Protein AF-0000000082465504 (afdb_homodimer)

Organism: NCBI:txid158383

pLDDT: mean 91.67, std 16.21, range [22.05, 98.94]

Foldseek 3Di:
DDPDPPDDAFDPDDDDQKGKWKDAPPDKDKDWDPFWFFFFKWKKWKAWFAAQFAQKKKWKKWWDDDQQMWIWIFIWFGHHHPDFIKTWTWIGGGNDILFIWIWGDPDHSNPDIWMWMWGDAQFWIWIDINRATADIGGDPVVVPADDPQQDIIMIMIIMTGRCCQRYPGNPDGGDNVPDTTMMMIGDIDTGAQTDDDRVSSVVRRDDDVSNVCNDPPNNDPDPVSVVRNVVRCVVIIDDGSLVCCVVVVNDGDPSSVPDRD/DDPDPPDDAFDPDDDDFKGKWKDAPPDKDKDWDPFWFFFFKWKKWKAWFAAQAAQKKKWKKWWDDDQQMWIWIWIWFGHHHPDFIKTWTWIGGGNDTLFIWIWGDPDHSNPDIWMWMWGDAQFWIWIDINRATADIGGDPVVVVADDPQQDIIMIMIIMTGRCCQRYPGNPDGGDNVPDTTMMMIGDIDTGAQTDDDRVSSVVRRDDDPSNVCNDPPNNDPDPVSVVRNVVRCVVIIDDGSLPCCVVVVNDGDPSSVPDRD

Secondary structure (DSSP, 8-state):
---EE-S------SSSSEEEEEE-SSEEEEEEESS-EEEEEEEEEEEPPPS--TTEEEEEEEE--STT--EEEEEEE--STTSPPEEEEEEEBTTB----EEEE-SS-TTTS-EEEEEEE-SSEEEEEETTEEEEEEE--GGGT-----SS-BEEEEEEEE-TTTTTGGGTS---GGGPPEEEEEEEEEEEEEE--STHHHHHHHS--TT-GGGSHHHHS--HHHHHHHHHHHHHHEEEEGGG-TTTTTT---GGGGS---/---EE-S------SSSSEEEEEE-SSEEEEEEESS-EEEEEEEEEEEPPPS--TTEEEEEEEE--STT--EEEEEEE--STTSPPEEEEEEEBTTB----EEE--SS-TTTS-EEEEEEE-SSEEEEEETTEEEEEEE--GGGT-----SS-BEEEEEEEE-TTTTTGGGTS---GGGPPEEEEEEEEEEEEEE--STHHHHHHHS--TT-GGGSHHHHS--HHHHHHHHHHHHHHEEEEGGG-TTTTTT---GGGGS---

Radius of gyration: 24.09 Å; Cα contacts (8 Å, |Δi|>4): 1363; chains: 2; bounding box: 51×71×58 Å

Structure (mmCIF, N/CA/C/O backbone):
data_AF-0000000082465504-model_v1
#
loop_
_entity.id
_entity.type
_entity.pdbx_description
1 polymer 'Xyloglucan endotransglucosylase/hydrolase'
#
loop_
_atom_site.group_PDB
_atom_site.id
_atom_site.type_symbol
_atom_site.label_atom_id
_atom_site.label_alt_id
_atom_site.label_comp_id
_atom_site.label_asym_id
_atom_site.label_entity_id
_atom_site.label_seq_id
_atom_site.pdbx_PDB_ins_code
_atom_site.Cartn_x
_atom_site.Cartn_y
_atom_site.Cartn_z
_atom_site.occupancy
_atom_site.B_iso_or_equiv
_atom_site.auth_seq_id
_atom_site.auth_comp_id
_atom_site.auth_asym_id
_atom_site.auth_atom_id
_atom_site.pdbx_PDB_model_num
ATOM 1 N N . MET A 1 1 ? -22.375 -11.328 -8.727 1 22.05 1 MET A N 1
ATOM 2 C CA . MET A 1 1 ? -22.078 -9.953 -9.125 1 22.05 1 MET A CA 1
ATOM 3 C C . MET A 1 1 ? -20.625 -9.797 -9.523 1 22.05 1 MET A C 1
ATOM 5 O O . MET A 1 1 ? -19.719 -10.234 -8.797 1 22.05 1 MET A O 1
ATOM 9 N N . TYR A 1 2 ? -20.281 -9.82 -10.797 1 24.67 2 TYR A N 1
ATOM 10 C CA . TYR A 1 2 ? -18.969 -9.688 -11.43 1 24.67 2 TYR A CA 1
ATOM 11 C C . TYR A 1 2 ? -18.391 -8.289 -11.211 1 24.67 2 TYR A C 1
ATOM 13 O O . TYR A 1 2 ? -19.125 -7.293 -11.32 1 24.67 2 TYR A O 1
ATOM 21 N N . ILE A 1 3 ? -17.516 -8.109 -10.305 1 29.33 3 ILE A N 1
ATOM 22 C CA . ILE A 1 3 ? -16.891 -6.789 -10.227 1 29.33 3 ILE A CA 1
ATOM 23 C C . ILE A 1 3 ? -15.906 -6.613 -11.375 1 29.33 3 ILE A C 1
ATOM 25 O O . ILE A 1 3 ? -14.953 -7.391 -11.516 1 29.33 3 ILE A O 1
ATOM 29 N N . ASN A 1 4 ? -16.375 -6.129 -12.531 1 25.56 4 ASN A N 1
ATOM 30 C CA . ASN A 1 4 ? -15.445 -5.785 -13.602 1 25.56 4 ASN A CA 1
ATOM 31 C C . ASN A 1 4 ? -14.719 -4.477 -13.32 1 25.56 4 ASN A C 1
ATOM 33 O O . ASN A 1 4 ? -15.336 -3.494 -12.906 1 25.56 4 ASN A O 1
ATOM 37 N N . TRP A 1 5 ? -13.648 -4.535 -12.922 1 29.16 5 TRP A N 1
ATOM 38 C CA . TRP A 1 5 ? -12.836 -3.33 -12.766 1 29.16 5 TRP A CA 1
ATOM 39 C C . TRP A 1 5 ? -12.859 -2.492 -14.039 1 29.16 5 TRP A C 1
ATOM 41 O O . TRP A 1 5 ? -12.156 -2.799 -15.008 1 29.16 5 TRP A O 1
ATOM 51 N N . GLY A 1 6 ? -13.984 -2.359 -14.727 1 27.2 6 GLY A N 1
ATOM 52 C CA . GLY A 1 6 ? -13.984 -1.65 -16 1 27.2 6 GLY A CA 1
ATOM 53 C C . GLY A 1 6 ? -13.469 -0.228 -15.891 1 27.2 6 GLY A C 1
ATOM 54 O O . GLY A 1 6 ? -13.266 0.444 -16.906 1 27.2 6 GLY A O 1
ATOM 55 N N . THR A 1 7 ? -13.914 0.481 -14.891 1 27.59 7 THR A N 1
ATOM 56 C CA . THR A 1 7 ? -13.711 1.894 -15.195 1 27.59 7 THR A CA 1
ATOM 57 C C . THR A 1 7 ? -12.234 2.252 -15.164 1 27.59 7 THR A C 1
ATOM 59 O O . THR A 1 7 ? -11.43 1.548 -14.547 1 27.59 7 THR A O 1
ATOM 62 N N . ARG A 1 8 ? -11.891 3.518 -15.719 1 29.58 8 ARG A N 1
ATOM 63 C CA . ARG A 1 8 ? -10.672 4.227 -16.094 1 29.58 8 ARG A CA 1
ATOM 64 C C . ARG A 1 8 ? -9.828 4.559 -14.875 1 29.58 8 ARG A C 1
ATOM 66 O O . ARG A 1 8 ? -10.18 5.445 -14.094 1 29.58 8 ARG A O 1
ATOM 73 N N . HIS A 1 9 ? -9.289 3.566 -14.188 1 28.28 9 HIS A N 1
ATOM 74 C CA . HIS A 1 9 ? -8.523 3.961 -13.016 1 28.28 9 HIS A CA 1
ATOM 75 C C . HIS A 1 9 ? -7.418 4.949 -13.383 1 28.28 9 HIS A C 1
ATOM 77 O O . HIS A 1 9 ? -7.301 6.012 -12.766 1 28.28 9 HIS A O 1
ATOM 83 N N . SER A 1 10 ? -6.148 4.438 -13.516 1 31.92 10 SER A N 1
ATOM 84 C CA . SER A 1 10 ? -4.977 5.277 -13.297 1 31.92 10 SER A CA 1
ATOM 85 C C . SER A 1 10 ? -4.629 6.074 -14.555 1 31.92 10 SER A C 1
ATOM 87 O O . SER A 1 10 ? -4.555 5.512 -15.648 1 31.92 10 SER A O 1
ATOM 89 N N . ALA A 1 11 ? -5.148 7.336 -14.742 1 33.44 11 ALA A N 1
ATOM 90 C CA . ALA A 1 11 ? -4.828 8.18 -15.891 1 33.44 11 ALA A CA 1
ATOM 91 C C . ALA A 1 11 ? -3.439 8.797 -15.75 1 33.44 11 ALA A C 1
ATOM 93 O O . ALA A 1 11 ? -3.098 9.336 -14.695 1 33.44 11 ALA A O 1
ATOM 94 N N . PHE A 1 12 ? -2.42 8.164 -16.219 1 36.78 12 PHE A N 1
ATOM 95 C CA . PHE A 1 12 ? -1.181 8.93 -16.328 1 36.78 12 PHE A CA 1
ATOM 96 C C . PHE A 1 12 ? -1.307 10.008 -17.391 1 36.78 12 PHE A C 1
ATOM 98 O O . PHE A 1 12 ? -1.749 9.734 -18.516 1 36.78 12 PHE A O 1
ATOM 105 N N . LEU A 1 13 ? -1.492 11.156 -17.078 1 34.97 13 LEU A N 1
ATOM 106 C CA . LEU A 1 13 ? -1.566 12.25 -18.047 1 34.97 13 LEU A CA 1
ATOM 107 C C . LEU A 1 13 ? -0.257 12.391 -18.812 1 34.97 13 LEU A C 1
ATOM 109 O O . LEU A 1 13 ? 0.786 11.906 -18.359 1 34.97 13 LEU A O 1
ATOM 113 N N . GLY A 1 14 ? -0.16 13.383 -19.812 1 30.55 14 GLY A N 1
ATOM 114 C CA . GLY A 1 14 ? 0.708 13.875 -20.875 1 30.55 14 GLY A CA 1
ATOM 115 C C . GLY A 1 14 ? 2.137 14.102 -20.406 1 30.55 14 GLY A C 1
ATOM 116 O O . GLY A 1 14 ? 2.49 13.766 -19.281 1 30.55 14 GLY A O 1
ATOM 117 N N . ASN A 1 15 ? 2.955 15.039 -20.953 1 38.09 15 ASN A N 1
ATOM 118 C CA . ASN A 1 15 ? 4.332 15.453 -21.203 1 38.09 15 ASN A CA 1
ATOM 119 C C . ASN A 1 15 ? 5.125 15.57 -19.906 1 38.09 15 ASN A C 1
ATOM 121 O O . ASN A 1 15 ? 6.32 15.867 -19.938 1 38.09 15 ASN A O 1
ATOM 125 N N . GLY A 1 16 ? 4.621 16.141 -18.406 1 41.56 16 GLY A N 1
ATOM 126 C CA . GLY A 1 16 ? 5.281 16.703 -17.25 1 41.56 16 GLY A CA 1
ATOM 127 C C . GLY A 1 16 ? 5.168 15.836 -16.016 1 41.56 16 GLY A C 1
ATOM 128 O O . GLY A 1 16 ? 4.633 14.727 -16.078 1 41.56 16 GLY A O 1
ATOM 129 N N . ASP A 1 17 ? 5.809 16.312 -14.555 1 55.34 17 ASP A N 1
ATOM 130 C CA . ASP A 1 17 ? 5.961 16.109 -13.117 1 55.34 17 ASP A CA 1
ATOM 131 C C . ASP A 1 17 ? 4.609 15.852 -12.453 1 55.34 17 ASP A C 1
ATOM 133 O O . ASP A 1 17 ? 4.473 16 -11.234 1 55.34 17 ASP A O 1
ATOM 137 N N . ASP A 1 18 ? 3.732 15.273 -13.172 1 76.62 18 ASP A N 1
ATOM 138 C CA . ASP A 1 18 ? 2.395 15.219 -12.594 1 76.62 18 ASP A CA 1
ATOM 139 C C . ASP A 1 18 ? 1.915 13.773 -12.453 1 76.62 18 ASP A C 1
ATOM 141 O O . ASP A 1 18 ? 2.16 12.945 -13.328 1 76.62 18 ASP A O 1
ATOM 145 N N . ALA A 1 19 ? 1.443 13.375 -11.305 1 85.94 19 ALA A N 1
ATOM 146 C CA . ALA A 1 19 ? 0.803 12.086 -11.055 1 85.94 19 ALA A CA 1
ATOM 147 C C . ALA A 1 19 ? -0.687 12.258 -10.773 1 85.94 19 ALA A C 1
ATOM 149 O O . ALA A 1 19 ? -1.096 13.234 -10.133 1 85.94 19 ALA A O 1
ATOM 150 N N . VAL A 1 20 ? -1.444 11.32 -11.344 1 90.38 20 VAL A N 1
ATOM 151 C CA . VAL A 1 20 ? -2.871 11.297 -11.047 1 90.38 20 VAL A CA 1
ATOM 152 C C . VAL A 1 20 ? -3.234 9.961 -10.391 1 90.38 20 VAL A C 1
ATOM 154 O O . VAL A 1 20 ? -2.924 8.898 -10.922 1 90.38 20 VAL A O 1
ATOM 157 N N . LEU A 1 21 ? -3.799 9.992 -9.281 1 93.5 21 LEU A N 1
ATOM 158 C CA . LEU A 1 21 ? -4.344 8.82 -8.609 1 93.5 21 LEU A CA 1
ATOM 159 C C . LEU A 1 21 ? -5.859 8.766 -8.766 1 93.5 21 LEU A C 1
ATOM 161 O O . LEU A 1 21 ? -6.527 9.805 -8.797 1 93.5 21 LEU A O 1
ATOM 165 N N . VAL A 1 22 ? -6.371 7.539 -8.844 1 92.56 22 VAL A N 1
ATOM 166 C CA . VAL A 1 22 ? -7.781 7.363 -9.172 1 92.56 22 VAL A CA 1
ATOM 167 C C . VAL A 1 22 ? -8.438 6.426 -8.156 1 92.56 22 VAL A C 1
ATOM 169 O O . VAL A 1 22 ? -7.828 5.441 -7.734 1 92.56 22 VAL A O 1
ATOM 172 N N . LEU A 1 23 ? -9.633 6.809 -7.781 1 95.44 23 LEU A N 1
ATOM 173 C CA . LEU A 1 23 ? -10.531 5.957 -7.012 1 95.44 23 LEU A CA 1
ATOM 174 C C . LEU A 1 23 ? -11.836 5.719 -7.766 1 95.44 23 LEU A C 1
ATOM 176 O O . LEU A 1 23 ? -12.492 6.672 -8.188 1 95.44 23 LEU A O 1
ATOM 180 N N . ASP A 1 24 ? -12.164 4.477 -7.934 1 92.75 24 ASP A N 1
ATOM 181 C CA . ASP A 1 24 ? -13.469 4.137 -8.492 1 92.75 24 ASP A CA 1
ATOM 182 C C . ASP A 1 24 ? -14.172 3.076 -7.648 1 92.75 24 ASP A C 1
ATOM 184 O O . ASP A 1 24 ? -13.781 2.826 -6.508 1 92.75 24 ASP A O 1
ATOM 188 N N . ARG A 1 25 ? -15.211 2.559 -8.148 1 90.69 25 ARG A N 1
ATOM 189 C CA . ARG A 1 25 ? -16.062 1.678 -7.355 1 90.69 25 ARG A CA 1
ATOM 190 C C . ARG A 1 25 ? -15.328 0.394 -6.984 1 90.69 25 ARG A C 1
ATOM 192 O O . ARG A 1 25 ? -15.734 -0.318 -6.066 1 90.69 25 ARG A O 1
ATOM 199 N N . TYR A 1 26 ? -14.203 0.112 -7.637 1 88.81 26 TYR A N 1
ATOM 200 C CA . TYR A 1 26 ? -13.562 -1.185 -7.445 1 88.81 26 TYR A CA 1
ATOM 201 C C . TYR A 1 26 ? -12.258 -1.037 -6.68 1 88.81 26 TYR A C 1
ATOM 203 O O . TYR A 1 26 ? -11.867 -1.93 -5.922 1 88.81 26 TYR A O 1
ATOM 211 N N . SER A 1 27 ? -11.609 0.042 -6.914 1 92.44 27 SER A N 1
ATOM 212 C CA . SER A 1 27 ? -10.273 0.131 -6.344 1 92.44 27 SER A CA 1
ATOM 213 C C . SER A 1 27 ? -9.859 1.583 -6.125 1 92.44 27 SER A C 1
ATOM 215 O O . SER A 1 27 ? -10.406 2.49 -6.754 1 92.44 27 SER A O 1
ATOM 217 N N . GLY A 1 28 ? -8.938 1.743 -5.191 1 94.69 28 GLY A N 1
ATOM 218 C CA . GLY A 1 28 ? -8.133 2.951 -5.059 1 94.69 28 GLY A CA 1
ATOM 219 C C . GLY A 1 28 ? -6.727 2.797 -5.598 1 94.69 28 GLY A C 1
ATOM 220 O O . GLY A 1 28 ? -6.355 1.727 -6.086 1 94.69 28 GLY A O 1
ATOM 221 N N . SER A 1 29 ? -5.965 3.836 -5.535 1 93.81 29 SER A N 1
ATOM 222 C CA . SER A 1 29 ? -4.609 3.762 -6.07 1 93.81 29 SER A CA 1
ATOM 223 C C . SER A 1 29 ? -3.623 4.523 -5.191 1 93.81 29 SER A C 1
ATOM 225 O O . SER A 1 29 ? -4.023 5.34 -4.363 1 93.81 29 SER A O 1
ATOM 227 N N . CYS A 1 30 ? -2.34 4.211 -5.312 1 95.25 30 CYS A N 1
ATOM 228 C CA . CYS A 1 30 ? -1.317 4.777 -4.441 1 95.25 30 CYS A CA 1
ATOM 229 C C . CYS A 1 30 ? 0.022 4.875 -5.16 1 95.25 30 CYS A C 1
ATOM 231 O O . CYS A 1 30 ? 0.23 4.223 -6.188 1 95.25 30 CYS A O 1
ATOM 233 N N . MET A 1 31 ? 0.818 5.727 -4.637 1 93.88 31 MET A N 1
ATOM 234 C CA . MET A 1 31 ? 2.242 5.812 -4.941 1 93.88 31 MET A CA 1
ATOM 235 C C . MET A 1 31 ? 3.08 5.684 -3.674 1 93.88 31 MET A C 1
ATOM 237 O O . MET A 1 31 ? 2.676 6.145 -2.605 1 93.88 31 MET A O 1
ATOM 241 N N . VAL A 1 32 ? 4.184 5.055 -3.834 1 95.56 32 VAL A N 1
ATOM 242 C CA . VAL A 1 32 ? 5.074 4.836 -2.701 1 95.56 32 VAL A CA 1
ATOM 243 C C . VAL A 1 32 ? 6.512 5.164 -3.102 1 95.56 32 VAL A C 1
ATOM 245 O O . VAL A 1 32 ? 6.984 4.734 -4.156 1 95.56 32 VAL A O 1
ATOM 248 N N . SER A 1 33 ? 7.207 5.93 -2.291 1 95 33 SER A N 1
ATOM 249 C CA . SER A 1 33 ? 8.594 6.25 -2.6 1 95 33 SER A CA 1
ATOM 250 C C . SER A 1 33 ? 9.461 4.992 -2.627 1 95 33 SER A C 1
ATOM 252 O O . SER A 1 33 ? 9.234 4.059 -1.853 1 95 33 SER A O 1
ATOM 254 N N . ASN A 1 34 ? 10.484 5.02 -3.455 1 94.12 34 ASN A N 1
ATOM 255 C CA . ASN A 1 34 ? 11.398 3.885 -3.514 1 94.12 34 ASN A CA 1
ATOM 256 C C . ASN A 1 34 ? 12.25 3.783 -2.248 1 94.12 34 ASN A C 1
ATOM 258 O O . ASN A 1 34 ? 12.492 2.686 -1.747 1 94.12 34 ASN A O 1
ATOM 262 N N . LYS A 1 35 ? 12.609 4.934 -1.735 1 94.69 35 LYS A N 1
ATOM 263 C CA . LYS A 1 35 ? 13.477 4.992 -0.564 1 94.69 35 LYS A CA 1
ATOM 264 C C . LYS A 1 35 ? 12.68 5.32 0.695 1 94.69 35 LYS A C 1
ATOM 266 O O . LYS A 1 35 ? 11.594 5.887 0.617 1 94.69 35 LYS A O 1
ATOM 271 N N . SER A 1 36 ? 13.242 4.941 1.782 1 97.12 36 SER A N 1
ATOM 272 C CA . SER A 1 36 ? 12.734 5.371 3.08 1 97.12 36 SER A CA 1
ATOM 273 C C . SER A 1 36 ? 13.625 6.445 3.695 1 97.12 36 SER A C 1
ATOM 275 O O . SER A 1 36 ? 14.797 6.559 3.348 1 97.12 36 SER A O 1
ATOM 277 N N . PHE A 1 37 ? 13.055 7.195 4.617 1 97.12 37 PHE A N 1
ATOM 278 C CA . PHE A 1 37 ? 13.75 8.352 5.172 1 97.12 37 PHE A CA 1
ATOM 279 C C . PHE A 1 37 ? 13.641 8.367 6.691 1 97.12 37 PHE A C 1
ATOM 281 O O . PHE A 1 37 ? 12.688 7.832 7.258 1 97.12 37 PHE A O 1
ATOM 288 N N . LEU A 1 38 ? 14.695 8.867 7.281 1 97.31 38 LEU A N 1
ATOM 289 C CA . LEU A 1 38 ? 14.648 9.359 8.656 1 97.31 38 LEU A CA 1
ATOM 290 C C . LEU A 1 38 ? 14.852 10.875 8.695 1 97.31 38 LEU A C 1
ATOM 292 O O . LEU A 1 38 ? 15.961 11.359 8.469 1 97.31 38 LEU A O 1
ATOM 296 N N . PHE A 1 39 ? 13.695 11.562 8.992 1 96.94 39 PHE A N 1
ATOM 297 C CA . PHE A 1 39 ? 13.695 13.016 9.133 1 96.94 39 PHE A CA 1
ATOM 298 C C . PHE A 1 39 ? 13.828 13.688 7.773 1 96.94 39 PHE A C 1
ATOM 300 O O . PHE A 1 39 ? 14.039 13.023 6.762 1 96.94 39 PHE A O 1
ATOM 307 N N . GLY A 1 40 ? 13.633 14.969 7.801 1 96.25 40 GLY A N 1
ATOM 308 C CA . GLY A 1 40 ? 13.711 15.797 6.605 1 96.25 40 GLY A CA 1
ATOM 309 C C . GLY A 1 40 ? 12.469 16.625 6.375 1 96.25 40 GLY A C 1
ATOM 310 O O . GLY A 1 40 ? 11.695 16.875 7.301 1 96.25 40 GLY A O 1
ATOM 311 N N . SER A 1 41 ? 12.406 17.203 5.266 1 95.88 41 SER A N 1
ATOM 312 C CA . SER A 1 41 ? 11.25 17.953 4.797 1 95.88 41 SER A CA 1
ATOM 313 C C . SER A 1 41 ? 10.688 17.359 3.506 1 95.88 41 SER A C 1
ATOM 315 O O . SER A 1 41 ? 11.375 17.328 2.484 1 95.88 41 SER A O 1
ATOM 317 N N . ILE A 1 42 ? 9.492 16.891 3.613 1 96.19 42 ILE A N 1
ATOM 318 C CA . ILE A 1 42 ? 8.82 16.234 2.49 1 96.19 42 ILE A CA 1
ATOM 319 C C . ILE A 1 42 ? 7.656 17.094 2.012 1 96.19 42 ILE A C 1
ATOM 321 O O . ILE A 1 42 ? 6.809 17.5 2.811 1 96.19 42 ILE A O 1
ATOM 325 N N . GLU A 1 43 ? 7.609 17.375 0.72 1 95.44 43 GLU A N 1
ATOM 326 C CA . GLU A 1 43 ? 6.547 18.25 0.24 1 95.44 43 GLU A CA 1
ATOM 327 C C . GLU A 1 43 ? 5.969 17.75 -1.082 1 95.44 43 GLU A C 1
ATOM 329 O O . GLU A 1 43 ? 6.641 17.016 -1.823 1 95.44 43 GLU A O 1
ATOM 334 N N . MET A 1 44 ? 4.77 18.109 -1.272 1 94.62 44 MET A N 1
ATOM 335 C CA . MET A 1 44 ? 4.016 17.75 -2.473 1 94.62 44 MET A CA 1
ATOM 336 C C . MET A 1 44 ? 2.922 18.781 -2.75 1 94.62 44 MET A C 1
ATOM 338 O O . MET A 1 44 ? 2.316 19.312 -1.819 1 94.62 44 MET A O 1
ATOM 342 N N . GLN A 1 45 ? 2.768 19.109 -4.074 1 96.25 45 GLN A N 1
ATOM 343 C CA . GLN A 1 45 ? 1.582 19.859 -4.453 1 96.25 45 GLN A CA 1
ATOM 344 C C . GLN A 1 45 ? 0.423 18.938 -4.812 1 96.25 45 GLN A C 1
ATOM 346 O O . GLN A 1 45 ? 0.599 17.984 -5.566 1 96.25 45 GLN A O 1
ATOM 351 N N . ILE A 1 46 ? -0.725 19.266 -4.27 1 97.75 46 ILE A N 1
ATOM 352 C CA . ILE A 1 46 ? -1.873 18.375 -4.434 1 97.75 46 ILE A CA 1
ATOM 353 C C . ILE A 1 46 ? -3.092 19.188 -4.867 1 97.75 46 ILE A C 1
ATOM 355 O O . ILE A 1 46 ? -3.34 20.281 -4.344 1 97.75 46 ILE A O 1
ATOM 359 N N . LYS A 1 47 ? -3.77 18.75 -5.852 1 97.75 47 LYS A N 1
ATOM 360 C CA . LYS A 1 47 ? -5.094 19.203 -6.25 1 97.75 47 LYS A CA 1
ATOM 361 C C . LYS A 1 47 ? -6.141 18.109 -6.051 1 97.75 47 LYS A C 1
ATOM 363 O O . LYS A 1 47 ? -6.051 17.047 -6.652 1 97.75 47 LYS A O 1
ATOM 368 N N . LEU A 1 48 ? -7.16 18.406 -5.215 1 98.5 48 LEU A N 1
ATOM 369 C CA . LEU A 1 48 ? -8.094 17.375 -4.77 1 98.5 48 LEU A CA 1
ATOM 370 C C . LEU A 1 48 ? -9.258 17.25 -5.75 1 98.5 48 LEU A C 1
ATOM 372 O O . LEU A 1 48 ? -9.406 18.062 -6.66 1 98.5 48 LEU A O 1
ATOM 376 N N . ALA A 1 49 ? -10.016 16.219 -5.621 1 97.31 49 ALA A N 1
ATOM 377 C CA . ALA A 1 49 ? -11.148 15.93 -6.496 1 97.31 49 ALA A CA 1
ATOM 378 C C . ALA A 1 49 ? -12.273 16.938 -6.297 1 97.31 49 ALA A C 1
ATOM 380 O O . ALA A 1 49 ? -12.695 17.188 -5.164 1 97.31 49 ALA A O 1
ATOM 381 N N . PRO A 1 50 ? -12.789 17.484 -7.32 1 97.38 50 PRO A N 1
ATOM 382 C CA . PRO A 1 50 ? -13.898 18.438 -7.191 1 97.38 50 PRO A CA 1
ATOM 383 C C . PRO A 1 50 ? -15.25 17.734 -7.031 1 97.38 50 PRO A C 1
ATOM 385 O O . PRO A 1 50 ? -15.336 16.516 -7.125 1 97.38 50 PRO A O 1
ATOM 388 N N . GLY A 1 51 ? -16.266 18.547 -6.781 1 97.44 51 GLY A N 1
ATOM 389 C CA . GLY A 1 51 ? -17.625 18.031 -6.688 1 97.44 51 GLY A CA 1
ATOM 390 C C . GLY A 1 51 ? -17.891 17.266 -5.406 1 97.44 51 GLY A C 1
ATOM 391 O O . GLY A 1 51 ? -17.297 17.562 -4.367 1 97.44 51 GLY A O 1
ATOM 392 N N . ASN A 1 52 ? -18.922 16.422 -5.473 1 98.5 52 ASN A N 1
ATOM 393 C CA . ASN A 1 52 ? -19.234 15.57 -4.328 1 98.5 52 ASN A CA 1
ATOM 394 C C . ASN A 1 52 ? -18.188 14.469 -4.148 1 98.5 52 ASN A C 1
ATOM 396 O O . ASN A 1 52 ? -18.172 13.492 -4.898 1 98.5 52 ASN A O 1
ATOM 400 N N . SER A 1 53 ? -17.359 14.617 -3.158 1 98.5 53 SER A N 1
ATOM 401 C CA . SER A 1 53 ? -16.281 13.672 -2.865 1 98.5 53 SER A CA 1
ATOM 402 C C . SER A 1 53 ? -16.469 13.039 -1.49 1 98.5 53 SER A C 1
ATOM 404 O O . SER A 1 53 ? -15.5 12.562 -0.89 1 98.5 53 SER A O 1
ATOM 406 N N . ALA A 1 54 ? -17.672 13.086 -0.998 1 98.81 54 ALA A N 1
ATOM 407 C CA . ALA A 1 54 ? -17.938 12.484 0.308 1 98.81 54 ALA A CA 1
ATOM 408 C C . ALA A 1 54 ? -17.469 11.031 0.345 1 98.81 54 ALA A C 1
ATOM 410 O O . ALA A 1 54 ? -17.641 10.289 -0.623 1 98.81 54 ALA A O 1
ATOM 411 N N . GLY A 1 55 ? -16.859 10.688 1.477 1 98.75 55 GLY A N 1
ATOM 412 C CA . GLY A 1 55 ? -16.469 9.305 1.69 1 98.75 55 GLY A CA 1
ATOM 413 C C . GLY A 1 55 ? -15.102 8.984 1.111 1 98.75 55 GLY A C 1
ATOM 414 O O . GLY A 1 55 ? -14.586 7.879 1.307 1 98.75 55 GLY A O 1
ATOM 415 N N . THR A 1 56 ? -14.477 9.883 0.364 1 98.75 56 THR A N 1
ATOM 416 C CA . THR A 1 56 ? -13.133 9.656 -0.17 1 98.75 56 THR A CA 1
ATOM 417 C C . THR A 1 56 ? -12.078 10.219 0.771 1 98.75 56 THR A C 1
ATOM 419 O O . THR A 1 56 ? -12.336 11.18 1.497 1 98.75 56 THR A O 1
ATOM 422 N N . VAL A 1 57 ? -10.977 9.641 0.747 1 98.88 57 VAL A N 1
ATOM 423 C CA . VAL A 1 57 ? -9.797 10.219 1.394 1 98.88 57 VAL A CA 1
ATOM 424 C C . VAL A 1 57 ? -8.633 10.266 0.404 1 98.88 57 VAL A C 1
ATOM 426 O O . VAL A 1 57 ? -8.297 9.25 -0.216 1 98.88 57 VAL A O 1
ATOM 429 N N . THR A 1 58 ? -8.117 11.406 0.188 1 98.69 58 THR A N 1
ATOM 430 C CA . THR A 1 58 ? -6.793 11.578 -0.403 1 98.69 58 THR A CA 1
ATOM 431 C C . THR A 1 58 ? -5.738 11.766 0.682 1 98.69 58 THR A C 1
ATOM 433 O O . THR A 1 58 ? -5.93 12.547 1.613 1 98.69 58 THR A O 1
ATOM 436 N N . ALA A 1 59 ? -4.656 11.039 0.561 1 98.75 59 ALA A N 1
ATOM 437 C CA . ALA A 1 59 ? -3.68 11.094 1.646 1 98.75 59 ALA A CA 1
ATOM 438 C C . ALA A 1 59 ? -2.271 11.32 1.108 1 98.75 59 ALA A C 1
ATOM 440 O O . ALA A 1 59 ? -1.95 10.898 -0.007 1 98.75 59 ALA A O 1
ATOM 441 N N . PHE A 1 60 ? -1.51 12.031 1.837 1 98.25 60 PHE A N 1
ATOM 442 C CA . PHE A 1 60 ? -0.07 12.242 1.756 1 98.25 60 PHE A CA 1
ATOM 443 C C . PHE A 1 60 ? 0.588 12.016 3.111 1 98.25 60 PHE A C 1
ATOM 445 O O . PHE A 1 60 ? 0.348 12.773 4.059 1 98.25 60 PHE A O 1
ATOM 452 N N . TYR A 1 61 ? 1.428 10.938 3.219 1 98.62 61 TYR A N 1
ATOM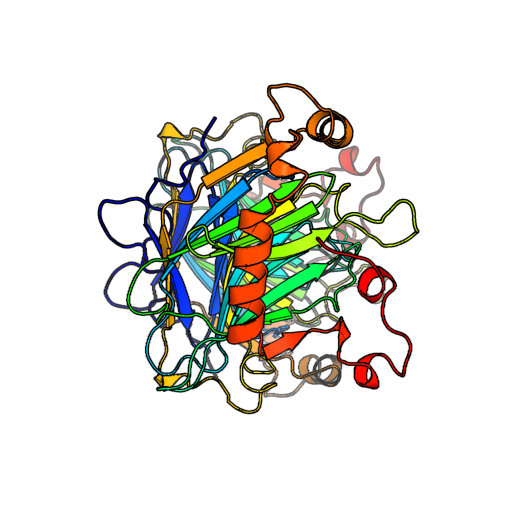 453 C CA . TYR A 1 61 ? 1.853 10.57 4.566 1 98.62 61 TYR A CA 1
ATOM 454 C C . TYR A 1 61 ? 3.172 9.805 4.531 1 98.62 61 TYR A C 1
ATOM 456 O O . TYR A 1 61 ? 3.621 9.375 3.465 1 98.62 61 TYR A O 1
ATOM 464 N N . LEU A 1 62 ? 3.809 9.727 5.68 1 98.62 62 LEU A N 1
ATOM 465 C CA . LEU A 1 62 ? 4.969 8.875 5.922 1 98.62 62 LEU A CA 1
ATOM 466 C C . LEU A 1 62 ? 4.594 7.688 6.809 1 98.62 62 LEU A C 1
ATOM 468 O O . LEU A 1 62 ? 3.83 7.84 7.766 1 98.62 62 LEU A O 1
ATOM 472 N N . SER A 1 63 ? 5.176 6.523 6.496 1 98.81 63 SER A N 1
ATOM 473 C CA . SER A 1 63 ? 4.836 5.367 7.32 1 98.81 63 SER A CA 1
ATOM 474 C C . SER A 1 63 ? 5.926 4.301 7.25 1 98.81 63 SER A C 1
ATOM 476 O O . SER A 1 63 ? 6.492 4.055 6.184 1 98.81 63 SER A O 1
ATOM 478 N N . SER A 1 64 ? 6.188 3.73 8.391 1 98.19 64 SER A N 1
ATOM 479 C CA . SER A 1 64 ? 6.863 2.438 8.406 1 98.19 64 SER A CA 1
ATOM 480 C C . SER A 1 64 ? 5.867 1.29 8.312 1 98.19 64 SER A C 1
ATOM 482 O O . SER A 1 64 ? 4.711 1.496 7.93 1 98.19 64 SER A O 1
ATOM 484 N N . THR A 1 65 ? 6.309 0.075 8.469 1 95.62 65 THR A N 1
ATOM 485 C CA . THR A 1 65 ? 5.414 -1.054 8.242 1 95.62 65 THR A CA 1
ATOM 486 C C . THR A 1 65 ? 5.254 -1.886 9.508 1 95.62 65 THR A C 1
ATOM 488 O O . THR A 1 65 ? 6.012 -1.72 10.469 1 95.62 65 THR A O 1
ATOM 491 N N . GLY A 1 66 ? 4.18 -2.773 9.477 1 94.5 66 GLY A N 1
ATOM 492 C CA . GLY A 1 66 ? 3.979 -3.719 10.562 1 94.5 66 GLY A CA 1
ATOM 493 C C . GLY A 1 66 ? 3.035 -3.203 11.633 1 94.5 66 GLY A C 1
ATOM 494 O O . GLY A 1 66 ? 2.559 -2.068 11.555 1 94.5 66 GLY A O 1
ATOM 495 N N . ASP A 1 67 ? 2.777 -4.02 12.656 1 96.44 67 ASP A N 1
ATOM 496 C CA . ASP A 1 67 ? 1.812 -3.705 13.711 1 96.44 67 ASP A CA 1
ATOM 497 C C . ASP A 1 67 ? 2.314 -2.568 14.594 1 96.44 67 ASP A C 1
ATOM 499 O O . ASP A 1 67 ? 1.52 -1.853 15.211 1 96.44 67 ASP A O 1
ATOM 503 N N . LYS A 1 68 ? 3.625 -2.377 14.688 1 97.31 68 LYS A N 1
ATOM 504 C CA . LYS A 1 68 ? 4.219 -1.326 15.508 1 97.31 68 LYS A CA 1
ATOM 505 C C . LYS A 1 68 ? 4.738 -0.181 14.641 1 97.31 68 LYS A C 1
ATOM 507 O O . LYS A 1 68 ? 5.762 0.431 14.961 1 97.31 68 LYS A O 1
ATOM 512 N N . HIS A 1 69 ? 4.121 0.132 13.57 1 98.31 69 HIS A N 1
ATOM 513 C CA . HIS A 1 69 ? 4.594 1.136 12.625 1 98.31 69 HIS A CA 1
ATOM 514 C C . HIS A 1 69 ? 4.461 2.541 13.195 1 98.31 69 HIS A C 1
ATOM 516 O O . HIS A 1 69 ? 3.67 2.77 14.117 1 98.31 69 HIS A O 1
ATOM 522 N N . ASP A 1 70 ? 5.234 3.492 12.742 1 98.75 70 ASP A N 1
ATOM 523 C CA . ASP A 1 70 ? 5.066 4.934 12.891 1 98.75 70 ASP A CA 1
ATOM 524 C C . ASP A 1 70 ? 4.438 5.547 11.641 1 98.75 70 ASP A C 1
ATOM 526 O O . ASP A 1 70 ? 4.57 5.004 10.547 1 98.75 70 ASP A O 1
ATOM 530 N N . GLU A 1 71 ? 3.756 6.68 11.875 1 98.88 71 GLU A N 1
ATOM 531 C CA . GLU A 1 71 ? 3.094 7.324 10.742 1 98.88 71 GLU A CA 1
ATOM 532 C C . GLU A 1 71 ? 2.84 8.805 11.023 1 98.88 71 GLU A C 1
ATOM 534 O O . GLU A 1 71 ? 2.549 9.188 12.156 1 98.88 71 GLU A O 1
ATOM 539 N N . ILE A 1 72 ? 3.027 9.664 10.047 1 98.88 72 ILE A N 1
ATOM 540 C CA . ILE A 1 72 ? 2.709 11.086 10.086 1 98.88 72 ILE A CA 1
ATOM 541 C C . ILE A 1 72 ? 1.779 11.438 8.922 1 98.88 72 ILE A C 1
ATOM 543 O O . ILE A 1 72 ? 2.17 11.344 7.758 1 98.88 72 ILE A O 1
ATOM 547 N N . ASP A 1 73 ? 0.582 11.93 9.234 1 98.75 73 ASP A N 1
ATOM 548 C CA . ASP A 1 73 ? -0.469 11.93 8.219 1 98.75 73 ASP A CA 1
ATOM 549 C C . ASP A 1 73 ? -0.838 13.359 7.812 1 98.75 73 ASP A C 1
ATOM 551 O O . ASP A 1 73 ? -1.04 14.219 8.664 1 98.75 73 ASP A O 1
ATOM 555 N N . PHE A 1 74 ? -0.947 13.594 6.547 1 98.75 74 PHE A N 1
ATOM 556 C CA . PHE A 1 74 ? -1.921 14.469 5.91 1 98.75 74 PHE A CA 1
ATOM 557 C C . PHE A 1 74 ? -3.023 13.664 5.238 1 98.75 74 PHE A C 1
ATOM 559 O O . PHE A 1 74 ? -2.758 12.867 4.336 1 98.75 74 PHE A O 1
ATOM 566 N N . GLU A 1 75 ? -4.23 13.812 5.676 1 98.81 75 GLU A N 1
ATOM 567 C CA . GLU A 1 75 ? -5.383 13.242 4.988 1 98.81 75 GLU A CA 1
ATOM 568 C C . GLU A 1 75 ? -6.422 14.312 4.66 1 98.81 75 GLU A C 1
ATOM 570 O O . GLU A 1 75 ? -6.672 15.211 5.469 1 98.81 75 GLU A O 1
ATOM 575 N N . PHE A 1 76 ? -6.938 14.258 3.492 1 98.94 76 PHE A N 1
ATOM 576 C CA . PHE A 1 76 ? -7.977 15.172 3.023 1 98.94 76 PHE A CA 1
ATOM 577 C C . PHE A 1 76 ? -9.305 14.438 2.867 1 98.94 76 PHE A C 1
ATOM 579 O O . PHE A 1 76 ? -9.469 13.625 1.959 1 98.94 76 PHE A O 1
ATOM 586 N N . LEU A 1 77 ? -10.156 14.758 3.771 1 98.88 77 LEU A N 1
ATOM 587 C CA . LEU A 1 77 ? -11.453 14.094 3.812 1 98.88 77 LEU A CA 1
ATOM 588 C C . LEU A 1 77 ? -12.453 14.789 2.898 1 98.88 77 LEU A C 1
ATOM 590 O O . LEU A 1 77 ? -12.773 15.969 3.104 1 98.88 77 LEU A O 1
ATOM 594 N N . GLY A 1 78 ? -12.898 14.055 1.896 1 98.75 78 GLY A N 1
ATOM 595 C CA . GLY A 1 78 ? -13.875 14.609 0.976 1 98.75 78 GLY A CA 1
ATOM 596 C C . GLY A 1 78 ? -15.188 14.977 1.646 1 98.75 78 GLY A C 1
ATOM 597 O O . GLY A 1 78 ? -15.422 14.609 2.797 1 98.75 78 GLY A O 1
ATOM 598 N N . ASN A 1 79 ? -15.961 15.719 0.896 1 98.25 79 ASN A N 1
ATOM 599 C CA . ASN A 1 79 ? -17.25 16.188 1.411 1 98.25 79 ASN A CA 1
ATOM 600 C C . ASN A 1 79 ? -18.297 16.297 0.303 1 98.25 79 ASN A C 1
ATOM 602 O O . ASN A 1 79 ? -17.969 16.125 -0.875 1 98.25 79 ASN A O 1
ATOM 606 N N . VAL A 1 80 ? -19.516 16.484 0.744 1 98.19 80 VAL A N 1
ATOM 607 C CA . VAL A 1 80 ? -20.578 16.688 -0.227 1 98.19 80 VAL A CA 1
ATOM 608 C C . VAL A 1 80 ? -20.375 18.016 -0.953 1 98.19 80 VAL A C 1
ATOM 610 O O . VAL A 1 80 ? -19.641 18.875 -0.475 1 98.19 80 VAL A O 1
ATOM 613 N N . SER A 1 81 ? -21.031 18.156 -2.115 1 96.75 81 SER A N 1
ATOM 614 C CA . SER A 1 81 ? -20.875 19.359 -2.918 1 96.75 81 SER A CA 1
ATOM 615 C C . SER A 1 81 ? -21.203 20.609 -2.102 1 96.75 81 SER A C 1
ATOM 617 O O . SER A 1 81 ? -22.219 20.641 -1.388 1 96.75 81 SER A O 1
ATOM 619 N N . GLY A 1 82 ? -20.344 21.609 -2.156 1 95.88 82 GLY A N 1
ATOM 620 C CA . GLY A 1 82 ? -20.578 22.891 -1.488 1 95.88 82 GLY A CA 1
ATOM 621 C C . GLY A 1 82 ? -20 22.938 -0.085 1 95.88 82 GLY A C 1
ATOM 622 O O . GLY A 1 82 ? -19.938 24 0.526 1 95.88 82 GLY A O 1
ATOM 623 N N . GLN A 1 83 ? -19.672 21.844 0.441 1 97.81 83 GLN A N 1
ATOM 624 C CA . GLN A 1 83 ? -19.047 21.797 1.757 1 97.81 83 GLN A CA 1
ATOM 625 C C . GLN A 1 83 ? -17.531 21.641 1.638 1 97.81 83 GLN A C 1
ATOM 627 O O . GLN A 1 83 ? -17.047 20.984 0.714 1 97.81 83 GLN A O 1
ATOM 632 N N . PRO A 1 84 ? -16.781 22.172 2.543 1 98.06 84 PRO A N 1
ATOM 633 C CA . PRO A 1 84 ? -15.32 22.172 2.422 1 98.06 84 PRO A CA 1
ATOM 634 C C . PRO A 1 84 ? -14.703 20.812 2.758 1 98.06 84 PRO A C 1
ATOM 636 O O . PRO A 1 84 ? -15.242 20.078 3.58 1 98.06 84 PRO A O 1
ATOM 639 N N . TYR A 1 85 ? -13.617 20.547 2.189 1 98.62 85 TYR A N 1
ATOM 640 C CA . TYR A 1 85 ? -12.758 19.453 2.627 1 98.62 85 TYR A CA 1
ATOM 641 C C . TYR A 1 85 ? -12.297 19.656 4.066 1 98.62 85 TYR A C 1
ATOM 643 O O . TYR A 1 85 ? -12.211 20.797 4.539 1 98.62 85 TYR A O 1
ATOM 651 N N . THR A 1 86 ? -12.031 18.547 4.73 1 98.62 86 THR A N 1
ATOM 652 C CA . THR A 1 86 ? -11.367 18.578 6.031 1 98.62 86 THR A CA 1
ATOM 653 C C . THR A 1 86 ? -9.938 18.062 5.922 1 98.62 86 THR A C 1
ATOM 655 O O . THR A 1 86 ? -9.703 16.984 5.355 1 98.62 86 THR A O 1
ATOM 658 N N . VAL A 1 87 ? -8.984 18.828 6.391 1 98.88 87 VAL A N 1
ATOM 659 C CA . VAL A 1 87 ? -7.617 18.344 6.551 1 98.88 87 VAL A CA 1
ATOM 660 C C . VAL A 1 87 ? -7.484 17.625 7.895 1 98.88 87 VAL A C 1
ATOM 662 O O . VAL A 1 87 ? -7.742 18.203 8.945 1 98.88 87 VAL A O 1
ATOM 665 N N . HIS A 1 88 ? -7.168 16.375 7.816 1 98.81 88 HIS A N 1
ATOM 666 C CA . HIS A 1 88 ? -6.977 15.508 8.969 1 98.81 88 HIS A CA 1
ATOM 667 C C . HIS A 1 88 ? -5.504 15.164 9.164 1 98.81 88 HIS A C 1
ATOM 669 O O . HIS A 1 88 ? -4.891 14.539 8.289 1 98.81 88 HIS A O 1
ATOM 675 N N . THR A 1 89 ? -4.863 15.609 10.273 1 98.88 89 THR A N 1
ATOM 676 C CA . THR A 1 89 ? -3.504 15.211 10.617 1 98.88 89 THR A CA 1
ATOM 677 C C . THR A 1 89 ? -3.506 14.211 11.766 1 98.88 89 THR A C 1
ATOM 679 O O . THR A 1 89 ? -4.426 14.203 12.586 1 98.88 89 THR A O 1
ATOM 682 N N . ASN A 1 90 ? -2.496 13.375 11.758 1 98.81 90 ASN A N 1
ATOM 683 C CA . ASN A 1 90 ? -2.359 12.375 12.82 1 98.81 90 ASN A CA 1
ATOM 684 C C . ASN A 1 90 ? -0.913 11.914 12.969 1 98.81 90 ASN A C 1
ATOM 686 O O . ASN A 1 90 ? -0.101 12.094 12.062 1 98.81 90 ASN A O 1
ATOM 690 N N . VAL A 1 91 ? -0.577 11.422 14.156 1 98.75 91 VAL A N 1
ATOM 691 C CA . VAL A 1 91 ? 0.722 10.82 14.438 1 98.75 91 VAL A CA 1
ATOM 692 C C . VAL A 1 91 ? 0.526 9.438 15.055 1 98.75 91 VAL A C 1
ATOM 694 O O . VAL A 1 91 ? -0.175 9.289 16.062 1 98.75 91 VAL A O 1
ATOM 697 N N . TYR A 1 92 ? 1.097 8.469 14.406 1 98.5 92 TYR A N 1
ATOM 698 C CA . TYR A 1 92 ? 1.212 7.129 14.961 1 98.5 92 TYR A CA 1
ATOM 699 C C . TYR A 1 92 ? 2.605 6.895 15.531 1 98.5 92 TYR A C 1
ATOM 701 O O . TYR A 1 92 ? 3.607 7.23 14.898 1 98.5 92 TYR A O 1
ATOM 709 N N . THR A 1 93 ? 2.654 6.293 16.703 1 98.31 93 THR A N 1
ATOM 710 C CA . THR A 1 93 ? 3.9 5.789 17.266 1 98.31 93 THR A CA 1
ATOM 711 C C . THR A 1 93 ? 3.736 4.344 17.734 1 98.31 93 THR A C 1
ATOM 713 O O . THR A 1 93 ? 2.854 4.043 18.531 1 98.31 93 THR A O 1
ATOM 716 N N . LEU A 1 94 ? 4.523 3.436 17.188 1 96.81 94 LEU A N 1
ATOM 717 C CA . LEU A 1 94 ? 4.52 2.025 17.562 1 96.81 94 LEU A CA 1
ATOM 718 C C . LEU A 1 94 ? 3.121 1.43 17.422 1 96.81 94 LEU A C 1
ATOM 720 O O . LEU A 1 94 ? 2.637 0.746 18.312 1 96.81 94 LEU A O 1
ATOM 724 N N . GLY A 1 95 ? 2.49 1.87 16.406 1 96.94 95 GLY A N 1
ATOM 725 C CA . GLY A 1 95 ? 1.209 1.283 16.047 1 96.94 95 GLY A CA 1
ATOM 726 C C . GLY A 1 95 ? 0.031 1.981 16.703 1 96.94 95 GLY A C 1
ATOM 727 O O . GLY A 1 95 ? -1.123 1.623 16.453 1 96.94 95 GLY A O 1
ATOM 728 N N . HIS A 1 96 ? 0.269 3.01 17.531 1 95.75 96 HIS A N 1
ATOM 729 C CA . HIS A 1 96 ? -0.807 3.688 18.234 1 95.75 96 HIS A CA 1
ATOM 730 C C . HIS A 1 96 ? -1.099 5.055 17.641 1 95.75 96 HIS A C 1
ATOM 732 O O . HIS A 1 96 ? -0.201 5.895 17.516 1 95.75 96 HIS A O 1
ATOM 738 N N . ALA A 1 97 ? -2.365 5.254 17.328 1 94.94 97 ALA A N 1
ATOM 739 C CA . ALA A 1 97 ? -2.857 6.516 16.781 1 94.94 97 ALA A CA 1
ATOM 740 C C . ALA A 1 97 ? -3.535 7.352 17.859 1 94.94 97 ALA A C 1
ATOM 742 O O . ALA A 1 97 ? -3.082 7.387 19 1 94.94 97 ALA A O 1
ATOM 743 N N . GLY A 1 98 ? -4.477 8.18 17.469 1 94.75 98 GLY A N 1
ATOM 744 C CA . GLY A 1 98 ? -5.309 8.906 18.422 1 94.75 98 GLY A CA 1
ATOM 745 C C . GLY A 1 98 ? -4.836 10.328 18.656 1 94.75 98 GLY A C 1
ATOM 746 O O . GLY A 1 98 ? -5.148 10.93 19.688 1 94.75 98 GLY A O 1
ATOM 747 N N . ARG A 1 99 ? -4.023 10.906 17.797 1 9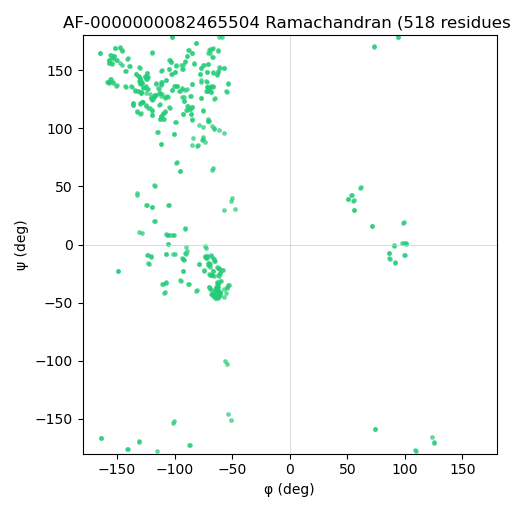8 99 ARG A N 1
ATOM 748 C CA . ARG A 1 99 ? -3.521 12.266 17.922 1 98 99 ARG A CA 1
ATOM 749 C C . ARG A 1 99 ? -3.992 13.141 16.766 1 98 99 ARG A C 1
ATOM 751 O O . ARG A 1 99 ? -3.193 13.852 16.156 1 98 99 ARG A O 1
ATOM 758 N N . GLU A 1 100 ? -5.258 13.094 16.547 1 98.31 100 GLU A N 1
ATOM 759 C CA . GLU A 1 100 ? -5.828 13.75 15.375 1 98.31 100 GLU A CA 1
ATOM 760 C C . GLU A 1 100 ? -6.098 15.227 15.641 1 98.31 100 GLU A C 1
ATOM 762 O O . GLU A 1 100 ? -6.539 15.594 16.734 1 98.31 100 GLU A O 1
ATOM 767 N N . GLN A 1 101 ? -5.789 16.031 14.688 1 98.75 101 GLN A N 1
ATOM 768 C CA . GLN A 1 101 ? -6.289 17.391 14.578 1 98.75 101 GLN A CA 1
ATOM 769 C C . GLN A 1 101 ? -6.848 17.656 13.18 1 98.75 101 GLN A C 1
ATOM 771 O O . GLN A 1 101 ? -6.289 17.188 12.18 1 98.75 101 GLN A O 1
ATOM 776 N N . GLN A 1 102 ? -7.996 18.406 13.141 1 98.81 102 GLN A N 1
ATOM 777 C CA . GLN A 1 102 ? -8.672 18.656 11.875 1 98.81 102 GLN A CA 1
ATOM 778 C C . GLN A 1 102 ? -8.836 20.156 11.625 1 98.81 102 GLN A C 1
ATOM 780 O O . GLN A 1 102 ? -9.031 20.922 12.562 1 98.81 102 GLN A O 1
ATOM 785 N N . PHE A 1 103 ? -8.789 20.5 10.344 1 98.88 103 PHE A N 1
ATOM 786 C CA . PHE A 1 103 ? -8.867 21.891 9.93 1 98.88 103 PHE A CA 1
ATOM 787 C C . PHE A 1 103 ? -9.672 22.047 8.648 1 98.88 103 PHE A C 1
ATOM 789 O O . PHE A 1 103 ? -9.641 21.156 7.789 1 98.88 103 PHE A O 1
ATOM 796 N N . TYR A 1 104 ? -10.328 23.172 8.516 1 98.5 104 TYR A N 1
ATOM 797 C CA . TYR A 1 104 ? -10.68 23.641 7.18 1 98.5 104 TYR A CA 1
ATOM 798 C C . TYR A 1 104 ? -9.516 24.375 6.531 1 98.5 104 TYR A C 1
ATOM 800 O O . TYR A 1 104 ? -8.602 24.828 7.223 1 98.5 104 TYR A O 1
ATOM 808 N N . LEU A 1 105 ? -9.57 24.359 5.246 1 98.12 105 LEU A N 1
ATOM 809 C CA . LEU A 1 105 ? -8.594 25.156 4.508 1 98.12 105 LEU A CA 1
ATOM 810 C C . LEU A 1 105 ? -9.141 26.531 4.195 1 98.12 105 LEU A C 1
ATOM 812 O O . LEU A 1 105 ? -10.359 26.734 4.145 1 98.12 105 LEU A O 1
ATOM 816 N N . TRP A 1 106 ? -8.258 27.516 4.016 1 98 106 TRP A N 1
ATOM 817 C CA . TRP A 1 106 ? -8.664 28.891 3.732 1 98 106 TRP A CA 1
ATOM 818 C C . TRP A 1 106 ? -8.766 29.125 2.23 1 98 106 TRP A C 1
ATOM 820 O O . TRP A 1 106 ? -8.859 30.266 1.782 1 98 106 TRP A O 1
ATOM 830 N N . PHE A 1 107 ? -8.766 28.062 1.447 1 98.06 107 PHE A N 1
ATOM 831 C CA . PHE A 1 107 ? -8.945 28.047 0 1 98.06 107 PHE A CA 1
ATOM 832 C C . PHE A 1 107 ? -9.688 26.797 -0.436 1 98.06 107 PHE A C 1
ATOM 834 O O . PHE A 1 107 ? -9.891 25.875 0.363 1 98.06 107 PHE A O 1
ATOM 841 N N . ASP A 1 108 ? -10.156 26.766 -1.686 1 98.19 108 ASP A N 1
ATOM 842 C CA . ASP A 1 108 ? -10.727 25.562 -2.279 1 98.19 108 ASP A CA 1
ATOM 843 C C . ASP A 1 108 ? -9.641 24.672 -2.875 1 98.19 108 ASP A C 1
ATOM 845 O O . ASP A 1 108 ? -9.062 25 -3.914 1 98.19 108 ASP A O 1
ATOM 849 N N . PRO A 1 109 ? -9.352 23.562 -2.242 1 98.62 109 PRO A N 1
ATOM 850 C CA . PRO A 1 109 ? -8.219 22.734 -2.674 1 98.62 109 PRO A CA 1
ATOM 851 C C . PRO A 1 109 ? -8.492 22 -3.979 1 98.62 109 PRO A C 1
ATOM 853 O O . PRO A 1 109 ? -7.605 21.312 -4.5 1 98.62 109 PRO A O 1
ATOM 856 N N . THR A 1 110 ? -9.688 22.109 -4.551 1 98.25 110 THR A N 1
ATOM 857 C CA . THR A 1 110 ? -10.023 21.438 -5.797 1 98.25 110 THR A CA 1
ATOM 858 C C . THR A 1 110 ? -9.75 22.344 -7 1 98.25 110 THR A C 1
ATOM 860 O O . THR A 1 110 ? -9.734 21.875 -8.141 1 98.25 110 THR A O 1
ATOM 863 N N . GLU A 1 111 ? -9.516 23.594 -6.812 1 97.94 111 GLU A N 1
ATOM 864 C CA . GLU A 1 111 ? -9.398 24.578 -7.895 1 97.94 111 GLU A CA 1
ATOM 865 C C . GLU A 1 111 ? -7.965 24.656 -8.406 1 97.94 111 GLU A C 1
ATOM 867 O O . GLU A 1 111 ? -7.73 24.953 -9.578 1 97.94 111 GLU A O 1
ATOM 872 N N . ASP A 1 112 ? -7.062 24.469 -7.52 1 97.25 112 ASP A N 1
ATOM 873 C CA . ASP A 1 112 ? -5.652 24.578 -7.891 1 97.25 112 ASP A CA 1
ATOM 874 C C . ASP A 1 112 ? -4.781 23.703 -6.988 1 97.25 112 ASP A C 1
ATOM 876 O O . ASP A 1 112 ? -5.258 23.172 -5.98 1 97.25 112 ASP A O 1
ATOM 880 N N . TYR A 1 113 ? -3.521 23.609 -7.461 1 97.06 113 TYR A N 1
ATOM 881 C CA . TYR A 1 113 ? -2.527 22.922 -6.645 1 97.06 113 TYR A CA 1
ATOM 882 C C . TYR A 1 113 ? -2.137 23.766 -5.438 1 97.06 113 TYR A C 1
ATOM 884 O O . TYR A 1 113 ? -1.987 24.984 -5.547 1 97.06 113 TYR A O 1
ATOM 892 N N . HIS A 1 114 ? -1.961 23.109 -4.301 1 98.5 114 HIS A N 1
ATOM 893 C CA . HIS A 1 114 ? -1.403 23.719 -3.098 1 98.5 114 HIS A CA 1
ATOM 894 C C . HIS A 1 114 ? -0.286 22.859 -2.518 1 98.5 114 HIS A C 1
ATOM 896 O O . HIS A 1 114 ? -0.278 21.641 -2.697 1 98.5 114 HIS A O 1
ATOM 902 N N . ASN A 1 115 ? 0.627 23.5 -1.835 1 97.94 115 ASN A N 1
ATOM 903 C CA . ASN A 1 115 ? 1.794 22.797 -1.308 1 97.94 115 ASN A CA 1
ATOM 904 C C . ASN A 1 115 ? 1.562 22.328 0.124 1 97.94 115 ASN A C 1
ATOM 906 O O . ASN A 1 115 ? 1.133 23.109 0.979 1 97.94 115 ASN A O 1
ATOM 910 N N . TYR A 1 116 ? 1.768 21.125 0.341 1 98.69 116 TYR A N 1
ATOM 911 C CA . TYR A 1 116 ? 1.688 20.531 1.665 1 98.69 116 TYR A CA 1
ATOM 912 C C . TYR A 1 116 ? 3.037 19.953 2.082 1 98.69 116 TYR A C 1
ATOM 914 O O . TYR A 1 116 ? 3.641 19.172 1.343 1 98.69 116 TYR A O 1
ATOM 922 N N . THR A 1 117 ? 3.502 20.359 3.275 1 97.69 117 THR A N 1
ATOM 923 C CA . THR A 1 117 ? 4.84 19.984 3.73 1 97.69 117 THR A CA 1
ATOM 924 C C . THR A 1 117 ? 4.785 19.359 5.125 1 97.69 117 THR A C 1
ATOM 926 O O . THR A 1 117 ? 4.059 19.844 5.996 1 97.69 117 THR A O 1
ATOM 929 N N . ILE A 1 118 ? 5.473 18.312 5.293 1 98.19 118 ILE A N 1
ATOM 930 C CA . ILE A 1 118 ? 5.762 17.75 6.605 1 98.19 118 ILE A CA 1
ATOM 931 C C . ILE A 1 118 ? 7.25 17.891 6.914 1 98.19 118 ILE A C 1
ATOM 933 O O . ILE A 1 118 ? 8.094 17.297 6.242 1 98.19 118 ILE A O 1
ATOM 937 N N . HIS A 1 119 ? 7.555 18.734 7.84 1 97.06 119 HIS A N 1
ATOM 938 C CA . HIS A 1 119 ? 8.898 18.781 8.406 1 97.06 119 HIS A CA 1
ATOM 939 C C . HIS A 1 119 ? 9.008 17.891 9.633 1 97.06 119 HIS A C 1
ATOM 941 O O . HIS A 1 119 ? 8.227 18.016 10.578 1 97.06 119 HIS A O 1
ATOM 947 N N . TRP A 1 120 ? 9.922 16.969 9.617 1 98 120 TRP A N 1
ATOM 948 C CA . TRP A 1 120 ? 10.102 15.945 10.633 1 98 120 TRP A CA 1
ATOM 949 C C . TRP A 1 120 ? 11.562 15.836 11.055 1 98 120 TRP A C 1
ATOM 951 O O . TRP A 1 120 ? 12.438 15.57 10.227 1 98 120 TRP A O 1
ATOM 961 N N . ASN A 1 121 ? 11.875 16.156 12.258 1 96.44 121 ASN A N 1
ATOM 962 C CA . ASN A 1 121 ? 13.227 16.016 12.797 1 96.44 121 ASN A CA 1
ATOM 963 C C . ASN A 1 121 ? 13.211 15.523 14.242 1 96.44 121 ASN A C 1
ATOM 965 O O . ASN A 1 121 ? 12.148 15.211 14.781 1 96.44 121 ASN A O 1
ATOM 969 N N . PRO A 1 122 ? 14.336 15.414 14.938 1 96.19 122 PRO A N 1
ATOM 970 C CA . PRO A 1 122 ? 14.367 14.812 16.266 1 96.19 122 PRO A CA 1
ATOM 971 C C . PRO A 1 122 ? 13.656 15.664 17.328 1 96.19 122 PRO A C 1
ATOM 973 O O . PRO A 1 122 ? 13.367 15.188 18.422 1 96.19 122 PRO A O 1
ATOM 976 N N . THR A 1 123 ? 13.289 16.859 17 1 95.75 123 THR A N 1
ATOM 977 C CA . THR A 1 123 ? 12.75 17.766 18.016 1 95.75 123 THR A CA 1
ATOM 978 C C . THR A 1 123 ? 11.25 17.953 17.828 1 95.75 123 THR A C 1
ATOM 980 O O . THR A 1 123 ? 10.516 18.188 18.781 1 95.75 123 THR A O 1
ATOM 983 N N . ALA A 1 124 ? 10.828 17.906 16.547 1 96.69 124 ALA A N 1
ATOM 984 C CA . ALA A 1 124 ? 9.406 18.172 16.312 1 96.69 124 ALA A CA 1
ATOM 985 C C . ALA A 1 124 ? 8.977 17.734 14.922 1 96.69 124 ALA A C 1
ATOM 987 O O . ALA A 1 124 ? 9.812 17.484 14.055 1 96.69 124 ALA A O 1
ATOM 988 N N . ILE A 1 125 ? 7.719 17.641 14.75 1 97.75 125 ILE A N 1
ATOM 989 C CA . ILE A 1 125 ? 7.031 17.531 13.469 1 97.75 125 ILE A CA 1
ATOM 990 C C . ILE A 1 125 ? 6.207 18.781 13.219 1 97.75 125 ILE A C 1
ATOM 992 O O . ILE A 1 125 ? 5.449 19.219 14.086 1 97.75 125 ILE A O 1
ATOM 996 N N . VAL A 1 126 ? 6.344 19.359 12.078 1 97.44 126 VAL A N 1
ATOM 997 C CA . VAL A 1 126 ? 5.555 20.547 11.742 1 97.44 126 VAL A CA 1
ATOM 998 C C . VAL A 1 126 ? 4.883 20.344 10.383 1 97.44 126 VAL A C 1
ATOM 1000 O O . VAL A 1 126 ? 5.531 19.953 9.414 1 97.44 126 VAL A O 1
ATOM 1003 N N . TRP A 1 127 ? 3.598 20.609 10.32 1 98.31 127 TRP A N 1
ATOM 1004 C CA . TRP A 1 127 ? 2.838 20.594 9.07 1 98.31 127 TRP A CA 1
ATOM 1005 C C . TRP A 1 127 ? 2.682 22.016 8.516 1 98.31 127 TRP A C 1
ATOM 1007 O O . TRP A 1 127 ? 2.391 22.953 9.266 1 98.31 127 TRP A O 1
ATOM 1017 N N . TYR A 1 128 ? 2.879 22.141 7.223 1 97.88 128 TYR A N 1
ATOM 1018 C CA . TYR A 1 128 ? 2.684 23.422 6.555 1 97.88 128 TYR A CA 1
ATOM 1019 C C . TYR A 1 128 ? 1.717 23.297 5.383 1 97.88 128 TYR A C 1
ATOM 1021 O O . TYR A 1 128 ? 1.712 22.266 4.691 1 97.88 128 TYR A O 1
ATOM 1029 N N . VAL A 1 129 ? 0.945 24.281 5.176 1 98.69 129 VAL A N 1
ATOM 1030 C CA . VAL A 1 129 ? 0.146 24.453 3.969 1 98.69 129 VAL A CA 1
ATOM 1031 C C . VAL A 1 129 ? 0.508 25.781 3.291 1 98.69 129 VAL A C 1
ATOM 1033 O O . VAL A 1 129 ? 0.323 26.844 3.869 1 98.69 129 VAL A O 1
ATOM 1036 N N . ASP A 1 130 ? 1.039 25.641 2.053 1 97.88 130 ASP A N 1
ATOM 1037 C CA . ASP A 1 130 ? 1.515 26.797 1.304 1 97.88 130 ASP A CA 1
ATOM 1038 C C . ASP A 1 130 ? 2.459 27.656 2.15 1 97.88 130 ASP A C 1
ATOM 1040 O O . ASP A 1 130 ? 2.324 28.875 2.197 1 97.88 130 ASP A O 1
ATOM 1044 N N . GLY A 1 131 ? 3.25 26.953 2.885 1 95.94 131 GLY A N 1
ATOM 1045 C CA . GLY A 1 131 ? 4.293 27.625 3.643 1 95.94 131 GLY A CA 1
ATOM 1046 C C . GLY A 1 131 ? 3.826 28.109 5 1 95.94 131 GLY A C 1
ATOM 1047 O O . GLY A 1 131 ? 4.641 28.516 5.836 1 95.94 131 GLY A O 1
ATOM 1048 N N . GLU A 1 132 ? 2.539 28.125 5.258 1 96.56 132 GLU A N 1
ATOM 1049 C CA . GLU A 1 132 ? 2.006 28.516 6.559 1 96.56 132 GLU A CA 1
ATOM 1050 C C . GLU A 1 132 ? 1.964 27.328 7.516 1 96.56 132 GLU A C 1
ATOM 1052 O O . GLU A 1 132 ? 1.405 26.266 7.188 1 96.56 132 GLU A O 1
ATOM 1057 N N . PRO A 1 133 ? 2.561 27.516 8.75 1 97 133 PRO A N 1
ATOM 1058 C CA . PRO A 1 133 ? 2.5 26.391 9.695 1 97 133 PRO A CA 1
ATOM 1059 C C . PRO A 1 133 ? 1.079 26.094 10.164 1 97 133 PRO A C 1
ATOM 1061 O O . PRO A 1 133 ? 0.32 27.016 10.469 1 97 133 PRO A O 1
ATOM 1064 N N . LEU A 1 134 ? 0.739 24.844 10.203 1 98.31 134 LEU A N 1
ATOM 1065 C CA . LEU A 1 134 ? -0.596 24.391 10.57 1 98.31 134 LEU A CA 1
ATOM 1066 C C . LEU A 1 134 ? -0.585 23.719 11.945 1 98.31 134 LEU A C 1
ATOM 1068 O O . LEU A 1 134 ? -1.488 23.953 12.75 1 98.31 134 LEU A O 1
ATOM 1072 N N . ARG A 1 135 ? 0.391 22.938 12.219 1 98.06 135 ARG A N 1
ATOM 1073 C CA . ARG A 1 135 ? 0.467 22.141 13.43 1 98.06 135 ARG A CA 1
ATOM 1074 C C . ARG A 1 135 ? 1.915 21.812 13.781 1 98.06 135 ARG A C 1
ATOM 1076 O O . ARG A 1 135 ? 2.744 21.609 12.891 1 98.06 135 ARG A O 1
ATOM 1083 N N . VAL A 1 136 ? 2.225 21.812 15.07 1 97.38 136 VAL A N 1
ATOM 1084 C CA . VAL A 1 136 ? 3.504 21.328 15.578 1 97.38 136 VAL A CA 1
ATOM 1085 C C . VAL A 1 136 ? 3.264 20.219 16.609 1 97.38 136 VAL A C 1
ATOM 1087 O O . VAL A 1 136 ? 2.354 20.328 17.438 1 97.38 136 VAL A O 1
ATOM 1090 N N . PHE A 1 137 ? 3.947 19.156 16.531 1 97.75 137 PHE A N 1
ATOM 1091 C CA . PHE A 1 137 ? 4.012 18.094 17.516 1 97.75 137 PHE A CA 1
ATOM 1092 C C . PHE A 1 137 ? 5.438 17.922 18.031 1 97.75 137 PHE A C 1
ATOM 1094 O O . PHE A 1 137 ? 6.305 17.422 17.312 1 97.75 137 PHE A O 1
ATOM 1101 N N . ARG A 1 138 ? 5.672 18.25 19.25 1 96.81 138 ARG A N 1
ATOM 1102 C CA . ARG A 1 138 ? 7.031 18.281 19.781 1 96.81 138 ARG A CA 1
ATOM 1103 C C . ARG A 1 138 ? 7.426 16.938 20.391 1 96.81 138 ARG A C 1
ATOM 1105 O O . ARG A 1 138 ? 6.562 16.172 20.812 1 96.81 138 ARG A O 1
ATOM 1112 N N . ASN A 1 139 ? 8.711 16.766 20.453 1 97.12 139 ASN A N 1
ATOM 1113 C CA . ASN A 1 139 ? 9.273 15.555 21.047 1 97.12 139 ASN A CA 1
ATOM 1114 C C . ASN A 1 139 ? 9.422 15.688 22.547 1 97.12 139 ASN A C 1
ATOM 1116 O O . ASN A 1 139 ? 10.242 16.469 23.031 1 97.12 139 ASN A O 1
ATOM 1120 N N . TYR A 1 140 ? 8.664 14.938 23.297 1 97.5 140 TYR A N 1
ATOM 1121 C CA . TYR A 1 140 ? 8.758 14.836 24.75 1 97.5 140 TYR A CA 1
ATOM 1122 C C . TYR A 1 140 ? 9.055 13.406 25.172 1 97.5 140 TYR A C 1
ATOM 1124 O O . TYR A 1 140 ? 8.555 12.945 26.203 1 97.5 140 TYR A O 1
ATOM 1132 N N . LEU A 1 141 ? 9.758 12.742 24.359 1 97.06 141 LEU A N 1
ATOM 1133 C CA . LEU A 1 141 ? 10.117 11.359 24.656 1 97.06 141 LEU A CA 1
ATOM 1134 C C . LEU A 1 141 ? 10.805 11.242 26.016 1 97.06 141 LEU A C 1
ATOM 1136 O O . LEU A 1 141 ? 10.57 10.281 26.75 1 97.06 141 LEU A O 1
ATOM 1140 N N . SER A 1 142 ? 11.617 12.188 26.406 1 96.69 142 SER A N 1
ATOM 1141 C CA . SER A 1 142 ? 12.336 12.195 27.672 1 96.69 142 SER A CA 1
ATOM 1142 C C . SER A 1 142 ? 11.359 12.211 28.859 1 96.69 142 SER A C 1
ATOM 1144 O O . SER A 1 142 ? 11.734 11.875 29.984 1 96.69 142 SER A O 1
ATOM 1146 N N . GLU A 1 143 ? 10.203 12.609 28.562 1 97.38 143 GLU A N 1
ATOM 1147 C CA . GLU A 1 143 ? 9.188 12.656 29.609 1 97.38 143 GLU A CA 1
ATOM 1148 C C . GLU A 1 143 ? 8.18 11.523 29.453 1 97.38 143 GLU A C 1
ATOM 1150 O O . GLU A 1 143 ? 7.082 11.578 30.016 1 97.38 143 GLU A O 1
ATOM 1155 N N . GLY A 1 144 ? 8.422 10.617 28.578 1 96.81 144 GLY A N 1
ATOM 1156 C CA . GLY A 1 144 ? 7.633 9.406 28.453 1 96.81 144 GLY A CA 1
ATOM 1157 C C . GLY A 1 144 ? 6.594 9.484 27.344 1 96.81 144 GLY A C 1
ATOM 1158 O O . GLY A 1 144 ? 5.781 8.578 27.172 1 96.81 144 GLY A O 1
ATOM 1159 N N . ILE A 1 145 ? 6.531 10.562 26.625 1 96.75 145 ILE A N 1
ATOM 1160 C CA . ILE A 1 145 ? 5.59 10.719 25.516 1 96.75 145 ILE A CA 1
ATOM 1161 C C . ILE A 1 145 ? 6.223 10.203 24.219 1 96.75 145 ILE A C 1
ATOM 1163 O O . ILE A 1 145 ? 7.223 10.75 23.75 1 96.75 145 ILE A O 1
ATOM 1167 N N . PRO A 1 146 ? 5.625 9.203 23.594 1 97.06 146 PRO A N 1
ATOM 1168 C CA . PRO A 1 146 ? 6.246 8.602 22.422 1 97.06 146 PRO A CA 1
ATOM 1169 C C . PRO A 1 146 ? 6.387 9.578 21.25 1 97.06 146 PRO A C 1
ATOM 1171 O O . PRO A 1 146 ? 5.539 10.453 21.078 1 97.06 146 PRO A O 1
ATOM 1174 N N . TYR A 1 147 ? 7.426 9.414 20.516 1 98.19 147 TYR A N 1
ATOM 1175 C CA . TYR A 1 147 ? 7.766 10.203 19.328 1 98.19 147 TYR A CA 1
ATOM 1176 C C . TYR A 1 147 ? 8.391 9.32 18.25 1 98.19 147 TYR A C 1
ATOM 1178 O O . TYR A 1 147 ? 9.195 8.438 18.547 1 98.19 147 TYR A O 1
ATOM 1186 N N . PRO A 1 148 ? 7.996 9.469 17 1 98.31 148 PRO A N 1
ATOM 1187 C CA . PRO A 1 148 ? 8.484 8.578 15.945 1 98.31 148 PRO A CA 1
ATOM 1188 C C . PRO A 1 148 ? 9.883 8.953 15.453 1 98.31 148 PRO A C 1
ATOM 1190 O O . PRO A 1 148 ? 10.016 9.547 14.383 1 98.31 148 PRO A O 1
ATOM 1193 N N . ASN A 1 149 ? 10.898 8.484 16.094 1 95.56 149 ASN A N 1
ATOM 1194 C CA . ASN A 1 149 ? 12.242 8.914 15.719 1 95.56 149 ASN A CA 1
ATOM 1195 C C . ASN A 1 149 ? 13.18 7.727 15.539 1 95.56 149 ASN A C 1
ATOM 1197 O O . ASN A 1 149 ? 14.391 7.898 15.383 1 95.56 149 ASN A O 1
ATOM 1201 N N . LEU A 1 150 ? 12.617 6.523 15.523 1 95.88 150 LEU A N 1
ATOM 1202 C CA . LEU A 1 150 ? 13.516 5.375 15.484 1 95.88 150 LEU A CA 1
ATOM 1203 C C . LEU A 1 150 ? 13.258 4.523 14.25 1 95.88 150 LEU A C 1
ATOM 1205 O O . LEU A 1 150 ? 14.016 3.598 13.953 1 95.88 150 LEU A O 1
ATOM 1209 N N . GLN A 1 151 ? 12.227 4.797 13.57 1 97.81 151 GLN A N 1
ATOM 1210 C CA . GLN A 1 151 ? 11.891 4.004 12.391 1 97.81 151 GLN A CA 1
ATOM 1211 C C . GLN A 1 151 ? 11.922 4.855 11.125 1 97.81 151 GLN A C 1
ATOM 1213 O O . GLN A 1 151 ? 11.297 5.914 11.07 1 97.81 151 GLN A O 1
ATOM 1218 N N . ALA A 1 152 ? 12.664 4.359 10.109 1 98.19 152 ALA A N 1
ATOM 1219 C CA . ALA A 1 152 ? 12.57 4.992 8.797 1 98.19 152 ALA A CA 1
ATOM 1220 C C . ALA A 1 152 ? 11.188 4.793 8.188 1 98.19 152 ALA A C 1
ATOM 1222 O O . ALA A 1 152 ? 10.523 3.783 8.438 1 98.19 152 ALA A O 1
ATOM 1223 N N . MET A 1 153 ? 10.781 5.746 7.438 1 98.69 153 MET A N 1
ATOM 1224 C CA . MET A 1 153 ? 9.453 5.684 6.836 1 98.69 153 MET A CA 1
ATOM 1225 C C . MET A 1 153 ? 9.523 5.977 5.34 1 98.69 153 MET A C 1
ATOM 1227 O O . MET A 1 153 ? 10.297 6.828 4.902 1 98.69 153 MET A O 1
ATOM 1231 N N . ARG A 1 154 ? 8.734 5.309 4.566 1 97.88 154 ARG A N 1
ATOM 1232 C CA . ARG A 1 154 ? 8.516 5.691 3.174 1 97.88 154 ARG A CA 1
ATOM 1233 C C . ARG A 1 154 ? 7.426 6.754 3.066 1 97.88 154 ARG A C 1
ATOM 1235 O O . ARG A 1 154 ? 6.723 7.031 4.039 1 97.88 154 ARG A O 1
ATOM 1242 N N . ILE A 1 155 ? 7.387 7.367 1.931 1 96.94 155 ILE A N 1
ATOM 1243 C CA . ILE A 1 155 ? 6.395 8.398 1.639 1 96.94 155 ILE A CA 1
ATOM 1244 C C . ILE A 1 155 ? 5.293 7.816 0.757 1 96.94 155 ILE A C 1
ATOM 1246 O O . ILE A 1 155 ? 5.574 7.148 -0.239 1 96.94 155 ILE A O 1
ATOM 1250 N N . TYR A 1 156 ? 4.086 8.102 1.154 1 97.44 156 TYR A N 1
ATOM 1251 C CA . TYR A 1 156 ? 2.924 7.566 0.456 1 97.44 156 TYR A CA 1
ATOM 1252 C C . TYR A 1 156 ? 1.994 8.688 0.002 1 97.44 156 TYR A C 1
ATOM 1254 O O . TYR A 1 156 ? 1.798 9.664 0.72 1 97.44 156 TYR A O 1
ATOM 1262 N N . ALA A 1 157 ? 1.426 8.516 -1.155 1 96.38 157 ALA A N 1
ATOM 1263 C CA . ALA A 1 157 ? 0.244 9.242 -1.612 1 96.38 157 ALA A CA 1
ATOM 1264 C C . ALA A 1 157 ? -0.834 8.281 -2.104 1 96.38 157 ALA A C 1
ATOM 1266 O O . ALA A 1 157 ? -0.532 7.285 -2.762 1 96.38 157 ALA A O 1
ATOM 1267 N N . SER A 1 158 ? -2.08 8.578 -1.764 1 97.44 158 SER A N 1
ATOM 1268 C CA . SER A 1 158 ? -3.127 7.633 -2.135 1 97.44 158 SER A CA 1
ATOM 1269 C C . SER A 1 158 ? -4.488 8.312 -2.201 1 97.44 158 SER A C 1
ATOM 1271 O O . SER A 1 158 ? -4.656 9.43 -1.698 1 97.44 158 SER A O 1
ATOM 1273 N N . ILE A 1 159 ? -5.43 7.75 -2.902 1 97.38 159 ILE A N 1
ATOM 1274 C CA . ILE A 1 159 ? -6.855 8.039 -2.816 1 97.38 159 ILE A CA 1
ATOM 1275 C C . ILE A 1 159 ? -7.637 6.738 -2.646 1 97.38 159 ILE A C 1
ATOM 1277 O O . ILE A 1 159 ? -7.379 5.758 -3.35 1 97.38 159 ILE A O 1
ATOM 1281 N N . TRP A 1 160 ? -8.531 6.691 -1.668 1 97.94 160 TRP A N 1
ATOM 1282 C CA . TRP A 1 160 ? -9.156 5.422 -1.318 1 97.94 160 TRP A CA 1
ATOM 1283 C C . TRP A 1 160 ? -10.539 5.641 -0.724 1 97.94 160 TRP A C 1
ATOM 1285 O O . TRP A 1 160 ? -10.914 6.77 -0.392 1 97.94 160 TRP A O 1
ATOM 1295 N N . ASN A 1 161 ? -11.336 4.594 -0.71 1 97.38 161 ASN A N 1
ATOM 1296 C CA . ASN A 1 161 ? -12.68 4.598 -0.148 1 97.38 161 ASN A CA 1
ATOM 1297 C C . ASN A 1 161 ? -12.656 4.57 1.378 1 97.38 161 ASN A C 1
ATOM 1299 O O . ASN A 1 161 ? -12.188 3.596 1.975 1 97.38 161 ASN A O 1
ATOM 1303 N N . ALA A 1 162 ? -13.109 5.574 1.971 1 98.31 162 ALA A N 1
ATOM 1304 C CA . ALA A 1 162 ? -13.203 5.672 3.426 1 98.31 162 ALA A CA 1
ATOM 1305 C C . ALA A 1 162 ? -14.633 5.977 3.865 1 98.31 162 ALA A C 1
ATOM 1307 O O . ALA A 1 162 ? -14.844 6.711 4.832 1 98.31 162 ALA A O 1
ATOM 1308 N N . ASP A 1 163 ? -15.539 5.508 3.215 1 95.56 163 ASP A N 1
ATOM 1309 C CA . ASP A 1 163 ? -16.922 5.926 3.367 1 95.56 163 ASP A CA 1
ATOM 1310 C C . ASP A 1 163 ? -17.469 5.535 4.738 1 95.56 163 ASP A C 1
ATOM 1312 O O . ASP A 1 163 ? -18.516 6.027 5.156 1 95.56 163 ASP A O 1
ATOM 1316 N N . SER A 1 164 ? -16.812 4.734 5.48 1 96.06 164 SER A N 1
ATOM 1317 C CA . SER A 1 164 ? -17.281 4.301 6.793 1 96.06 164 SER A CA 1
ATOM 1318 C C . SER A 1 164 ? -17.031 5.367 7.852 1 96.06 164 SER A C 1
ATOM 1320 O O . SER A 1 164 ? -17.594 5.312 8.945 1 96.06 164 SER A O 1
ATOM 1322 N N . TRP A 1 165 ? -16.094 6.402 7.535 1 97.25 165 TRP A N 1
ATOM 1323 C CA . TRP A 1 165 ? -15.789 7.305 8.641 1 97.25 165 TRP A CA 1
ATOM 1324 C C . TRP A 1 165 ? -15.461 8.703 8.125 1 97.25 165 TRP A C 1
ATOM 1326 O O . TRP A 1 165 ? -15.578 9.68 8.859 1 97.25 165 TRP A O 1
ATOM 1336 N N . ALA A 1 166 ? -15.039 8.953 6.887 1 98.06 166 ALA A N 1
ATOM 1337 C CA . ALA A 1 166 ? -14.305 10.133 6.449 1 98.06 166 ALA A CA 1
ATOM 1338 C C . ALA A 1 166 ? -15.172 11.383 6.535 1 98.06 166 ALA A C 1
ATOM 1340 O O . ALA A 1 166 ? -14.703 12.445 6.953 1 98.06 166 ALA A O 1
ATOM 1341 N N . THR A 1 167 ? -16.438 11.266 6.113 1 98.5 167 THR A N 1
ATOM 1342 C CA . THR A 1 167 ? -17.312 12.438 6.086 1 98.5 167 THR A CA 1
ATOM 1343 C C . THR A 1 167 ? -18.391 12.336 7.16 1 98.5 167 THR A C 1
ATOM 1345 O O . THR A 1 167 ? -19.25 11.461 7.102 1 98.5 167 THR A O 1
ATOM 1348 N N . ARG A 1 168 ? -18.281 13.195 8.094 1 96.88 168 ARG A N 1
ATOM 1349 C CA . ARG A 1 168 ? -19.188 13.273 9.227 1 96.88 168 ARG A CA 1
ATOM 1350 C C . ARG A 1 168 ? -19.297 11.922 9.938 1 96.88 168 ARG A C 1
ATOM 1352 O O . ARG A 1 168 ? -20.406 11.445 10.203 1 96.88 168 ARG A O 1
ATOM 1359 N N . GLY A 1 169 ? -18.141 11.297 10.102 1 95.56 169 GLY A N 1
ATOM 1360 C CA . GLY A 1 169 ? -18.094 10.039 10.828 1 95.56 169 GLY A CA 1
ATOM 1361 C C . GLY A 1 169 ? -18.703 8.883 10.062 1 95.56 169 GLY A C 1
ATOM 1362 O O . GLY A 1 169 ? -19.141 7.891 10.664 1 95.56 169 GLY A O 1
ATOM 1363 N N . GLY A 1 170 ? -18.875 9.094 8.758 1 97.56 170 GLY A N 1
ATOM 1364 C CA . GLY A 1 170 ? -19.422 8.023 7.934 1 97.56 170 GLY A CA 1
ATOM 1365 C C . GLY A 1 170 ? -20.891 8.195 7.629 1 97.56 170 GLY A C 1
ATOM 1366 O O . GLY A 1 170 ? -21.5 7.348 6.969 1 97.56 170 GLY A O 1
ATOM 1367 N N . LEU A 1 171 ? -21.453 9.234 8.117 1 97.81 171 LEU A N 1
ATOM 1368 C CA . LEU A 1 171 ? -22.859 9.484 7.852 1 97.81 171 LEU A CA 1
ATOM 1369 C C . LEU A 1 171 ? -23.094 9.766 6.371 1 97.81 171 LEU A C 1
ATOM 1371 O O . LEU A 1 171 ? -24.109 9.336 5.809 1 97.81 171 LEU A O 1
ATOM 1375 N N . ASP A 1 172 ? -22.234 10.57 5.758 1 98.06 172 ASP A N 1
ATOM 1376 C CA . ASP A 1 172 ? -22.281 10.781 4.312 1 98.06 172 ASP A CA 1
ATOM 1377 C C . ASP A 1 172 ? -21.406 9.758 3.584 1 98.06 172 ASP A C 1
ATOM 1379 O O . ASP A 1 172 ? -20.188 9.773 3.715 1 98.06 172 ASP A O 1
ATOM 1383 N N . LYS A 1 173 ? -22.094 8.93 2.785 1 97.75 173 LYS A N 1
ATOM 1384 C CA . LYS A 1 173 ? -21.406 7.852 2.076 1 97.75 173 LYS A CA 1
ATOM 1385 C C . LYS A 1 173 ? -20.906 8.312 0.709 1 97.75 173 LYS A C 1
ATOM 1387 O O . LYS A 1 173 ? -21.359 9.344 0.202 1 97.75 173 LYS A O 1
ATOM 1392 N N . ILE A 1 174 ? -20.031 7.539 0.245 1 98.38 174 ILE A N 1
ATOM 1393 C CA . ILE A 1 174 ? -19.516 7.809 -1.098 1 98.38 174 ILE A CA 1
ATOM 1394 C C . ILE A 1 174 ? -20.625 7.559 -2.121 1 98.38 174 ILE A C 1
ATOM 1396 O O . ILE A 1 174 ? -21.375 6.582 -2.016 1 98.38 174 ILE A O 1
ATOM 1400 N N . ASP A 1 175 ? -20.781 8.469 -3.105 1 98.06 175 ASP A N 1
ATOM 1401 C CA . ASP A 1 175 ? -21.672 8.281 -4.254 1 98.06 175 ASP A CA 1
ATOM 1402 C C . ASP A 1 175 ? -20.891 7.812 -5.477 1 98.06 175 ASP A C 1
ATOM 1404 O O . ASP A 1 175 ? -20.266 8.625 -6.168 1 98.06 175 ASP A O 1
ATOM 1408 N N . TRP A 1 176 ? -21.016 6.562 -5.809 1 95.12 176 TRP A N 1
ATOM 1409 C CA . TRP A 1 176 ? -20.203 5.965 -6.863 1 95.12 176 TRP A CA 1
ATOM 1410 C C . TRP A 1 176 ? -20.625 6.465 -8.234 1 95.12 176 TRP A C 1
ATOM 1412 O O . TRP A 1 176 ? -19.922 6.273 -9.227 1 95.12 176 TRP A O 1
ATOM 1422 N N . ASN A 1 177 ? -21.719 7.156 -8.305 1 95.44 177 ASN A N 1
ATOM 1423 C CA . ASN A 1 177 ? -22.109 7.793 -9.562 1 95.44 177 ASN A CA 1
ATOM 1424 C C . ASN A 1 177 ? -21.188 8.961 -9.906 1 95.44 177 ASN A C 1
ATOM 1426 O O . ASN A 1 177 ? -21.156 9.422 -11.047 1 95.44 177 ASN A O 1
ATOM 1430 N N . GLU A 1 178 ? -20.453 9.383 -8.867 1 94.75 178 GLU A N 1
ATOM 1431 C CA . GLU A 1 178 ? -19.516 10.492 -9.062 1 94.75 178 GLU A CA 1
ATOM 1432 C C . GLU A 1 178 ? -18.125 9.977 -9.461 1 94.75 178 GLU A C 1
ATOM 1434 O O . GLU A 1 178 ? -17.25 10.766 -9.797 1 94.75 178 GLU A O 1
ATOM 1439 N N . SER A 1 179 ? -17.953 8.656 -9.414 1 91.94 179 SER A N 1
ATOM 1440 C CA . SER A 1 179 ? -16.656 8.07 -9.742 1 91.94 179 SER A CA 1
ATOM 1441 C C . SER A 1 179 ? -16.406 8.102 -11.25 1 91.94 179 SER A C 1
ATOM 1443 O O . SER A 1 179 ? -17.359 8.133 -12.039 1 91.94 179 SER A O 1
ATOM 1445 N N . PRO A 1 180 ? -15.219 8.102 -11.68 1 93.25 180 PRO A N 1
ATOM 1446 C CA . PRO A 1 180 ? -13.992 8.039 -10.875 1 93.25 180 PRO A CA 1
ATOM 1447 C C . PRO A 1 180 ? -13.633 9.383 -10.242 1 93.25 180 PRO A C 1
ATOM 1449 O O . PRO A 1 180 ? -13.938 10.43 -10.812 1 93.25 180 PRO A O 1
ATOM 1452 N N . PHE A 1 181 ? -13.039 9.32 -9.047 1 95.06 181 PHE A N 1
ATOM 1453 C CA . PHE A 1 181 ? -12.453 10.477 -8.367 1 95.06 181 PHE A CA 1
ATOM 1454 C C . PHE A 1 181 ? -10.969 10.594 -8.68 1 95.06 181 PHE A C 1
ATOM 1456 O O . PHE A 1 181 ? -10.234 9.602 -8.625 1 95.06 181 PHE A O 1
ATOM 1463 N N . PHE A 1 182 ? -10.531 11.812 -9 1 92.62 182 PHE A N 1
ATOM 1464 C CA . PHE A 1 182 ? -9.133 12.031 -9.359 1 92.62 182 PHE A CA 1
ATOM 1465 C C . PHE A 1 182 ? -8.453 12.961 -8.367 1 92.62 182 PHE A C 1
ATOM 1467 O O . PHE A 1 182 ? -8.984 14.023 -8.047 1 92.62 182 PHE A O 1
ATOM 1474 N N . ALA A 1 183 ? -7.383 12.578 -7.863 1 95.31 183 ALA A N 1
ATOM 1475 C CA . ALA A 1 183 ? -6.457 13.453 -7.148 1 95.31 183 ALA A CA 1
ATOM 1476 C C . ALA A 1 183 ? -5.156 13.625 -7.93 1 95.31 183 ALA A C 1
ATOM 1478 O O . ALA A 1 183 ? -4.629 12.664 -8.492 1 95.31 183 ALA A O 1
ATOM 1479 N N . ARG A 1 184 ? -4.699 14.852 -7.945 1 93.44 184 ARG A N 1
ATOM 1480 C CA . ARG A 1 184 ? -3.527 15.164 -8.758 1 93.44 184 ARG A CA 1
ATOM 1481 C C . ARG A 1 184 ? -2.361 15.617 -7.891 1 93.44 184 ARG A C 1
ATOM 1483 O O . ARG A 1 184 ? -2.555 16.359 -6.922 1 93.44 184 ARG A O 1
ATOM 1490 N N . PHE A 1 185 ? -1.202 15.164 -8.195 1 92.5 185 PHE A N 1
ATOM 1491 C CA . PHE A 1 185 ? 0.02 15.414 -7.445 1 92.5 185 PHE A CA 1
ATOM 1492 C C . PHE A 1 185 ? 1.132 15.906 -8.367 1 92.5 185 PHE A C 1
ATOM 1494 O O . PHE A 1 185 ? 1.276 15.414 -9.484 1 92.5 185 PHE A O 1
ATOM 1501 N N . ARG A 1 186 ? 1.861 16.812 -7.879 1 89.38 186 ARG A N 1
ATOM 1502 C CA . ARG A 1 186 ? 3.045 17.203 -8.641 1 89.38 186 ARG A CA 1
ATOM 1503 C C . ARG A 1 186 ? 4.117 17.781 -7.727 1 89.38 186 ARG A C 1
ATOM 1505 O O . ARG A 1 186 ? 3.859 18.047 -6.551 1 89.38 186 ARG A O 1
ATOM 1512 N N . ARG A 1 187 ? 5.34 17.828 -8.156 1 88.44 187 ARG A N 1
ATOM 1513 C CA . ARG A 1 187 ? 6.496 18.422 -7.492 1 88.44 187 ARG A CA 1
ATOM 1514 C C . ARG A 1 187 ? 6.766 17.734 -6.152 1 88.44 187 ARG A C 1
ATOM 1516 O O . ARG A 1 187 ? 6.891 18.406 -5.125 1 88.44 187 ARG A O 1
ATOM 1523 N N . PHE A 1 188 ? 6.777 16.5 -6.238 1 88.56 188 PHE A N 1
ATOM 1524 C CA . PHE A 1 188 ? 7.203 15.742 -5.066 1 88.56 188 PHE A CA 1
ATOM 1525 C C . PHE A 1 188 ? 8.672 16.016 -4.75 1 88.56 188 PHE A C 1
ATOM 1527 O O . PHE A 1 188 ? 9.531 15.883 -5.617 1 88.56 188 PHE A O 1
ATOM 1534 N N . ARG A 1 189 ? 8.898 16.406 -3.518 1 89.81 189 ARG A N 1
ATOM 1535 C CA . ARG A 1 189 ? 10.266 16.625 -3.047 1 89.81 189 ARG A CA 1
ATOM 1536 C C . ARG A 1 189 ? 10.469 16.031 -1.659 1 89.81 189 ARG A C 1
ATOM 1538 O O . ARG A 1 189 ? 9.734 16.359 -0.723 1 89.81 189 ARG A O 1
ATOM 1545 N N . ALA A 1 190 ? 11.398 15.156 -1.568 1 92.62 190 ALA A N 1
ATOM 1546 C CA . ALA A 1 190 ? 11.828 14.602 -0.289 1 92.62 190 ALA A CA 1
ATOM 1547 C C . ALA A 1 190 ? 13.273 14.984 0.024 1 92.62 190 ALA A C 1
ATOM 1549 O O . ALA A 1 190 ? 14.211 14.391 -0.514 1 92.62 190 ALA A O 1
ATOM 1550 N N . ARG A 1 191 ? 13.43 16 0.798 1 93 191 ARG A N 1
ATOM 1551 C CA . ARG A 1 191 ? 14.742 16.422 1.26 1 93 191 ARG A CA 1
ATOM 1552 C C . ARG A 1 191 ? 15.008 15.938 2.68 1 93 191 ARG A C 1
ATOM 1554 O O . ARG A 1 191 ? 14.539 16.547 3.648 1 93 191 ARG A O 1
ATOM 1561 N N . GLY A 1 192 ? 15.68 14.797 2.762 1 93.38 192 GLY A N 1
ATOM 1562 C CA . GLY A 1 192 ? 15.938 14.234 4.078 1 93.38 192 GLY A CA 1
ATOM 1563 C C . GLY A 1 192 ? 17.016 13.164 4.074 1 93.38 192 GLY A C 1
ATOM 1564 O O . GLY A 1 192 ? 17.781 13.055 3.115 1 93.38 192 GLY A O 1
ATOM 1565 N N . CYS A 1 193 ? 17.062 12.484 5.145 1 96.5 193 CYS A N 1
ATOM 1566 C CA . CYS A 1 193 ? 18.094 11.469 5.336 1 96.5 193 CYS A CA 1
ATOM 1567 C C . CYS A 1 193 ? 17.594 10.102 4.883 1 96.5 193 CYS A C 1
ATOM 1569 O O . CYS A 1 193 ? 16.703 9.523 5.504 1 96.5 193 CYS A O 1
ATOM 1571 N N . GLU A 1 194 ? 18.219 9.609 3.773 1 95.38 194 GLU A N 1
ATOM 1572 C CA . GLU A 1 194 ? 17.844 8.297 3.27 1 95.38 194 GLU A CA 1
ATOM 1573 C C . GLU A 1 194 ? 18.312 7.188 4.211 1 95.38 194 GLU A C 1
ATOM 1575 O O . GLU A 1 194 ? 19.438 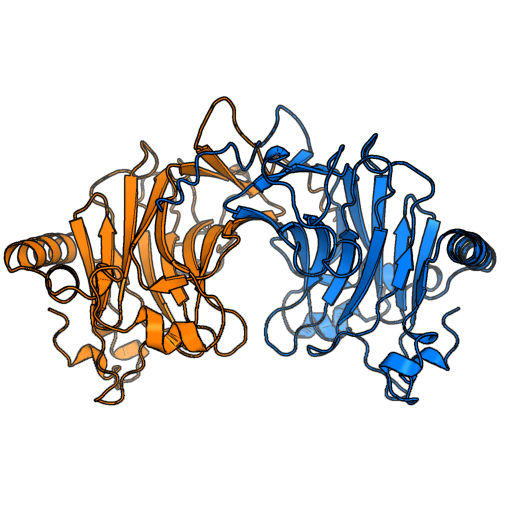7.242 4.73 1 95.38 194 GLU A O 1
ATOM 1580 N N . TYR A 1 195 ? 17.469 6.309 4.441 1 96.75 195 TYR A N 1
ATOM 1581 C CA . TYR A 1 195 ? 17.797 5.188 5.312 1 96.75 195 TYR A CA 1
ATOM 1582 C C . TYR A 1 195 ? 18.672 4.172 4.586 1 96.75 195 TYR A C 1
ATOM 1584 O O . TYR A 1 195 ? 18.344 3.729 3.486 1 96.75 195 TYR A O 1
ATOM 1592 N N . ASP A 1 196 ? 19.797 3.855 5.168 1 93.31 196 ASP A N 1
ATOM 1593 C CA . ASP A 1 196 ? 20.719 2.869 4.625 1 93.31 196 ASP A CA 1
ATOM 1594 C C . ASP A 1 196 ? 21.172 1.892 5.707 1 93.31 196 ASP A C 1
ATOM 1596 O O . ASP A 1 196 ? 22.375 1.688 5.898 1 93.31 196 ASP A O 1
ATOM 1600 N N . GLY A 1 197 ? 20.188 1.453 6.492 1 94.25 197 GLY A N 1
ATOM 1601 C CA . GLY A 1 197 ? 20.5 0.499 7.543 1 94.25 197 GLY A CA 1
ATOM 1602 C C . GLY A 1 197 ? 20.422 1.101 8.938 1 94.25 197 GLY A C 1
ATOM 1603 O O . GLY A 1 197 ? 20.172 2.297 9.086 1 94.25 197 GLY A O 1
ATOM 1604 N N . PRO A 1 198 ? 20.734 0.359 9.953 1 94.12 198 PRO A N 1
ATOM 1605 C CA . PRO A 1 198 ? 20.5 0.763 11.344 1 94.12 198 PRO A CA 1
ATOM 1606 C C . PRO A 1 198 ? 21.375 1.943 11.766 1 94.12 198 PRO A C 1
ATOM 1608 O O . PRO A 1 198 ? 20.969 2.74 12.617 1 94.12 198 PRO A O 1
ATOM 1611 N N . LEU A 1 199 ? 22.5 2.096 11.141 1 95.62 199 LEU A N 1
ATOM 1612 C CA . LEU A 1 199 ? 23.391 3.201 11.5 1 95.62 199 LEU A CA 1
ATOM 1613 C C . LEU A 1 199 ? 22.75 4.543 11.141 1 95.62 199 LEU A C 1
ATOM 1615 O O . LEU A 1 199 ? 23.125 5.578 11.695 1 95.62 199 LEU A O 1
ATOM 1619 N N . SER A 1 200 ? 21.812 4.543 10.211 1 95.81 200 SER A N 1
ATOM 1620 C CA . SER A 1 200 ? 21.141 5.766 9.781 1 95.81 200 SER A CA 1
ATOM 1621 C C . SER A 1 200 ? 20.375 6.41 10.938 1 95.81 200 SER A C 1
ATOM 1623 O O . SER A 1 200 ? 20.203 7.629 10.969 1 95.81 200 SER A O 1
ATOM 1625 N N . ILE A 1 201 ? 19.953 5.598 11.93 1 94.75 201 ILE A N 1
ATOM 1626 C CA . ILE A 1 201 ? 19.156 6.109 13.039 1 94.75 201 ILE A CA 1
ATOM 1627 C C . ILE A 1 201 ? 19.953 7.148 13.82 1 94.75 201 ILE A C 1
ATOM 1629 O O . ILE A 1 201 ? 19.469 8.25 14.078 1 94.75 201 ILE A O 1
ATOM 1633 N N . THR A 1 202 ? 21.172 6.848 14.062 1 95.12 202 THR A N 1
ATOM 1634 C CA . THR A 1 202 ? 22.031 7.781 14.781 1 95.12 202 THR A CA 1
ATOM 1635 C C . THR A 1 202 ? 22.578 8.844 13.828 1 95.12 202 THR A C 1
ATOM 1637 O O . THR A 1 202 ? 22.625 10.031 14.172 1 95.12 202 THR A O 1
ATOM 1640 N N . GLN A 1 203 ? 22.938 8.438 12.641 1 96.31 203 GLN A N 1
ATOM 1641 C CA . GLN A 1 203 ? 23.562 9.344 11.68 1 96.31 203 GLN A CA 1
ATOM 1642 C C . GLN A 1 203 ? 22.594 10.453 11.266 1 96.31 203 GLN A C 1
ATOM 1644 O O . GLN A 1 203 ? 22.984 11.617 11.156 1 96.31 203 GLN A O 1
ATOM 1649 N N . CYS A 1 204 ? 21.391 10.125 11.062 1 96.94 204 CYS A N 1
ATOM 1650 C CA . CYS A 1 204 ? 20.406 11.094 10.578 1 96.94 204 CYS A CA 1
ATOM 1651 C C . CYS A 1 204 ? 20 12.062 11.68 1 96.94 204 CYS A C 1
ATOM 1653 O O . CYS A 1 204 ? 19.609 13.195 11.398 1 96.94 204 CYS A O 1
ATOM 1655 N N . ALA A 1 205 ? 20.203 11.648 12.891 1 95.62 205 ALA A N 1
ATOM 1656 C CA . ALA A 1 205 ? 19.797 12.477 14.023 1 95.62 205 ALA A CA 1
ATOM 1657 C C . ALA A 1 205 ? 20.938 13.375 14.492 1 95.62 205 ALA A C 1
ATOM 1659 O O . ALA A 1 205 ? 20.719 14.305 15.273 1 95.62 205 ALA A O 1
ATOM 1660 N N . THR A 1 206 ? 22.109 13.086 14.016 1 94.81 206 THR A N 1
ATOM 1661 C CA . THR A 1 206 ? 23.281 13.82 14.461 1 94.81 206 THR A CA 1
ATOM 1662 C C . THR A 1 206 ? 23.297 15.234 13.891 1 94.81 206 THR A C 1
ATOM 1664 O O . THR A 1 206 ? 23.141 15.422 12.68 1 94.81 206 THR A O 1
ATOM 1667 N N . PRO A 1 207 ? 23.547 16.156 14.773 1 91.19 207 PRO A N 1
ATOM 1668 C CA . PRO A 1 207 ? 23.656 17.516 14.25 1 91.19 207 PRO A CA 1
ATOM 1669 C C . PRO A 1 207 ? 24.922 17.734 13.43 1 91.19 207 PRO A C 1
ATOM 1671 O O . PRO A 1 207 ? 26.031 17.625 13.953 1 91.19 207 PRO A O 1
ATOM 1674 N N . ARG A 1 208 ? 24.906 17.859 12.211 1 91.94 208 ARG A N 1
ATOM 1675 C CA . ARG A 1 208 ? 25.969 18.188 11.266 1 91.94 208 ARG A CA 1
ATOM 1676 C C . ARG A 1 208 ? 25.422 18.984 10.078 1 91.94 208 ARG A C 1
ATOM 1678 O O . ARG A 1 208 ? 24.219 18.938 9.805 1 91.94 208 ARG A O 1
ATOM 1685 N N . PRO A 1 209 ? 26.156 19.734 9.406 1 90.12 209 PRO A N 1
ATOM 1686 C CA . PRO A 1 209 ? 25.688 20.609 8.328 1 90.12 209 PRO A CA 1
ATOM 1687 C C . PRO A 1 209 ? 24.875 19.859 7.273 1 90.12 209 PRO A C 1
ATOM 1689 O O . PRO A 1 209 ? 23.891 20.391 6.742 1 90.12 209 PRO A O 1
ATOM 1692 N N . ALA A 1 210 ? 25.234 18.656 7.008 1 90.56 210 ALA A N 1
ATOM 1693 C CA . ALA A 1 210 ? 24.531 17.859 6.004 1 90.56 210 ALA A CA 1
ATOM 1694 C C . ALA A 1 210 ? 23.109 17.531 6.473 1 90.56 210 ALA A C 1
ATOM 1696 O O . ALA A 1 210 ? 22.219 17.328 5.652 1 90.56 210 ALA A O 1
ATOM 1697 N N . ASN A 1 211 ? 22.938 17.5 7.773 1 94.5 211 ASN A N 1
ATOM 1698 C CA . ASN A 1 211 ? 21.641 17.266 8.375 1 94.5 211 ASN A CA 1
ATOM 1699 C C . ASN A 1 211 ? 20.938 18.578 8.742 1 94.5 211 ASN A C 1
ATOM 1701 O O . ASN A 1 211 ? 20.625 18.812 9.906 1 94.5 211 ASN A O 1
ATOM 1705 N N . TRP A 1 212 ? 20.656 19.359 7.711 1 91.94 212 TRP A N 1
ATOM 1706 C CA . TRP A 1 212 ? 20.156 20.719 7.906 1 91.94 212 TRP A CA 1
ATOM 1707 C C . TRP A 1 212 ? 18.859 20.703 8.711 1 91.94 212 TRP A C 1
ATOM 1709 O O . TRP A 1 212 ? 18.547 21.656 9.422 1 91.94 212 TRP A O 1
ATOM 1719 N N . TRP A 1 213 ? 18.125 19.641 8.766 1 91.88 213 TRP A N 1
ATOM 1720 C CA . TRP A 1 213 ? 16.844 19.531 9.469 1 91.88 213 TRP A CA 1
ATOM 1721 C C . TRP A 1 213 ? 17.062 19.547 10.977 1 91.88 213 TRP A C 1
ATOM 1723 O O . TRP A 1 213 ? 16.109 19.75 11.742 1 91.88 213 TRP A O 1
ATOM 1733 N N . ASN A 1 214 ? 18.234 19.328 11.359 1 91.31 214 ASN A N 1
ATOM 1734 C CA . ASN A 1 214 ? 18.578 19.344 12.781 1 91.31 214 ASN A CA 1
ATOM 1735 C C . ASN A 1 214 ? 18.984 20.734 13.25 1 91.31 214 ASN A C 1
ATOM 1737 O O . ASN A 1 214 ? 19.203 20.953 14.445 1 91.31 214 ASN A O 1
ATOM 1741 N N . SER A 1 215 ? 19.078 21.672 12.344 1 88.62 215 SER A N 1
ATOM 1742 C CA . SER A 1 215 ? 19.531 23.016 12.711 1 88.62 215 SER A CA 1
ATOM 1743 C C . SER A 1 215 ? 18.5 23.734 13.57 1 88.62 215 SER A C 1
ATOM 1745 O O . SER A 1 215 ? 17.328 23.328 13.617 1 88.62 215 SER A O 1
ATOM 1747 N N . LEU A 1 216 ? 18.891 24.766 14.195 1 82.44 216 LEU A N 1
ATOM 1748 C CA . LEU A 1 216 ? 18.062 25.516 15.133 1 82.44 216 LEU A CA 1
ATOM 1749 C C . LEU A 1 216 ? 16.844 26.094 14.422 1 82.44 216 LEU A C 1
ATOM 1751 O O . LEU A 1 216 ? 15.75 26.141 14.992 1 82.44 216 LEU A O 1
ATOM 1755 N N . GLY A 1 217 ? 17.031 26.531 13.211 1 81.06 217 GLY A N 1
ATOM 1756 C CA . GLY A 1 217 ? 15.945 27.109 12.445 1 81.06 217 GLY A CA 1
ATOM 1757 C C . GLY A 1 217 ? 14.805 26.141 12.195 1 81.06 217 GLY A C 1
ATOM 1758 O O . GLY A 1 217 ? 13.664 26.562 11.984 1 81.06 217 GLY A O 1
ATOM 1759 N N . TYR A 1 218 ? 15.094 24.859 12.289 1 83.81 218 TYR A N 1
ATOM 1760 C CA . TYR A 1 218 ? 14.062 23.859 12.047 1 83.81 218 TYR A CA 1
ATOM 1761 C C . TYR A 1 218 ? 13.625 23.203 13.359 1 83.81 218 TYR A C 1
ATOM 1763 O O . TYR A 1 218 ? 12.641 22.453 13.383 1 83.81 218 TYR A O 1
ATOM 1771 N N . SER A 1 219 ? 14.367 23.547 14.398 1 82.75 219 SER A N 1
ATOM 1772 C CA . SER A 1 219 ? 14.086 22.906 15.68 1 82.75 219 SER A CA 1
ATOM 1773 C C . SER A 1 219 ? 13.117 23.734 16.5 1 82.75 219 SER A C 1
ATOM 1775 O O . SER A 1 219 ? 12.477 23.234 17.438 1 82.75 219 SER A O 1
ATOM 1777 N N . GLN A 1 220 ? 13.055 25 16.219 1 84.75 220 GLN A N 1
ATOM 1778 C CA . GLN A 1 220 ? 12.148 25.906 16.922 1 84.75 220 GLN A CA 1
ATOM 1779 C C . GLN A 1 220 ? 11.461 26.859 15.953 1 84.75 220 GLN A C 1
ATOM 1781 O O . GLN A 1 220 ? 12.102 27.391 15.039 1 84.75 220 GLN A O 1
ATOM 1786 N N . MET A 1 221 ? 10.258 27 16.156 1 88.81 221 MET A N 1
ATOM 1787 C CA . MET A 1 221 ? 9.547 28 15.359 1 88.81 221 MET A CA 1
ATOM 1788 C C . MET A 1 221 ? 9.828 29.406 15.867 1 88.81 221 MET A C 1
ATOM 1790 O O . MET A 1 221 ? 9.891 29.641 17.078 1 88.81 221 MET A O 1
ATOM 1794 N N . SER A 1 222 ? 9.992 30.328 15 1 89.75 222 SER A N 1
ATOM 1795 C CA . SER A 1 222 ? 10.125 31.734 15.383 1 89.75 222 SER A CA 1
ATOM 1796 C C . SER A 1 222 ? 8.828 32.25 15.984 1 89.75 222 SER A C 1
ATOM 1798 O O . SER A 1 222 ? 7.77 31.641 15.852 1 89.75 222 SER A O 1
ATOM 1800 N N . HIS A 1 223 ? 8.961 33.438 16.562 1 92.62 223 HIS A N 1
ATOM 1801 C CA . HIS A 1 223 ? 7.773 34.062 17.109 1 92.62 223 HIS A CA 1
ATOM 1802 C C . HIS A 1 223 ? 6.762 34.375 16 1 92.62 223 HIS A C 1
ATOM 1804 O O . HIS A 1 223 ? 5.555 34.25 16.203 1 92.62 223 HIS A O 1
ATOM 1810 N N . GLU A 1 224 ? 7.32 34.75 14.922 1 93.38 224 GLU A N 1
ATOM 1811 C CA . GLU A 1 224 ? 6.457 35.062 13.789 1 93.38 224 GLU A CA 1
ATOM 1812 C C . GLU A 1 224 ? 5.734 33.812 13.281 1 93.38 224 GLU A C 1
ATOM 1814 O O . GLU A 1 224 ? 4.539 33.875 12.977 1 93.38 224 GLU A O 1
ATOM 1819 N N . GLN A 1 225 ? 6.426 32.75 13.18 1 93 225 GLN A N 1
ATOM 1820 C CA . GLN A 1 225 ? 5.828 31.484 12.734 1 93 225 GLN A CA 1
ATOM 1821 C C . GLN A 1 225 ? 4.766 31 13.719 1 93 225 GLN A C 1
ATOM 1823 O O . GLN A 1 225 ? 3.707 30.516 13.312 1 93 225 GLN A O 1
ATOM 1828 N N . GLN A 1 226 ? 5.059 31.172 14.938 1 95.19 226 GLN A N 1
ATOM 1829 C CA . GLN A 1 226 ? 4.102 30.781 15.969 1 95.19 226 GLN A CA 1
ATOM 1830 C C . GLN A 1 226 ? 2.828 31.625 15.875 1 95.19 226 GLN A C 1
ATOM 1832 O O . G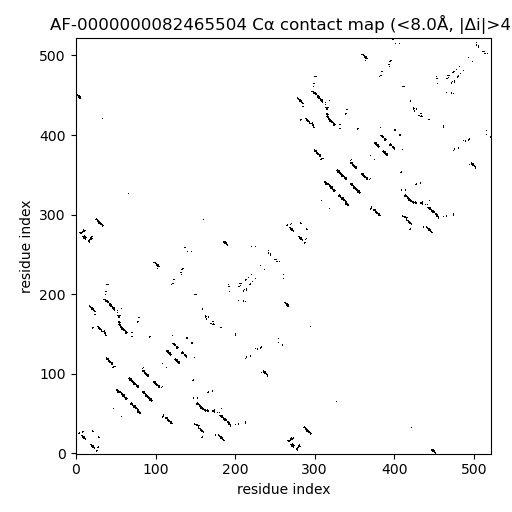LN A 1 226 ? 1.722 31.094 15.992 1 95.19 226 GLN A O 1
ATOM 1837 N N . ALA A 1 227 ? 3.037 32.875 15.703 1 96.12 227 ALA A N 1
ATOM 1838 C CA . ALA A 1 227 ? 1.887 33.781 15.586 1 96.12 227 ALA A CA 1
ATOM 1839 C C . ALA A 1 227 ? 1.043 33.406 14.367 1 96.12 227 ALA A C 1
ATOM 1841 O O . ALA A 1 227 ? -0.189 33.406 14.43 1 96.12 227 ALA A O 1
ATOM 1842 N N . GLN A 1 228 ? 1.723 33.125 13.336 1 96.19 228 GLN A N 1
ATOM 1843 C CA . GLN A 1 228 ? 1.029 32.719 12.117 1 96.19 228 GLN A CA 1
ATOM 1844 C C . GLN A 1 228 ? 0.249 31.422 12.336 1 96.19 228 GLN A C 1
ATOM 1846 O O . GLN A 1 228 ? -0.914 31.312 11.938 1 96.19 228 GLN A O 1
ATOM 1851 N N . MET A 1 229 ? 0.868 30.484 12.945 1 97.44 229 MET A N 1
ATOM 1852 C CA . MET A 1 229 ? 0.21 29.203 13.219 1 97.44 229 MET A CA 1
ATOM 1853 C C . MET A 1 229 ? -1.025 29.406 14.094 1 97.44 229 MET A C 1
ATOM 1855 O O . MET A 1 229 ? -2.082 28.828 13.82 1 97.44 229 MET A O 1
ATOM 1859 N N . ASN A 1 230 ? -0.865 30.234 15.094 1 97.06 230 ASN A N 1
ATOM 1860 C CA . ASN A 1 230 ? -1.981 30.484 16 1 97.06 230 ASN A CA 1
ATOM 1861 C C . ASN A 1 230 ? -3.16 31.125 15.273 1 97.06 230 ASN A C 1
ATOM 1863 O O . ASN A 1 230 ? -4.316 30.781 15.539 1 97.06 230 ASN A O 1
ATOM 1867 N N . ARG A 1 231 ? -2.867 32.031 14.383 1 97.5 231 ARG A N 1
ATOM 1868 C CA . ARG A 1 231 ? -3.934 32.656 13.609 1 97.5 231 ARG A CA 1
ATOM 1869 C C . ARG A 1 231 ? -4.68 31.609 12.773 1 97.5 231 ARG A C 1
ATOM 1871 O O . ARG A 1 231 ? -5.91 31.609 12.727 1 97.5 231 ARG A O 1
ATOM 1878 N N . VAL A 1 232 ? -3.912 30.734 12.148 1 97.81 232 VAL A N 1
ATOM 1879 C CA . VAL A 1 232 ? -4.504 29.688 11.312 1 97.81 232 VAL A CA 1
ATOM 1880 C C . VAL A 1 232 ? -5.34 28.75 12.172 1 97.81 232 VAL A C 1
ATOM 1882 O O . VAL A 1 232 ? -6.492 28.453 11.844 1 97.81 232 VAL A O 1
ATOM 1885 N N . ARG A 1 233 ? -4.801 28.359 13.266 1 98 233 ARG A N 1
ATOM 1886 C CA . ARG A 1 233 ? -5.453 27.375 14.125 1 98 233 ARG A CA 1
ATOM 1887 C C . ARG A 1 233 ? -6.703 27.953 14.773 1 98 233 ARG A C 1
ATOM 1889 O O . ARG A 1 233 ? -7.723 27.281 14.906 1 98 233 ARG A O 1
ATOM 1896 N N . ASP A 1 234 ? -6.664 29.219 15.164 1 97.94 234 ASP A N 1
ATOM 1897 C CA . ASP A 1 234 ? -7.82 29.875 15.766 1 97.94 234 ASP A CA 1
ATOM 1898 C C . ASP A 1 234 ? -8.984 29.953 14.781 1 97.94 234 ASP A C 1
ATOM 1900 O O . ASP A 1 234 ? -10.148 29.812 15.18 1 97.94 234 ASP A O 1
ATOM 1904 N N . LYS A 1 235 ? -8.656 30.078 13.578 1 98.25 235 LYS A N 1
ATOM 1905 C CA . LYS A 1 235 ? -9.688 30.344 12.586 1 98.25 235 LYS A CA 1
ATOM 1906 C C . LYS A 1 235 ? -10.172 29.047 11.93 1 98.25 235 LYS A C 1
ATOM 1908 O O . LYS A 1 235 ? -11.336 28.938 11.555 1 98.25 235 LYS A O 1
ATOM 1913 N N . TYR A 1 236 ? -9.266 28.062 11.812 1 98.5 236 TYR A N 1
ATOM 1914 C CA . TYR A 1 236 ? -9.594 27 10.859 1 98.5 236 TYR A CA 1
ATOM 1915 C C . TYR A 1 236 ? -9.586 25.641 11.539 1 98.5 236 TYR A C 1
ATOM 1917 O O . TYR A 1 236 ? -10 24.641 10.938 1 98.5 236 TYR A O 1
ATOM 1925 N N . MET A 1 237 ? -9.133 25.484 12.797 1 98.69 237 MET A N 1
ATOM 1926 C CA . MET A 1 237 ? -9.156 24.203 13.477 1 98.69 237 MET A CA 1
ATOM 1927 C C . MET A 1 237 ? -10.578 23.812 13.852 1 98.69 237 MET A C 1
ATOM 1929 O O . MET A 1 237 ? -11.328 24.625 14.406 1 98.69 237 MET A O 1
ATOM 1933 N N . ILE A 1 238 ? -10.914 22.609 13.625 1 97.94 238 ILE A N 1
ATOM 1934 C CA . ILE A 1 238 ? -12.297 22.234 13.898 1 97.94 238 ILE A CA 1
ATOM 1935 C C . ILE A 1 238 ? -12.32 21.062 14.891 1 97.94 238 ILE A C 1
ATOM 1937 O O . ILE A 1 238 ? -13.367 20.75 15.461 1 97.94 238 ILE A O 1
ATOM 1941 N N . TYR A 1 239 ? -11.219 20.422 15.055 1 98.31 239 TYR A N 1
ATOM 1942 C CA . TYR A 1 239 ? -11.125 19.328 16.031 1 98.31 239 TYR A CA 1
ATOM 1943 C C . TYR A 1 239 ? -9.711 19.203 16.578 1 98.31 239 TYR A C 1
ATOM 1945 O O . TYR A 1 239 ? -8.734 19.328 15.828 1 98.31 239 TYR A O 1
ATOM 1953 N N . ASP A 1 240 ? -9.562 19.016 17.844 1 98.44 240 ASP A N 1
ATOM 1954 C CA . ASP A 1 240 ? -8.328 18.75 18.578 1 98.44 240 ASP A CA 1
ATOM 1955 C C . ASP A 1 240 ? -8.531 17.641 19.594 1 98.44 240 ASP A C 1
ATOM 1957 O O . ASP A 1 240 ? -9.305 17.797 20.547 1 98.44 240 ASP A O 1
ATOM 1961 N N . TYR A 1 241 ? -7.793 16.609 19.453 1 98.25 241 TYR A N 1
ATOM 1962 C CA . TYR A 1 241 ? -7.953 15.477 20.359 1 98.25 241 TYR A CA 1
ATOM 1963 C C . TYR A 1 241 ? -7.672 15.898 21.797 1 98.25 241 TYR A C 1
ATOM 1965 O O . TYR A 1 241 ? -8.203 15.305 22.75 1 98.25 241 TYR A O 1
ATOM 1973 N N . CYS A 1 242 ? -6.902 16.922 22.016 1 97.75 242 CYS A N 1
ATOM 1974 C CA . CYS A 1 242 ? -6.555 17.391 23.344 1 97.75 242 CYS A CA 1
ATOM 1975 C C . CYS A 1 242 ? -7.738 18.094 24.016 1 97.75 242 CYS A C 1
ATOM 1977 O O . CYS A 1 242 ? -7.715 18.359 25.219 1 97.75 242 CYS A O 1
ATOM 1979 N N . ASN A 1 243 ? -8.758 18.359 23.297 1 97.31 243 ASN A N 1
ATOM 1980 C CA . ASN A 1 243 ? -9.961 18.969 23.859 1 97.31 243 ASN A CA 1
ATOM 1981 C C . ASN A 1 243 ? -11.094 17.953 23.984 1 97.31 243 ASN A C 1
ATOM 1983 O O . ASN A 1 243 ? -12.211 18.297 24.375 1 97.31 243 ASN A O 1
ATOM 1987 N N . ASP A 1 244 ? -10.844 16.703 23.594 1 97.12 244 ASP A N 1
ATOM 1988 C CA . ASP A 1 244 ? -11.883 15.672 23.578 1 97.12 244 ASP A CA 1
ATOM 1989 C C . ASP A 1 244 ? -11.797 14.797 24.828 1 97.12 244 ASP A C 1
ATOM 1991 O O . ASP A 1 244 ? -11.539 13.602 24.734 1 97.12 244 ASP A O 1
ATOM 1995 N N . ILE A 1 245 ? -12.133 15.328 25.938 1 95.25 245 ILE A N 1
ATOM 1996 C CA . ILE A 1 245 ? -12.008 14.664 27.234 1 95.25 245 ILE A CA 1
ATOM 1997 C C . ILE A 1 245 ? -12.898 13.43 27.266 1 95.25 245 ILE A C 1
ATOM 1999 O O . ILE A 1 245 ? -12.539 12.414 27.875 1 95.25 245 ILE A O 1
ATOM 2003 N N . LYS A 1 246 ? -14.039 13.516 26.703 1 95.94 246 LYS A N 1
ATOM 2004 C CA . LYS A 1 246 ? -14.992 12.406 26.703 1 95.94 246 LYS A CA 1
ATOM 2005 C C . LYS A 1 246 ? -14.406 11.18 26.016 1 95.94 246 LYS A C 1
ATOM 2007 O O . LYS A 1 246 ? -14.523 10.062 26.531 1 95.94 246 LYS A O 1
ATOM 2012 N N . ARG A 1 247 ? -13.727 11.414 24.953 1 95 247 ARG A N 1
ATOM 2013 C CA . ARG A 1 247 ? -13.141 10.312 24.188 1 95 247 ARG A CA 1
ATOM 2014 C C . ARG A 1 247 ? -12.117 9.555 25.031 1 95 247 ARG A C 1
ATOM 2016 O O . ARG A 1 247 ? -11.992 8.336 24.906 1 95 247 ARG A O 1
ATOM 2023 N N . PHE A 1 248 ? -11.438 10.312 25.875 1 95.44 248 PHE A N 1
ATOM 2024 C CA . PHE A 1 248 ? -10.359 9.711 26.641 1 95.44 248 PHE A CA 1
ATOM 2025 C C . PHE A 1 248 ? -10.82 9.406 28.062 1 95.44 248 PHE A C 1
ATOM 2027 O O . PHE A 1 248 ? -10 9.117 28.938 1 95.44 248 PHE A O 1
ATOM 2034 N N . LYS A 1 249 ? -12.062 9.523 28.406 1 94.06 249 LYS A N 1
ATOM 2035 C CA . LYS A 1 249 ? -12.68 9.188 29.688 1 94.06 249 LYS A CA 1
ATOM 2036 C C . LYS A 1 249 ? -11.992 9.914 30.828 1 94.06 249 LYS A C 1
ATOM 2038 O O . LYS A 1 249 ? -11.711 9.312 31.875 1 94.06 249 LYS A O 1
ATOM 2043 N N . GLY A 1 250 ? -11.523 11.039 30.391 1 91.25 250 GLY A N 1
ATOM 2044 C CA . GLY A 1 250 ? -10.953 11.914 31.406 1 91.25 250 GLY A CA 1
ATOM 2045 C C . GLY A 1 250 ? -9.438 11.844 31.469 1 91.25 250 GLY A C 1
ATOM 2046 O O . GLY A 1 250 ? -8.805 12.641 32.156 1 91.25 250 GLY A O 1
ATOM 2047 N N . TRP A 1 251 ? -8.852 10.945 30.797 1 93.38 251 TRP A N 1
ATOM 2048 C CA . TRP A 1 251 ? -7.402 10.773 30.844 1 93.38 251 TRP A CA 1
ATOM 2049 C C . TRP A 1 251 ? -6.766 11.156 29.516 1 93.38 251 TRP A C 1
ATOM 2051 O O . TRP A 1 251 ? -6.488 10.297 28.672 1 93.38 251 TRP A O 1
ATOM 2061 N N . LEU A 1 252 ? -6.488 12.43 29.406 1 96 252 LEU A N 1
ATOM 2062 C CA . LEU A 1 252 ? -5.895 12.945 28.172 1 96 252 LEU A CA 1
ATOM 2063 C C . LEU A 1 252 ? -4.441 12.508 28.047 1 96 252 LEU A C 1
ATOM 2065 O O . LEU A 1 252 ? -3.748 12.336 29.047 1 96 252 LEU A O 1
ATOM 2069 N N . PRO A 1 253 ? -4.016 12.328 26.828 1 96.06 253 PRO A N 1
ATOM 2070 C CA . PRO A 1 253 ? -2.598 12.023 26.625 1 96.06 253 PRO A CA 1
ATOM 2071 C C . PRO A 1 253 ? -1.676 13.086 27.219 1 96.06 253 PRO A C 1
ATOM 2073 O O . PRO A 1 253 ? -2.033 14.273 27.25 1 96.06 253 PRO A O 1
ATOM 2076 N N . GLY A 1 254 ? -0.42 12.656 27.625 1 96.19 254 GLY A N 1
ATOM 2077 C CA . GLY A 1 254 ? 0.511 13.531 28.312 1 96.19 254 GLY A CA 1
ATOM 2078 C C . GLY A 1 254 ? 0.892 14.758 27.516 1 96.19 254 GLY A C 1
ATOM 2079 O O . GLY A 1 254 ? 1.124 15.836 28.078 1 96.19 254 GLY A O 1
ATOM 2080 N N . GLU A 1 255 ? 0.914 14.609 26.234 1 96.88 255 GLU A N 1
ATOM 2081 C CA . GLU A 1 255 ? 1.347 15.711 25.375 1 96.88 255 GLU A CA 1
ATOM 2082 C C . GLU A 1 255 ? 0.327 16.844 25.375 1 96.88 255 GLU A C 1
ATOM 2084 O O . GLU A 1 255 ? 0.647 17.984 25 1 96.88 255 GLU A O 1
ATOM 2089 N N . CYS A 1 256 ? -0.888 16.594 25.797 1 97.31 256 CYS A N 1
ATOM 2090 C CA . CYS A 1 256 ? -1.927 17.609 25.828 1 97.31 256 CYS A CA 1
ATOM 2091 C C . CYS A 1 256 ? -1.671 18.609 26.953 1 97.31 256 CYS A C 1
ATOM 2093 O O . CYS A 1 256 ? -2.264 19.688 26.969 1 97.31 256 CYS A O 1
ATOM 2095 N N . PHE A 1 257 ? -0.738 18.266 27.828 1 96.94 257 PHE A N 1
ATOM 2096 C CA . PHE A 1 257 ? -0.399 19.141 28.938 1 96.94 257 PHE A CA 1
ATOM 2097 C C . PHE A 1 257 ? 0.959 19.797 28.719 1 96.94 257 PHE A C 1
ATOM 2099 O O . PHE A 1 257 ? 1.494 20.453 29.625 1 96.94 257 PHE A O 1
ATOM 2106 N N . LYS A 1 258 ? 1.459 19.609 27.547 1 96.5 258 LYS A N 1
ATOM 2107 C CA . LYS A 1 258 ? 2.773 20.156 27.234 1 96.5 258 LYS A CA 1
ATOM 2108 C C . LYS A 1 258 ? 2.662 21.297 26.219 1 96.5 258 LYS A C 1
ATOM 2110 O O . LYS A 1 258 ? 1.82 21.25 25.328 1 96.5 258 LYS A O 1
ATOM 2115 N N . SER A 1 259 ? 3.572 22.203 26.328 1 92.81 259 SER A N 1
ATOM 2116 C CA . SER A 1 259 ? 3.631 23.266 25.328 1 92.81 259 SER A CA 1
ATOM 2117 C C . SER A 1 259 ? 4.125 22.719 23.984 1 92.81 259 SER A C 1
ATOM 2119 O O . SER A 1 259 ? 5.137 22 23.938 1 92.81 259 SER A O 1
ATOM 2121 N N . GLN A 1 260 ? 3.422 23.078 22.969 1 89.81 260 GLN A N 1
ATOM 2122 C CA . GLN A 1 260 ? 3.865 22.656 21.641 1 89.81 260 GLN A CA 1
ATOM 2123 C C . GLN A 1 260 ? 4.605 23.766 20.922 1 89.81 260 GLN A C 1
ATOM 2125 O O . GLN A 1 260 ? 5.168 23.562 19.844 1 89.81 260 GLN A O 1
ATOM 2130 N N . VAL A 1 261 ? 4.594 24.891 21.469 1 83.44 261 VAL A N 1
ATOM 2131 C CA . VAL A 1 261 ? 5.262 26.031 20.844 1 83.44 261 VAL A CA 1
ATOM 2132 C C . VAL A 1 261 ? 6.434 26.484 21.703 1 83.44 261 VAL A C 1
ATOM 2134 O O . VAL A 1 261 ? 6.426 26.281 22.922 1 83.44 261 VAL A O 1
ATOM 2137 N N . MET B 1 1 ? 20.797 16.234 -2.203 1 23.22 1 MET B N 1
ATOM 2138 C CA . MET B 1 1 ? 20.266 15.719 -3.461 1 23.22 1 MET B CA 1
ATOM 2139 C C . MET B 1 1 ? 18.75 15.758 -3.457 1 23.22 1 MET B C 1
ATOM 2141 O O . MET B 1 1 ? 18.109 15.312 -2.5 1 23.22 1 MET B O 1
ATOM 2145 N N . TYR B 1 2 ? 18.109 16.797 -4.059 1 25.67 2 TYR B N 1
ATOM 2146 C CA . TYR B 1 2 ? 16.688 17.062 -4.211 1 25.67 2 TYR B CA 1
ATOM 2147 C C . TYR B 1 2 ? 16 15.961 -5.02 1 25.67 2 TYR B C 1
ATOM 2149 O O . TYR B 1 2 ? 16.531 15.531 -6.051 1 25.67 2 TYR B O 1
ATOM 2157 N N . ILE B 1 3 ? 15.414 15.094 -4.43 1 29.16 3 ILE B N 1
ATOM 2158 C CA . ILE B 1 3 ? 14.672 14.148 -5.266 1 29.16 3 ILE B CA 1
ATOM 2159 C C . ILE B 1 3 ? 13.398 14.805 -5.785 1 29.16 3 ILE B C 1
ATOM 2161 O O . ILE B 1 3 ? 12.555 15.242 -5 1 29.16 3 ILE B O 1
ATOM 2165 N N . ASN B 1 4 ? 13.438 15.438 -6.93 1 27.52 4 ASN B N 1
ATOM 2166 C CA . ASN B 1 4 ? 12.219 15.961 -7.543 1 27.52 4 ASN B CA 1
ATOM 2167 C C . ASN B 1 4 ? 11.43 14.852 -8.234 1 27.52 4 ASN B C 1
ATOM 2169 O O . ASN B 1 4 ? 12.008 14.008 -8.93 1 27.52 4 ASN B O 1
ATOM 2173 N N . TRP B 1 5 ? 10.492 14.422 -7.707 1 29.09 5 TRP B N 1
ATOM 2174 C CA . TRP B 1 5 ? 9.617 13.445 -8.344 1 29.09 5 TRP B CA 1
ATOM 2175 C C . TRP B 1 5 ? 9.188 13.914 -9.727 1 29.09 5 TRP B C 1
ATOM 2177 O O . TRP B 1 5 ? 8.281 14.742 -9.852 1 29.09 5 TRP B O 1
ATOM 2187 N N . GLY B 1 6 ? 10.094 14.586 -10.492 1 27.69 6 GLY B N 1
ATOM 2188 C CA . GLY B 1 6 ? 9.656 15.141 -11.766 1 27.69 6 GLY B CA 1
ATOM 2189 C C . GLY B 1 6 ? 9.039 14.102 -12.68 1 27.69 6 GLY B C 1
ATOM 2190 O O . GLY B 1 6 ? 8.531 14.445 -13.758 1 27.69 6 GLY B O 1
ATOM 2191 N N . THR B 1 7 ? 9.641 12.969 -12.719 1 28.16 7 THR B N 1
ATOM 2192 C CA . THR B 1 7 ? 9.195 12.273 -13.922 1 28.16 7 THR B CA 1
ATOM 2193 C C . THR B 1 7 ? 7.738 11.844 -13.789 1 28.16 7 THR B C 1
ATOM 2195 O O . THR B 1 7 ? 7.219 11.734 -12.672 1 28.16 7 THR B O 1
ATOM 2198 N N . ARG B 1 8 ? 7.098 11.383 -15 1 29.38 8 ARG B N 1
ATOM 2199 C CA . ARG B 1 8 ? 5.738 11.086 -15.438 1 29.38 8 ARG B CA 1
ATOM 2200 C C . ARG B 1 8 ? 5.188 9.859 -14.711 1 29.38 8 ARG B C 1
ATOM 2202 O O . ARG B 1 8 ? 5.598 8.734 -14.992 1 29.38 8 ARG B O 1
ATOM 2209 N N . HIS B 1 9 ? 5.027 9.93 -13.406 1 27.42 9 HIS B N 1
ATOM 2210 C CA . HIS B 1 9 ? 4.484 8.727 -12.797 1 27.42 9 HIS B CA 1
ATOM 2211 C C . HIS B 1 9 ? 3.174 8.312 -13.461 1 27.42 9 HIS B C 1
ATOM 2213 O O . HIS B 1 9 ? 3.021 7.164 -13.883 1 27.42 9 HIS B O 1
ATOM 2219 N N . SER B 1 10 ? 2.043 8.602 -12.773 1 31.53 10 SER B N 1
ATOM 2220 C CA . SER B 1 10 ? 0.847 7.781 -12.93 1 31.53 10 SER B CA 1
ATOM 2221 C C . SER B 1 10 ? 0.022 8.227 -14.133 1 31.53 10 SER B C 1
ATOM 2223 O O . SER B 1 10 ? -0.314 9.406 -14.258 1 31.53 10 SER B O 1
ATOM 2225 N N . ALA B 1 11 ? 0.401 7.68 -15.367 1 32.88 11 ALA B N 1
ATOM 2226 C CA . ALA B 1 11 ? -0.337 7.996 -16.594 1 32.88 11 ALA B CA 1
ATOM 2227 C C . ALA B 1 11 ? -1.667 7.25 -16.641 1 32.88 11 ALA B C 1
ATOM 2229 O O . ALA B 1 11 ? -1.716 6.043 -16.406 1 32.88 11 ALA B O 1
ATOM 2230 N N . PHE B 1 12 ? -2.754 7.883 -16.141 1 36.19 12 PHE B N 1
ATOM 2231 C CA . PHE B 1 12 ? -4.074 7.324 -16.406 1 36.19 12 PHE B CA 1
ATOM 2232 C C . PHE B 1 12 ? -4.402 7.387 -17.891 1 36.19 12 PHE B C 1
ATOM 2234 O O . PHE B 1 12 ? -4.262 8.438 -18.516 1 36.19 12 PHE B O 1
ATOM 2241 N N . LEU B 1 13 ? -4.25 6.352 -18.594 1 36.22 13 LEU B N 1
ATOM 2242 C CA . LEU B 1 13 ? -4.52 6.309 -20.031 1 36.22 13 LEU B CA 1
ATOM 2243 C C . LEU B 1 13 ? -5.973 6.672 -20.328 1 36.22 13 LEU B C 1
ATOM 2245 O O . LEU B 1 13 ? -6.828 6.59 -19.438 1 36.22 13 LEU B O 1
ATOM 2249 N N . GLY B 1 14 ? -6.297 6.68 -21.656 1 30.39 14 GLY B N 1
ATOM 2250 C CA . GLY B 1 14 ? -7.383 7.059 -22.547 1 30.39 14 GLY B CA 1
ATOM 2251 C C . GLY B 1 14 ? -8.711 6.438 -22.172 1 30.39 14 GLY B C 1
ATOM 2252 O O . GLY B 1 14 ? -8.828 5.789 -21.125 1 30.39 14 GLY B O 1
ATOM 2253 N N . ASN B 1 15 ? -9.602 6.09 -23.109 1 32.31 15 ASN B N 1
ATOM 2254 C CA . ASN B 1 15 ? -10.898 5.504 -23.438 1 32.31 15 ASN B CA 1
ATOM 2255 C C . ASN B 1 15 ? -11.023 4.082 -22.891 1 32.31 15 ASN B C 1
ATOM 2257 O O . ASN B 1 15 ? -10.297 3.182 -23.328 1 32.31 15 ASN B O 1
ATOM 2261 N N . GLY B 1 16 ? -11.555 3.416 -21.75 1 40.75 16 GLY B N 1
ATOM 2262 C CA . GLY B 1 16 ? -11.984 2.121 -21.234 1 40.75 16 GLY B CA 1
ATOM 2263 C C . GLY B 1 16 ? -11.266 1.7 -19.969 1 40.75 16 GLY B C 1
ATOM 2264 O O . GLY B 1 16 ? -10.516 2.488 -19.391 1 40.75 16 GLY B O 1
ATOM 2265 N N . ASP B 1 17 ? -11.398 0.118 -19.516 1 55 17 ASP B N 1
ATOM 2266 C CA . ASP B 1 17 ? -11.102 -0.953 -18.562 1 55 17 ASP B CA 1
ATOM 2267 C C . ASP B 1 17 ? -9.602 -1.106 -18.359 1 55 17 ASP B C 1
ATOM 2269 O O . ASP B 1 17 ? -9.141 -2.133 -17.844 1 55 17 ASP B O 1
ATOM 2273 N N . ASP B 1 18 ? -8.867 -0.034 -18.5 1 76.5 18 ASP B N 1
ATOM 2274 C CA . ASP B 1 18 ? -7.426 -0.272 -18.5 1 76.5 18 ASP B CA 1
ATOM 2275 C C . ASP B 1 18 ? -6.73 0.581 -17.438 1 76.5 18 ASP B C 1
ATOM 2277 O O . ASP B 1 18 ? -7.098 1.738 -17.234 1 76.5 18 ASP B O 1
ATOM 2281 N N . ALA B 1 19 ? -5.887 0.039 -16.594 1 86.25 19 ALA B N 1
ATOM 2282 C CA . ALA B 1 19 ? -5.035 0.729 -15.633 1 86.25 19 ALA B CA 1
ATOM 2283 C C . ALA B 1 19 ? -3.564 0.604 -16.016 1 86.25 19 ALA B C 1
ATOM 2285 O O . ALA B 1 19 ? -3.131 -0.439 -16.5 1 86.25 19 ALA B O 1
ATOM 2286 N N . VAL B 1 20 ? -2.869 1.73 -15.828 1 90.44 20 VAL B N 1
ATOM 2287 C CA . VAL B 1 20 ? -1.423 1.708 -16.016 1 90.44 20 VAL B CA 1
ATOM 2288 C C . VAL B 1 20 ? -0.721 2.072 -14.711 1 90.44 20 VAL B C 1
ATOM 2290 O O . VAL B 1 20 ? -1.023 3.102 -14.102 1 90.44 20 VAL B O 1
ATOM 2293 N N . LEU B 1 21 ? 0.118 1.278 -14.266 1 93.56 21 LEU B N 1
ATOM 2294 C CA . LEU B 1 21 ? 0.979 1.557 -13.117 1 93.56 21 LEU B CA 1
ATOM 2295 C C . LEU B 1 21 ? 2.391 1.912 -13.57 1 93.56 21 LEU B C 1
ATOM 2297 O O . LEU B 1 21 ? 2.879 1.377 -14.57 1 93.56 21 LEU B O 1
ATOM 2301 N N . VAL B 1 22 ? 3.02 2.801 -12.805 1 92.69 22 VAL B N 1
ATOM 2302 C CA . VAL B 1 22 ? 4.297 3.352 -13.242 1 92.69 22 VAL B CA 1
ATOM 2303 C C . VAL B 1 22 ? 5.324 3.238 -12.117 1 92.69 22 VAL B C 1
ATOM 2305 O O . VAL B 1 22 ? 4.992 3.436 -10.945 1 92.69 22 VAL B O 1
ATOM 2308 N N . LEU B 1 23 ? 6.516 2.865 -12.516 1 95.44 23 LEU B N 1
ATOM 2309 C CA . LEU B 1 23 ? 7.695 2.918 -11.656 1 95.44 23 LEU B CA 1
ATOM 2310 C C . LEU B 1 23 ? 8.766 3.822 -12.258 1 95.44 23 LEU B C 1
ATOM 2312 O O . LEU B 1 23 ? 9.156 3.646 -13.414 1 95.44 23 LEU B O 1
ATOM 2316 N N . ASP B 1 24 ? 9.203 4.762 -11.477 1 92.88 24 ASP B N 1
ATOM 2317 C CA . ASP B 1 24 ? 10.344 5.578 -11.891 1 92.88 24 ASP B CA 1
ATOM 2318 C C . ASP B 1 24 ? 11.383 5.668 -10.773 1 92.88 24 ASP B C 1
ATOM 2320 O O . ASP B 1 24 ? 11.352 4.879 -9.828 1 92.88 24 ASP B O 1
ATOM 2324 N N . ARG B 1 25 ? 12.312 6.508 -10.945 1 90.81 25 ARG B N 1
ATOM 2325 C CA . ARG B 1 25 ? 13.461 6.547 -10.039 1 90.81 25 ARG B CA 1
ATOM 2326 C C . ARG B 1 25 ? 13.031 6.957 -8.633 1 90.81 25 ARG B C 1
ATOM 2328 O O . ARG B 1 25 ? 13.773 6.746 -7.672 1 90.81 25 ARG B O 1
ATOM 2335 N N . TYR B 1 26 ? 11.82 7.488 -8.484 1 88.88 26 TYR B N 1
ATOM 2336 C CA . TYR B 1 26 ? 11.445 8.055 -7.195 1 88.88 26 TYR B CA 1
ATOM 2337 C C . TYR B 1 26 ? 10.383 7.199 -6.516 1 88.88 26 TYR B C 1
ATOM 2339 O O . TYR B 1 26 ? 10.336 7.113 -5.289 1 88.88 26 TYR B O 1
ATOM 2347 N N . SER B 1 27 ? 9.555 6.633 -7.316 1 92.38 27 SER B N 1
ATOM 2348 C CA . SER B 1 27 ? 8.422 5.957 -6.695 1 92.38 27 SER B CA 1
ATOM 2349 C C . SER B 1 27 ? 7.887 4.84 -7.586 1 92.38 27 SER B C 1
ATOM 2351 O O . SER B 1 27 ? 8.117 4.844 -8.797 1 92.38 27 SER B O 1
ATOM 2353 N N . GLY B 1 28 ? 7.234 3.881 -6.922 1 94.69 28 GLY B N 1
ATOM 2354 C CA . GLY B 1 28 ? 6.344 2.928 -7.566 1 94.69 28 GLY B CA 1
ATOM 2355 C C . GLY B 1 28 ? 4.875 3.254 -7.371 1 94.69 28 GLY B C 1
ATOM 2356 O O . GLY B 1 28 ? 4.535 4.238 -6.707 1 94.69 28 GLY B O 1
ATOM 2357 N N . SER B 1 29 ? 4.027 2.467 -7.949 1 93.75 29 SER B N 1
ATOM 2358 C CA . SER B 1 29 ? 2.6 2.746 -7.824 1 93.75 29 SER B CA 1
ATOM 2359 C C . SER B 1 29 ? 1.797 1.462 -7.645 1 93.75 29 SER B C 1
ATOM 2361 O O . SER B 1 29 ? 2.297 0.368 -7.918 1 93.75 29 SER B O 1
ATOM 2363 N N . CYS B 1 30 ? 0.584 1.583 -7.125 1 95.31 30 CYS B N 1
ATOM 2364 C CA . CYS B 1 30 ? -0.228 0.419 -6.789 1 95.31 30 CYS B CA 1
ATOM 2365 C C . CYS B 1 30 ? -1.714 0.737 -6.91 1 95.31 30 CYS B C 1
ATOM 2367 O O . CYS B 1 30 ? -2.102 1.906 -6.938 1 95.31 30 CYS B O 1
ATOM 2369 N N . MET B 1 31 ? -2.447 -0.302 -7.051 1 93.88 31 MET B N 1
ATOM 2370 C CA . MET B 1 31 ? -3.9 -0.312 -6.902 1 93.88 31 MET B CA 1
ATOM 2371 C C . MET B 1 31 ? -4.336 -1.327 -5.852 1 93.88 31 MET B C 1
ATOM 2373 O O . MET B 1 31 ? -3.719 -2.385 -5.715 1 93.88 31 MET B O 1
ATOM 2377 N N . VAL B 1 32 ? -5.34 -0.971 -5.16 1 95.69 32 VAL B N 1
ATOM 2378 C CA . VAL B 1 32 ? -5.852 -1.838 -4.105 1 95.69 32 VAL B CA 1
ATOM 2379 C C . VAL B 1 32 ? -7.375 -1.92 -4.199 1 95.69 32 VAL B C 1
ATOM 2381 O O . VAL B 1 32 ? -8.055 -0.898 -4.344 1 95.69 32 VAL B O 1
ATOM 2384 N N . SER B 1 33 ? -7.922 -3.109 -4.137 1 94.94 33 SER B N 1
ATOM 2385 C CA . SER B 1 33 ? -9.375 -3.254 -4.184 1 94.94 33 SER B CA 1
ATOM 2386 C C . SER B 1 33 ? -10.039 -2.57 -2.994 1 94.94 33 SER B C 1
ATOM 2388 O O . SER B 1 33 ? -9.492 -2.57 -1.889 1 94.94 33 SER B O 1
ATOM 2390 N N . ASN B 1 34 ? -11.242 -2.078 -3.215 1 94.06 34 ASN B N 1
ATOM 2391 C CA . ASN B 1 34 ? -11.984 -1.455 -2.123 1 94.06 34 ASN B CA 1
ATOM 2392 C C . ASN B 1 34 ? -12.438 -2.486 -1.093 1 94.06 34 ASN B C 1
ATOM 2394 O O . ASN B 1 34 ? -12.391 -2.229 0.111 1 94.06 34 ASN B O 1
ATOM 2398 N N . LYS B 1 35 ? -12.797 -3.635 -1.594 1 94.56 35 LYS B N 1
ATOM 2399 C CA . LYS B 1 35 ? -13.32 -4.695 -0.738 1 94.56 35 LYS B CA 1
ATOM 2400 C C . LYS B 1 35 ? -12.266 -5.77 -0.486 1 94.56 35 LYS B C 1
ATOM 2402 O O . LYS B 1 35 ? -11.32 -5.914 -1.265 1 94.56 35 LYS B O 1
ATOM 2407 N N . SER B 1 36 ? -12.453 -6.457 0.581 1 97.12 36 SER B N 1
ATOM 2408 C CA . SER B 1 36 ? -11.68 -7.66 0.853 1 97.12 36 SER B CA 1
ATOM 2409 C C . SER B 1 36 ? -12.5 -8.922 0.609 1 97.12 36 SER B C 1
ATOM 2411 O O . SER B 1 36 ? -13.734 -8.875 0.645 1 97.12 36 SER B O 1
ATOM 2413 N N . PHE B 1 37 ? -11.805 -10.016 0.396 1 97.12 37 PHE B N 1
ATOM 2414 C CA . PHE B 1 37 ? -12.469 -11.258 0.004 1 97.12 37 PHE B CA 1
ATOM 2415 C C . PHE B 1 37 ? -11.953 -12.43 0.828 1 97.12 37 PHE B C 1
ATOM 2417 O O . PHE B 1 37 ? -10.82 -12.406 1.314 1 97.12 37 PHE B O 1
ATOM 2424 N N . LEU B 1 38 ? -12.867 -13.336 1.065 1 97.31 38 LEU B N 1
ATOM 2425 C CA . LEU B 1 38 ? -12.516 -14.703 1.449 1 97.31 38 LEU B CA 1
ATOM 2426 C C . LEU B 1 38 ? -12.898 -15.695 0.355 1 97.31 38 LEU B C 1
ATOM 2428 O O . LEU B 1 38 ? -14.078 -15.953 0.138 1 97.31 38 LEU B O 1
ATOM 2432 N N . PHE B 1 39 ? -11.812 -16.203 -0.313 1 97 39 PHE B N 1
ATOM 2433 C CA . PHE B 1 39 ? -11.969 -17.203 -1.36 1 97 39 PHE B CA 1
ATOM 2434 C C . PHE B 1 39 ? -12.547 -16.578 -2.625 1 97 39 PHE B C 1
ATOM 2436 O O . PHE B 1 39 ? -12.93 -15.414 -2.625 1 97 39 PHE B O 1
ATOM 2443 N N . GLY B 1 40 ? -12.539 -17.359 -3.658 1 96.25 40 GLY B N 1
ATOM 2444 C CA . GLY B 1 40 ? -13.047 -16.953 -4.957 1 96.25 40 GLY B CA 1
ATOM 2445 C C . GLY B 1 40 ? -12.039 -17.125 -6.074 1 96.25 40 GLY B C 1
ATOM 2446 O O . GLY B 1 40 ? -11.086 -17.906 -5.945 1 96.25 40 GLY B O 1
ATOM 2447 N N . SER B 1 41 ? -12.352 -16.625 -7.16 1 95.94 41 SER B N 1
ATOM 2448 C CA . SER B 1 41 ? -11.477 -16.578 -8.328 1 95.94 41 SER B CA 1
ATOM 2449 C C . SER B 1 41 ? -11.211 -15.133 -8.766 1 95.94 41 SER B C 1
ATOM 2451 O O . SER B 1 41 ? -12.141 -14.414 -9.141 1 95.94 41 SER B O 1
ATOM 2453 N N . ILE B 1 42 ? -9.977 -14.766 -8.648 1 96.25 42 ILE B N 1
ATOM 2454 C CA . ILE B 1 42 ? -9.562 -13.398 -8.969 1 96.25 42 ILE B CA 1
ATOM 2455 C C . ILE B 1 42 ? -8.695 -13.406 -10.219 1 96.25 42 ILE B C 1
ATOM 2457 O O . ILE B 1 42 ? -7.719 -14.156 -10.305 1 96.25 42 ILE B O 1
ATOM 2461 N N . GLU B 1 43 ? -9.031 -12.555 -11.18 1 95.38 43 GLU B N 1
ATOM 2462 C CA . GLU B 1 43 ? -8.266 -12.586 -12.422 1 95.38 43 GLU B CA 1
ATOM 2463 C C . GLU B 1 43 ? -8.008 -11.18 -12.938 1 95.38 43 GLU B C 1
ATOM 2465 O O . GLU B 1 43 ? -8.758 -10.25 -12.633 1 95.38 43 GLU B O 1
ATOM 2470 N N . MET B 1 44 ? -6.961 -11.086 -13.656 1 94.69 44 MET B N 1
ATOM 2471 C CA . MET B 1 44 ? -6.523 -9.836 -14.273 1 94.69 44 MET B CA 1
ATOM 2472 C C . MET B 1 44 ? -5.691 -10.109 -15.523 1 94.69 44 MET B C 1
ATOM 2474 O O . MET B 1 44 ? -4.934 -11.078 -15.57 1 94.69 44 MET B O 1
ATOM 2478 N N . GLN B 1 45 ? -5.934 -9.258 -16.562 1 96.25 45 GLN B N 1
ATOM 2479 C CA . GLN B 1 45 ? -5.012 -9.281 -17.703 1 96.25 45 GLN B CA 1
ATOM 2480 C C . GLN B 1 45 ? -3.881 -8.273 -17.5 1 96.25 45 GLN B C 1
ATOM 2482 O O . GLN B 1 45 ? -4.125 -7.121 -17.141 1 96.25 45 GLN B O 1
ATOM 2487 N N . ILE B 1 46 ? -2.684 -8.742 -17.75 1 97.75 46 ILE B N 1
ATOM 2488 C CA . ILE B 1 46 ? -1.516 -7.914 -17.469 1 97.75 46 ILE B CA 1
ATOM 2489 C C . ILE B 1 46 ? -0.579 -7.91 -18.672 1 97.75 46 ILE B C 1
ATOM 2491 O O . ILE B 1 46 ? -0.346 -8.953 -19.297 1 97.75 46 ILE B O 1
ATOM 2495 N N . LYS B 1 47 ? -0.147 -6.789 -19.078 1 97.75 47 LYS B N 1
ATOM 2496 C CA . LYS B 1 47 ? 0.947 -6.59 -20.031 1 97.75 47 LYS B CA 1
ATOM 2497 C C . LYS B 1 47 ? 2.145 -5.926 -19.359 1 97.75 47 LYS B C 1
ATOM 2499 O O . LYS B 1 47 ? 2.035 -4.812 -18.844 1 97.75 47 LYS B O 1
ATOM 2504 N N . LEU B 1 48 ? 3.309 -6.613 -19.375 1 98.5 48 LEU B N 1
ATOM 2505 C CA . LEU B 1 48 ? 4.457 -6.199 -18.578 1 98.5 48 LEU B CA 1
ATOM 2506 C C . LEU B 1 48 ? 5.316 -5.199 -19.344 1 98.5 48 LEU B C 1
ATOM 2508 O O . LEU B 1 48 ? 5.105 -4.977 -20.547 1 98.5 48 LEU B O 1
ATOM 2512 N N . ALA B 1 49 ? 6.211 -4.574 -18.688 1 97.31 49 ALA B N 1
ATOM 2513 C CA . ALA B 1 49 ? 7.09 -3.559 -19.266 1 97.31 49 ALA B CA 1
ATOM 2514 C C . ALA B 1 49 ? 8.078 -4.184 -20.25 1 97.31 49 ALA B C 1
ATOM 2516 O O . ALA B 1 49 ? 8.758 -5.16 -19.906 1 97.31 49 ALA B O 1
ATOM 2517 N N . PRO B 1 50 ? 8.219 -3.65 -21.391 1 97.38 50 PRO B N 1
ATOM 2518 C CA . PRO B 1 50 ? 9.188 -4.184 -22.359 1 97.38 50 PRO B CA 1
ATOM 2519 C C . PRO B 1 50 ? 10.609 -3.703 -22.094 1 97.38 50 PRO B C 1
ATOM 2521 O O . PRO B 1 50 ? 10.836 -2.867 -21.219 1 97.38 50 PRO B O 1
ATOM 2524 N N . GLY B 1 51 ? 11.547 -4.254 -22.844 1 97.5 51 GLY B N 1
ATOM 2525 C CA . GLY B 1 51 ? 12.93 -3.828 -22.766 1 97.5 51 GLY B CA 1
ATOM 2526 C C . GLY B 1 51 ? 13.625 -4.316 -21.5 1 97.5 51 GLY B C 1
ATOM 2527 O O . GLY B 1 51 ? 13.297 -5.387 -20.984 1 97.5 51 GLY B O 1
ATOM 2528 N N . ASN B 1 52 ? 14.703 -3.604 -21.172 1 98.5 52 ASN B N 1
ATOM 2529 C CA . ASN B 1 52 ? 15.422 -3.928 -19.953 1 98.5 52 ASN B CA 1
ATOM 2530 C C . ASN B 1 52 ? 14.625 -3.531 -18.703 1 98.5 52 ASN B C 1
ATOM 2532 O O . ASN B 1 52 ? 14.531 -2.348 -18.375 1 98.5 52 ASN B O 1
ATOM 2536 N N . SER B 1 53 ? 14.078 -4.508 -18.031 1 98.5 53 SER B N 1
ATOM 2537 C CA . SER B 1 53 ? 13.258 -4.301 -16.844 1 98.5 53 SER B CA 1
ATOM 2538 C C . SER B 1 53 ? 13.891 -4.949 -15.617 1 98.5 53 SER B C 1
ATOM 2540 O O . SER B 1 53 ? 13.203 -5.246 -14.641 1 98.5 53 SER B O 1
ATOM 2542 N N . ALA B 1 54 ? 15.18 -5.199 -15.703 1 98.81 54 ALA B N 1
ATOM 2543 C CA . ALA B 1 54 ? 15.859 -5.805 -14.562 1 98.81 54 ALA B CA 1
ATOM 2544 C C . ALA B 1 54 ? 15.617 -4.996 -13.289 1 98.81 54 ALA B C 1
ATOM 2546 O O . ALA B 1 54 ? 15.633 -3.764 -13.312 1 98.81 54 ALA B O 1
ATOM 2547 N N . GLY B 1 55 ? 15.398 -5.742 -12.219 1 98.75 55 GLY B N 1
ATOM 2548 C CA . GLY B 1 55 ? 15.266 -5.105 -10.914 1 98.75 55 GLY B CA 1
ATOM 2549 C C . GLY B 1 55 ? 13.852 -4.641 -10.617 1 98.75 55 GLY B C 1
ATOM 2550 O O . GLY B 1 55 ? 13.562 -4.184 -9.516 1 98.75 55 GLY B O 1
ATOM 2551 N N . THR B 1 56 ? 12.93 -4.703 -11.578 1 98.75 56 THR B N 1
ATOM 2552 C CA . THR B 1 56 ? 11.539 -4.328 -11.336 1 98.75 56 THR B CA 1
ATOM 2553 C C . THR B 1 56 ? 10.711 -5.551 -10.953 1 98.75 56 THR B C 1
ATOM 2555 O O . THR B 1 56 ? 11.031 -6.672 -11.352 1 98.75 56 THR B O 1
ATOM 2558 N N . VAL B 1 57 ? 9.734 -5.316 -10.219 1 98.88 57 VAL B N 1
ATOM 2559 C CA . VAL B 1 57 ? 8.711 -6.328 -9.977 1 98.88 57 VAL B CA 1
ATOM 2560 C C . VAL B 1 57 ? 7.328 -5.746 -10.266 1 98.88 57 VAL B C 1
ATOM 2562 O O . VAL B 1 57 ? 6.977 -4.684 -9.75 1 98.88 57 VAL B O 1
ATOM 2565 N N . THR B 1 58 ? 6.621 -6.352 -11.133 1 98.69 58 THR B N 1
ATOM 2566 C CA . THR B 1 58 ? 5.18 -6.176 -11.242 1 98.69 58 THR B CA 1
ATOM 2567 C C . THR B 1 58 ? 4.441 -7.273 -10.484 1 98.69 58 THR B C 1
ATOM 2569 O O . THR B 1 58 ? 4.773 -8.453 -10.609 1 98.69 58 THR B O 1
ATOM 2572 N N . ALA B 1 59 ? 3.471 -6.871 -9.688 1 98.75 59 ALA B N 1
ATOM 2573 C CA . ALA B 1 59 ? 2.828 -7.879 -8.852 1 98.75 59 ALA B CA 1
ATOM 2574 C C . ALA B 1 59 ? 1.309 -7.793 -8.953 1 98.75 59 ALA B C 1
ATOM 2576 O O . ALA B 1 59 ? 0.756 -6.715 -9.172 1 98.75 59 ALA B O 1
ATOM 2577 N N . PHE B 1 60 ? 0.69 -8.898 -8.883 1 98.25 60 PHE B N 1
ATOM 2578 C CA . PHE B 1 60 ? -0.733 -9.164 -8.703 1 98.25 60 PHE B CA 1
ATOM 2579 C C . PHE B 1 60 ? -0.961 -10.164 -7.582 1 98.25 60 PHE B C 1
ATOM 2581 O O . PHE B 1 60 ? -0.572 -11.328 -7.691 1 98.25 60 PHE B O 1
ATOM 2588 N N . TYR B 1 61 ? -1.586 -9.695 -6.445 1 98.62 61 TYR B N 1
ATOM 2589 C CA . TYR B 1 61 ? -1.58 -10.57 -5.277 1 98.62 61 TYR B CA 1
ATOM 2590 C C . TYR B 1 61 ? -2.746 -10.25 -4.352 1 98.62 61 TYR B C 1
ATOM 2592 O O . TYR B 1 61 ? -3.406 -9.219 -4.508 1 98.62 61 TYR B O 1
ATOM 2600 N N . LEU B 1 62 ? -3.033 -11.18 -3.465 1 98.62 62 LEU B N 1
ATOM 2601 C CA . LEU B 1 62 ? -3.959 -10.992 -2.354 1 98.62 62 LEU B CA 1
ATOM 2602 C C . LEU B 1 62 ? -3.207 -10.898 -1.029 1 98.62 62 LEU B C 1
ATOM 2604 O O . LEU B 1 62 ? -2.244 -11.633 -0.806 1 98.62 62 LEU B O 1
ATOM 2608 N N . SER B 1 63 ? -3.686 -10.008 -0.143 1 98.81 63 SER B N 1
ATOM 2609 C CA . SER B 1 63 ? -2.988 -9.898 1.133 1 98.81 63 SER B CA 1
ATOM 2610 C C . SER B 1 63 ? -3.902 -9.328 2.215 1 98.81 63 SER B C 1
ATOM 2612 O O . SER B 1 63 ? -4.695 -8.422 1.951 1 98.81 63 SER B O 1
ATOM 2614 N N . SER B 1 64 ? -3.777 -9.898 3.369 1 98.19 64 SER B N 1
ATOM 2615 C CA . SER B 1 64 ? -4.242 -9.203 4.566 1 98.19 64 SER B CA 1
ATOM 2616 C C . SER B 1 64 ? -3.162 -8.289 5.133 1 98.19 64 SER B C 1
ATOM 2618 O O . SER B 1 64 ? -2.184 -7.98 4.449 1 98.19 64 SER B O 1
ATOM 2620 N N . THR B 1 65 ? -3.379 -7.727 6.285 1 95.62 65 THR B N 1
ATOM 2621 C CA . THR B 1 65 ? -2.434 -6.734 6.789 1 95.62 65 THR B CA 1
ATOM 2622 C C . THR B 1 65 ? -1.835 -7.184 8.117 1 95.62 65 THR B C 1
ATOM 2624 O O . THR B 1 65 ? -2.33 -8.125 8.742 1 95.62 65 THR B O 1
ATOM 2627 N N . GLY B 1 66 ? -0.702 -6.469 8.508 1 94.56 66 GLY B N 1
ATOM 2628 C CA . GLY B 1 66 ? -0.095 -6.707 9.805 1 94.56 66 GLY B CA 1
ATOM 2629 C C . GLY B 1 66 ? 1.029 -7.723 9.766 1 94.56 66 GLY B C 1
ATOM 2630 O O . GLY B 1 66 ? 1.311 -8.305 8.711 1 94.56 66 GLY B O 1
ATOM 2631 N N . ASP B 1 67 ? 1.662 -7.984 10.906 1 96.5 67 ASP B N 1
ATOM 2632 C CA . ASP B 1 67 ? 2.826 -8.859 11 1 96.5 67 ASP B CA 1
ATOM 2633 C C . ASP B 1 67 ? 2.438 -10.32 10.758 1 96.5 67 ASP B C 1
ATOM 2635 O O . ASP B 1 67 ? 3.268 -11.125 10.328 1 96.5 67 ASP B O 1
ATOM 2639 N N . LYS B 1 68 ? 1.194 -10.672 11.023 1 97.38 68 LYS B N 1
ATOM 2640 C CA . LYS B 1 68 ? 0.712 -12.039 10.836 1 97.38 68 LYS B CA 1
ATOM 2641 C C . LYS B 1 68 ? -0.167 -12.141 9.594 1 97.38 68 LYS B C 1
ATOM 2643 O O . LYS B 1 68 ? -1.135 -12.906 9.57 1 97.38 68 LYS B O 1
ATOM 2648 N N . HIS B 1 69 ? 0.077 -11.422 8.57 1 98.31 69 HIS B N 1
ATOM 2649 C CA . HIS B 1 69 ? -0.763 -11.367 7.379 1 98.31 69 HIS B CA 1
ATOM 2650 C C . HIS B 1 69 ? -0.664 -12.664 6.578 1 98.31 69 HIS B C 1
ATOM 2652 O O . HIS B 1 69 ? 0.313 -13.406 6.707 1 98.31 69 HIS B O 1
ATOM 2658 N N . ASP B 1 70 ? -1.652 -12.992 5.793 1 98.75 70 ASP B N 1
ATOM 2659 C CA . ASP B 1 70 ? -1.645 -13.977 4.715 1 98.75 70 ASP B CA 1
ATOM 2660 C C . ASP B 1 70 ? -1.463 -13.297 3.357 1 98.75 70 ASP B C 1
ATOM 2662 O O . ASP B 1 70 ? -1.813 -12.133 3.189 1 98.75 70 ASP B O 1
ATOM 2666 N N . GLU B 1 71 ? -0.909 -14.094 2.422 1 98.88 71 GLU B N 1
ATOM 2667 C CA . GLU B 1 71 ? -0.67 -13.523 1.099 1 98.88 71 GLU B CA 1
ATOM 2668 C C . GLU B 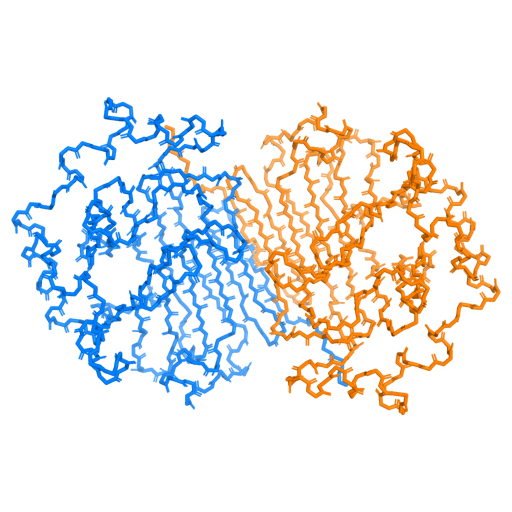1 71 ? -0.552 -14.617 0.041 1 98.88 71 GLU B C 1
ATOM 2670 O O . GLU B 1 71 ? -0.021 -15.703 0.313 1 98.88 71 GLU B O 1
ATOM 2675 N N . ILE B 1 72 ? -1.108 -14.406 -1.129 1 98.88 72 ILE B N 1
ATOM 2676 C CA . ILE B 1 72 ? -0.984 -15.273 -2.301 1 98.88 72 ILE B CA 1
ATOM 2677 C C . ILE B 1 72 ? -0.458 -14.461 -3.482 1 98.88 72 ILE B C 1
ATOM 2679 O O . ILE B 1 72 ? -1.134 -13.555 -3.973 1 98.88 72 ILE B O 1
ATOM 2683 N N . ASP B 1 73 ? 0.696 -14.859 -4.02 1 98.75 73 ASP B N 1
ATOM 2684 C CA . ASP B 1 73 ? 1.426 -13.93 -4.883 1 98.75 73 ASP B CA 1
ATOM 2685 C C . ASP B 1 73 ? 1.478 -14.445 -6.32 1 98.75 73 ASP B C 1
ATOM 2687 O O . ASP B 1 73 ? 1.784 -15.617 -6.559 1 98.75 73 ASP B O 1
ATOM 2691 N N . PHE B 1 74 ? 1.219 -13.578 -7.246 1 98.69 74 PHE B N 1
ATOM 2692 C CA . PHE B 1 74 ? 1.861 -13.5 -8.555 1 98.69 74 PHE B CA 1
ATOM 2693 C C . PHE B 1 74 ? 2.842 -12.336 -8.602 1 98.69 74 PHE B C 1
ATOM 2695 O O . PHE B 1 74 ? 2.449 -11.18 -8.422 1 98.69 74 PHE B O 1
ATOM 2702 N N . GLU B 1 75 ? 4.086 -12.602 -8.805 1 98.81 75 GLU B N 1
ATOM 2703 C CA . GLU B 1 75 ? 5.074 -11.562 -9.062 1 98.81 75 GLU B CA 1
ATOM 2704 C C . GLU B 1 75 ? 5.836 -11.828 -10.359 1 98.81 75 GLU B C 1
ATOM 2706 O O . GLU B 1 75 ? 6.203 -12.969 -10.648 1 98.81 75 GLU B O 1
ATOM 2711 N N . PHE B 1 76 ? 6 -10.82 -11.125 1 98.94 76 PHE B N 1
ATOM 2712 C CA . PHE B 1 76 ? 6.742 -10.883 -12.383 1 98.94 76 PHE B CA 1
ATOM 2713 C C . PHE B 1 76 ? 8.062 -10.133 -12.266 1 98.94 76 PHE B C 1
ATOM 2715 O O . PHE B 1 76 ? 8.086 -8.906 -12.195 1 98.94 76 PHE B O 1
ATOM 2722 N N . LEU B 1 77 ? 9.078 -10.914 -12.234 1 98.88 77 LEU B N 1
ATOM 2723 C CA . LEU B 1 77 ? 10.422 -10.359 -12.047 1 98.88 77 LEU B CA 1
ATOM 2724 C C . LEU B 1 77 ? 11.031 -9.953 -13.383 1 98.88 77 LEU B C 1
ATOM 2726 O O . LEU B 1 77 ? 11.234 -10.789 -14.258 1 98.88 77 LEU B O 1
ATOM 2730 N N . GLY B 1 78 ? 11.281 -8.664 -13.5 1 98.75 78 GLY B N 1
ATOM 2731 C CA . GLY B 1 78 ? 11.891 -8.172 -14.727 1 98.75 78 GLY B CA 1
ATOM 2732 C C . GLY B 1 78 ? 13.266 -8.742 -14.984 1 98.75 78 GLY B C 1
ATOM 2733 O O . GLY B 1 78 ? 13.852 -9.375 -14.102 1 98.75 78 GLY B O 1
ATOM 2734 N N . ASN B 1 79 ? 13.711 -8.508 -16.203 1 98.31 79 ASN B N 1
ATOM 2735 C CA . ASN B 1 79 ? 15.016 -9.023 -16.609 1 98.31 79 ASN B CA 1
ATOM 2736 C C . ASN B 1 79 ? 15.695 -8.094 -17.609 1 98.31 79 ASN B C 1
ATOM 2738 O O . ASN B 1 79 ? 15.086 -7.125 -18.078 1 98.31 79 ASN B O 1
ATOM 2742 N N . VAL B 1 80 ? 16.953 -8.391 -17.844 1 98.19 80 VAL B N 1
ATOM 2743 C CA . VAL B 1 80 ? 17.672 -7.617 -18.844 1 98.19 80 VAL B CA 1
ATOM 2744 C C . VAL B 1 80 ? 17.094 -7.898 -20.234 1 98.19 80 VAL B C 1
ATOM 2746 O O . VAL B 1 80 ? 16.422 -8.906 -20.438 1 98.19 80 VAL B O 1
ATOM 2749 N N . SER B 1 81 ? 17.391 -6.992 -21.172 1 96.75 81 SER B N 1
ATOM 2750 C CA . SER B 1 81 ? 16.875 -7.133 -22.531 1 96.75 81 SER B CA 1
ATOM 2751 C C . SER B 1 81 ? 17.234 -8.492 -23.125 1 96.75 81 SER B C 1
ATOM 2753 O O . SER B 1 81 ? 18.391 -8.93 -23.016 1 96.75 81 SER B O 1
ATOM 2755 N N . GLY B 1 82 ? 16.25 -9.188 -23.703 1 95.88 82 GLY B N 1
ATOM 2756 C CA . GLY B 1 82 ? 16.484 -10.461 -24.359 1 95.88 82 GLY B CA 1
ATOM 2757 C C . GLY B 1 82 ? 16.312 -11.656 -23.453 1 95.88 82 GLY B C 1
ATOM 2758 O O . GLY B 1 82 ? 16.281 -12.797 -23.906 1 95.88 82 GLY B O 1
ATOM 2759 N N . GLN B 1 83 ? 16.297 -11.43 -22.203 1 97.81 83 GLN B N 1
ATOM 2760 C CA . GLN B 1 83 ? 16.062 -12.508 -21.25 1 97.81 83 GLN B CA 1
ATOM 2761 C C . GLN B 1 83 ? 14.617 -12.516 -20.781 1 97.81 83 GLN B C 1
ATOM 2763 O O . GLN B 1 83 ? 13.984 -11.469 -20.672 1 97.81 83 GLN B O 1
ATOM 2768 N N . PRO B 1 84 ? 14.078 -13.648 -20.469 1 98.06 84 PRO B N 1
ATOM 2769 C CA . PRO B 1 84 ? 12.648 -13.75 -20.141 1 98.06 84 PRO B CA 1
ATOM 2770 C C . PRO B 1 84 ? 12.336 -13.258 -18.734 1 98.06 84 PRO B C 1
ATOM 2772 O O . PRO B 1 84 ? 13.172 -13.359 -17.844 1 98.06 84 PRO B O 1
ATOM 2775 N N . TYR B 1 85 ? 11.172 -12.805 -18.562 1 98.62 85 TYR B N 1
ATOM 2776 C CA . TYR B 1 85 ? 10.625 -12.578 -17.234 1 98.62 85 TYR B CA 1
ATOM 2777 C C . TYR B 1 85 ? 10.547 -13.891 -16.453 1 98.62 85 TYR B C 1
ATOM 2779 O O . TYR B 1 85 ? 10.453 -14.969 -17.031 1 98.62 85 TYR B O 1
ATOM 2787 N N . THR B 1 86 ? 10.617 -13.75 -15.133 1 98.69 86 THR B N 1
ATOM 2788 C CA . THR B 1 86 ? 10.344 -14.859 -14.227 1 98.69 86 THR B CA 1
ATOM 2789 C C . THR B 1 86 ? 9.016 -14.648 -13.5 1 98.69 86 THR B C 1
ATOM 2791 O O . THR B 1 86 ? 8.773 -13.578 -12.938 1 98.69 86 THR B O 1
ATOM 2794 N N . VAL B 1 87 ? 8.125 -15.625 -13.578 1 98.88 87 VAL B N 1
ATOM 2795 C CA . VAL B 1 87 ? 6.934 -15.625 -12.734 1 98.88 87 VAL B CA 1
ATOM 2796 C C . VAL B 1 87 ? 7.262 -16.234 -11.375 1 98.88 87 VAL B C 1
ATOM 2798 O O . VAL B 1 87 ? 7.707 -17.391 -11.297 1 98.88 87 VAL B O 1
ATOM 2801 N N . HIS B 1 88 ? 7.109 -15.453 -10.367 1 98.81 88 HIS B N 1
ATOM 2802 C CA . HIS B 1 88 ? 7.359 -15.836 -8.984 1 98.81 88 HIS B CA 1
ATOM 2803 C C . HIS B 1 88 ? 6.051 -15.969 -8.203 1 98.81 88 HIS B C 1
ATOM 2805 O O . HIS B 1 88 ? 5.316 -14.992 -8.047 1 98.81 88 HIS B O 1
ATOM 2811 N N . THR B 1 89 ? 5.691 -17.203 -7.758 1 98.88 89 THR B N 1
ATOM 2812 C CA . THR B 1 89 ? 4.535 -17.406 -6.887 1 98.88 89 THR B CA 1
ATOM 2813 C C . THR B 1 89 ? 4.98 -17.672 -5.453 1 98.88 89 THR B C 1
ATOM 2815 O O . THR B 1 89 ? 6.082 -18.188 -5.227 1 98.88 89 THR B O 1
ATOM 2818 N N . ASN B 1 90 ? 4.133 -17.297 -4.531 1 98.81 90 ASN B N 1
ATOM 2819 C CA . ASN B 1 90 ? 4.418 -17.516 -3.117 1 98.81 90 ASN B CA 1
ATOM 2820 C C . ASN B 1 90 ? 3.141 -17.547 -2.283 1 98.81 90 ASN B C 1
ATOM 2822 O O . ASN B 1 90 ? 2.1 -17.047 -2.719 1 98.81 90 ASN B O 1
ATOM 2826 N N . VAL B 1 91 ? 3.205 -18.203 -1.134 1 98.75 91 VAL B N 1
ATOM 2827 C CA . VAL B 1 91 ? 2.125 -18.219 -0.154 1 98.75 91 VAL B CA 1
ATOM 2828 C C . VAL B 1 91 ? 2.662 -17.828 1.218 1 98.75 91 VAL B C 1
ATOM 2830 O O . VAL B 1 91 ? 3.617 -18.422 1.717 1 98.75 91 VAL B O 1
ATOM 2833 N N . TYR B 1 92 ? 2.074 -16.797 1.755 1 98.56 92 TYR B N 1
ATOM 2834 C CA . TYR B 1 92 ? 2.295 -16.422 3.146 1 98.56 92 TYR B CA 1
ATOM 2835 C C . TYR B 1 92 ? 1.151 -16.906 4.031 1 98.56 92 TYR B C 1
ATOM 2837 O O . TYR B 1 92 ? -0.021 -16.75 3.68 1 98.56 92 TYR B O 1
ATOM 2845 N N . THR B 1 93 ? 1.497 -17.453 5.172 1 98.31 93 THR B N 1
ATOM 2846 C CA . THR B 1 93 ? 0.53 -17.734 6.223 1 98.31 93 THR B CA 1
ATOM 2847 C C . THR B 1 93 ? 1.008 -17.188 7.566 1 98.31 93 THR B C 1
ATOM 2849 O O . THR B 1 93 ? 2.105 -17.516 8.016 1 98.31 93 THR B O 1
ATOM 2852 N N . LEU B 1 94 ? 0.226 -16.328 8.172 1 96.88 94 LEU B N 1
ATOM 2853 C CA . LEU B 1 94 ? 0.519 -15.742 9.484 1 96.88 94 LEU B CA 1
ATOM 2854 C C . LEU B 1 94 ? 1.891 -15.078 9.484 1 96.88 94 LEU B C 1
ATOM 2856 O O . LEU B 1 94 ? 2.689 -15.289 10.398 1 96.88 94 LEU B O 1
ATOM 2860 N N . GLY B 1 95 ? 2.166 -14.484 8.398 1 97 95 GLY B N 1
ATOM 2861 C CA . GLY B 1 95 ? 3.369 -13.672 8.305 1 97 95 GLY B CA 1
ATOM 2862 C C . GLY B 1 95 ? 4.578 -14.453 7.824 1 97 95 GLY B C 1
ATOM 2863 O O . GLY B 1 95 ? 5.66 -13.891 7.656 1 97 95 GLY B O 1
ATOM 2864 N N . HIS B 1 96 ? 4.434 -15.75 7.555 1 95.81 96 HIS B N 1
ATOM 2865 C CA . HIS B 1 96 ? 5.562 -16.578 7.148 1 95.81 96 HIS B CA 1
ATOM 2866 C C . HIS B 1 96 ? 5.496 -16.922 5.664 1 95.81 96 HIS B C 1
ATOM 2868 O O . HIS B 1 96 ? 4.496 -17.469 5.191 1 95.81 96 HIS B O 1
ATOM 2874 N N . ALA B 1 97 ? 6.598 -16.641 4.992 1 94.94 97 ALA B N 1
ATOM 2875 C CA . ALA B 1 97 ? 6.754 -16.922 3.57 1 94.94 97 ALA B CA 1
ATOM 2876 C C . ALA B 1 97 ? 7.59 -18.188 3.352 1 94.94 97 ALA B C 1
ATOM 2878 O O . ALA B 1 97 ? 7.469 -19.156 4.102 1 94.94 97 ALA B O 1
ATOM 2879 N N . GLY B 1 98 ? 8.258 -18.281 2.225 1 94.81 98 GLY B N 1
ATOM 2880 C CA . GLY B 1 98 ? 9.211 -19.344 1.967 1 94.81 98 GLY B CA 1
ATOM 2881 C C . GLY B 1 98 ? 8.633 -20.469 1.127 1 94.81 98 GLY B C 1
ATOM 2882 O O . GLY B 1 98 ? 9.133 -21.594 1.164 1 94.81 98 GLY B O 1
ATOM 2883 N N . ARG B 1 99 ? 7.555 -20.25 0.411 1 98 99 ARG B N 1
ATOM 2884 C CA . ARG B 1 99 ? 6.926 -21.266 -0.437 1 98 99 ARG B CA 1
ATOM 2885 C C . ARG B 1 99 ? 6.945 -20.828 -1.901 1 98 99 ARG B C 1
ATOM 2887 O O . ARG B 1 99 ? 5.926 -20.906 -2.59 1 98 99 ARG B O 1
ATOM 2894 N N . GLU B 1 100 ? 8.094 -20.469 -2.324 1 98.31 100 GLU B N 1
ATOM 2895 C CA . GLU B 1 100 ? 8.234 -19.875 -3.652 1 98.31 100 GLU B CA 1
ATOM 2896 C C . GLU B 1 100 ? 8.359 -20.953 -4.723 1 98.31 100 GLU B C 1
ATOM 2898 O O . GLU B 1 100 ? 9.023 -21.969 -4.512 1 98.31 100 GLU B O 1
ATOM 2903 N N . GLN B 1 101 ? 7.707 -20.75 -5.801 1 98.75 101 GLN B N 1
ATOM 2904 C CA . GLN B 1 101 ? 7.973 -21.438 -7.062 1 98.75 101 GLN B CA 1
ATOM 2905 C C . GLN B 1 101 ? 8.086 -20.438 -8.211 1 98.75 101 GLN B C 1
ATOM 2907 O O . GLN B 1 101 ? 7.348 -19.453 -8.273 1 98.75 101 GLN B O 1
ATOM 2912 N N . GLN B 1 102 ? 9.07 -20.719 -9.133 1 98.81 102 GLN B N 1
ATOM 2913 C CA . GLN B 1 102 ? 9.336 -19.812 -10.234 1 98.81 102 GLN B CA 1
ATOM 2914 C C . GLN B 1 102 ? 9.227 -20.516 -11.578 1 98.81 102 GLN B C 1
ATOM 2916 O O . GLN B 1 102 ? 9.562 -21.688 -11.703 1 98.81 102 GLN B O 1
ATOM 2921 N N . PHE B 1 103 ? 8.789 -19.734 -12.555 1 98.88 103 PHE B N 1
ATOM 2922 C CA . PHE B 1 103 ? 8.555 -20.266 -13.898 1 98.88 103 PHE B CA 1
ATOM 2923 C C . PHE B 1 103 ? 8.953 -19.25 -14.961 1 98.88 103 PHE B C 1
ATOM 2925 O O . PHE B 1 103 ? 8.82 -18.047 -14.75 1 98.88 103 PHE B O 1
ATOM 2932 N N . TYR B 1 104 ? 9.391 -19.766 -16.094 1 98.5 104 TYR B N 1
ATOM 2933 C CA . TYR B 1 104 ? 9.305 -18.969 -17.312 1 98.5 104 TYR B CA 1
ATOM 2934 C C . TYR B 1 104 ? 7.918 -19.078 -17.938 1 98.5 104 TYR B C 1
ATOM 2936 O O . TYR B 1 104 ? 7.172 -20.016 -17.641 1 98.5 104 TYR B O 1
ATOM 2944 N N . LEU B 1 105 ? 7.633 -18.078 -18.688 1 98.12 105 LEU B N 1
ATOM 2945 C CA . LEU B 1 105 ? 6.395 -18.125 -19.453 1 98.12 105 LEU B CA 1
ATOM 2946 C C . LEU B 1 105 ? 6.652 -18.656 -20.859 1 98.12 105 LEU B C 1
ATOM 2948 O O . LEU B 1 105 ? 7.773 -18.578 -21.359 1 98.12 105 LEU B O 1
ATOM 2952 N N . TRP B 1 106 ? 5.641 -19.234 -21.484 1 98 106 TRP B N 1
ATOM 2953 C CA . TRP B 1 106 ? 5.766 -19.812 -22.812 1 98 106 TRP B CA 1
ATOM 2954 C C . TRP B 1 106 ? 5.422 -18.781 -23.875 1 98 106 TRP B C 1
ATOM 2956 O O . TRP B 1 106 ? 5.23 -19.125 -25.047 1 98 106 TRP B O 1
ATOM 2966 N N . PHE B 1 107 ? 5.34 -17.516 -23.5 1 98.06 107 PHE B N 1
ATOM 2967 C CA . PHE B 1 107 ? 5.117 -16.359 -24.359 1 98.06 107 PHE B CA 1
ATOM 2968 C C . PHE B 1 107 ? 5.875 -15.148 -23.828 1 98.06 107 PHE B C 1
ATOM 2970 O O . PHE B 1 107 ? 6.41 -15.172 -22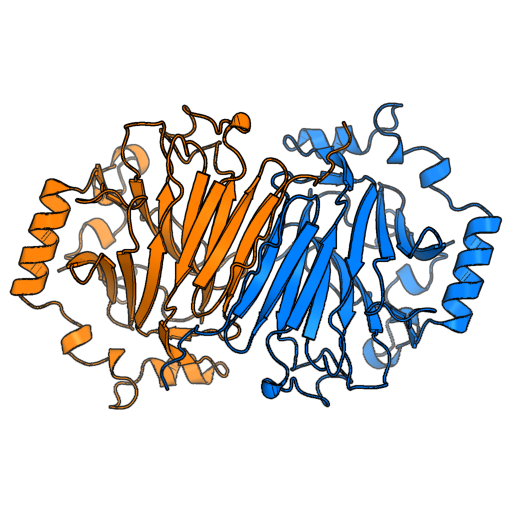.719 1 98.06 107 PHE B O 1
ATOM 2977 N N . ASP B 1 108 ? 5.992 -14.102 -24.656 1 98.19 108 ASP B N 1
ATOM 2978 C CA . ASP B 1 108 ? 6.535 -12.82 -24.219 1 98.19 108 ASP B CA 1
ATOM 2979 C C . ASP B 1 108 ? 5.453 -11.953 -23.578 1 98.19 108 ASP B C 1
ATOM 2981 O O . ASP B 1 108 ? 4.578 -11.43 -24.266 1 98.19 108 ASP B O 1
ATOM 2985 N N . PRO B 1 109 ? 5.504 -11.789 -22.266 1 98.62 109 PRO B N 1
ATOM 2986 C CA . PRO B 1 109 ? 4.418 -11.102 -21.578 1 98.62 109 PRO B CA 1
ATOM 2987 C C . PRO B 1 109 ? 4.426 -9.594 -21.812 1 98.62 109 PRO B C 1
ATOM 2989 O O . PRO B 1 109 ? 3.531 -8.891 -21.328 1 98.62 109 PRO B O 1
ATOM 2992 N N . THR B 1 110 ? 5.391 -9.07 -22.562 1 98.25 110 THR B N 1
ATOM 2993 C CA . THR B 1 110 ? 5.469 -7.641 -22.828 1 98.25 110 THR B CA 1
ATOM 2994 C C . THR B 1 110 ? 4.766 -7.301 -24.141 1 98.25 110 THR B C 1
ATOM 2996 O O . THR B 1 110 ? 4.504 -6.133 -24.438 1 98.25 110 THR B O 1
ATOM 2999 N N . GLU B 1 111 ? 4.418 -8.258 -24.938 1 97.88 111 GLU B N 1
ATOM 3000 C CA . GLU B 1 111 ? 3.881 -8.039 -26.281 1 97.88 111 GLU B CA 1
ATOM 3001 C C . GLU B 1 111 ? 2.361 -7.887 -26.25 1 97.88 111 GLU B C 1
ATOM 3003 O O . GLU B 1 111 ? 1.783 -7.188 -27.078 1 97.88 111 GLU B O 1
ATOM 3008 N N . ASP B 1 112 ? 1.769 -8.586 -25.359 1 97.25 112 ASP B N 1
ATOM 3009 C CA . ASP B 1 112 ? 0.312 -8.555 -25.281 1 97.25 112 ASP B CA 1
ATOM 3010 C C . ASP B 1 112 ? -0.158 -8.828 -23.844 1 97.25 112 ASP B C 1
ATOM 3012 O O . ASP B 1 112 ? 0.639 -9.219 -22.984 1 97.25 112 ASP B O 1
ATOM 3016 N N . TYR B 1 113 ? -1.475 -8.562 -23.703 1 97 113 TYR B N 1
ATOM 3017 C CA . TYR B 1 113 ? -2.107 -8.914 -22.438 1 97 113 TYR B CA 1
ATOM 3018 C C . TYR B 1 113 ? -2.266 -10.422 -22.297 1 97 113 TYR B C 1
ATOM 3020 O O . TYR B 1 113 ? -2.605 -11.102 -23.266 1 97 113 TYR B O 1
ATOM 3028 N N . HIS B 1 114 ? -2.027 -10.922 -21.094 1 98.44 114 HIS B N 1
ATOM 3029 C CA . HIS B 1 114 ? -2.314 -12.305 -20.734 1 98.44 114 HIS B CA 1
ATOM 3030 C C . HIS B 1 114 ? -3.105 -12.367 -19.422 1 98.44 114 HIS B C 1
ATOM 3032 O O . HIS B 1 114 ? -2.996 -11.477 -18.578 1 98.44 114 HIS B O 1
ATOM 3038 N N . ASN B 1 115 ? -3.879 -13.414 -19.297 1 97.81 115 ASN B N 1
ATOM 3039 C CA . ASN B 1 115 ? -4.754 -13.547 -18.125 1 97.81 115 ASN B CA 1
ATOM 3040 C C . ASN B 1 115 ? -4.078 -14.328 -17 1 97.81 115 ASN B C 1
ATOM 3042 O O . ASN B 1 115 ? -3.529 -15.406 -17.234 1 97.81 115 ASN B O 1
ATOM 3046 N N . TYR B 1 116 ? -4.059 -13.789 -15.906 1 98.69 116 TYR B N 1
ATOM 3047 C CA . TYR B 1 116 ? -3.543 -14.43 -14.703 1 98.69 116 TYR B CA 1
ATOM 3048 C C . TYR B 1 116 ? -4.637 -14.578 -13.648 1 98.69 116 TYR B C 1
ATOM 3050 O O . TYR B 1 116 ? -5.309 -13.602 -13.305 1 98.69 116 TYR B O 1
ATOM 3058 N N . THR B 1 117 ? -4.816 -15.812 -13.164 1 97.56 117 THR B N 1
ATOM 3059 C CA . THR B 1 117 ? -5.918 -16.125 -12.258 1 97.56 117 THR B CA 1
ATOM 3060 C C . THR B 1 117 ? -5.406 -16.812 -10.992 1 97.56 117 THR B C 1
ATOM 3062 O O . THR B 1 117 ? -4.543 -17.688 -11.07 1 97.56 117 THR B O 1
ATOM 3065 N N . ILE B 1 118 ? -5.875 -16.391 -9.891 1 98.19 118 ILE B N 1
ATOM 3066 C CA . ILE B 1 118 ? -5.723 -17.094 -8.625 1 98.19 118 ILE B CA 1
ATOM 3067 C C . ILE B 1 118 ? -7.078 -17.625 -8.164 1 98.19 118 ILE B C 1
ATOM 3069 O O . ILE B 1 118 ? -7.98 -16.844 -7.852 1 98.19 118 ILE B O 1
ATOM 3073 N N . HIS B 1 119 ? -7.227 -18.891 -8.203 1 97 119 HIS B N 1
ATOM 3074 C CA . HIS B 1 119 ? -8.359 -19.547 -7.559 1 97 119 HIS B CA 1
ATOM 3075 C C . HIS B 1 119 ? -8.016 -19.969 -6.129 1 97 119 HIS B C 1
ATOM 3077 O O . HIS B 1 119 ? -7.031 -20.672 -5.902 1 97 119 HIS B O 1
ATOM 3083 N N . TRP B 1 120 ? -8.773 -19.516 -5.188 1 98 120 TRP B N 1
ATOM 3084 C CA . TRP B 1 120 ? -8.523 -19.688 -3.76 1 98 120 TRP B CA 1
ATOM 3085 C C . TRP B 1 120 ? -9.789 -20.156 -3.041 1 98 120 TRP B C 1
ATOM 3087 O O . TRP B 1 120 ? -10.812 -19.469 -3.074 1 98 120 TRP B O 1
ATOM 3097 N N . ASN B 1 121 ? -9.805 -21.312 -2.51 1 96.38 121 ASN B N 1
ATOM 3098 C CA . ASN B 1 121 ? -10.93 -21.828 -1.729 1 96.38 121 ASN B CA 1
ATOM 3099 C C . ASN B 1 121 ? -10.453 -22.641 -0.532 1 96.38 121 ASN B C 1
ATOM 3101 O O . ASN B 1 121 ? -9.25 -22.734 -0.272 1 96.38 121 ASN B O 1
ATOM 3105 N N . PRO B 1 122 ? -11.328 -23.266 0.263 1 96.12 122 PRO B N 1
ATOM 3106 C CA . PRO B 1 122 ? -10.914 -23.938 1.498 1 96.12 122 PRO B CA 1
ATOM 3107 C C . PRO B 1 122 ? -10.07 -25.188 1.24 1 96.12 122 PRO B C 1
ATOM 3109 O O . PRO B 1 122 ? -9.445 -25.719 2.162 1 96.12 122 PRO B O 1
ATOM 3112 N N . THR B 1 123 ? -9.977 -25.625 0.027 1 95.69 123 THR B N 1
ATOM 3113 C CA . THR B 1 123 ? -9.305 -26.891 -0.24 1 95.69 123 THR B CA 1
ATOM 3114 C C . THR B 1 123 ? -7.949 -26.656 -0.9 1 95.69 123 THR B C 1
ATOM 3116 O O . THR B 1 123 ? -7.023 -27.453 -0.719 1 95.69 123 THR B O 1
ATOM 3119 N N . ALA B 1 124 ? -7.883 -25.578 -1.707 1 96.62 124 ALA B N 1
ATOM 3120 C CA . ALA B 1 124 ? -6.625 -25.391 -2.424 1 96.62 124 ALA B CA 1
ATOM 3121 C C . ALA B 1 124 ? -6.531 -23.969 -2.994 1 96.62 124 ALA B C 1
ATOM 3123 O O . ALA B 1 124 ? -7.535 -23.266 -3.068 1 96.62 124 ALA B O 1
ATOM 3124 N N . ILE B 1 125 ? -5.375 -23.609 -3.361 1 97.75 125 ILE B N 1
ATOM 3125 C CA . ILE B 1 125 ? -5.055 -22.453 -4.195 1 97.75 125 ILE B CA 1
ATOM 3126 C C . ILE B 1 125 ? -4.504 -22.922 -5.539 1 97.75 125 ILE B C 1
ATOM 3128 O O . ILE B 1 125 ? -3.609 -23.781 -5.586 1 97.75 125 ILE B O 1
ATOM 3132 N N . VAL B 1 126 ? -5.012 -22.422 -6.598 1 97.38 126 VAL B N 1
ATOM 3133 C CA . VAL B 1 126 ? -4.512 -22.781 -7.918 1 97.38 126 VAL B CA 1
ATOM 3134 C C . VAL B 1 126 ? -4.215 -21.516 -8.719 1 97.38 126 VAL B C 1
ATOM 3136 O O . VAL B 1 126 ? -5.039 -20.594 -8.781 1 97.38 126 VAL B O 1
ATOM 3139 N N . TRP B 1 127 ? -3.039 -21.453 -9.312 1 98.25 127 TRP B N 1
ATOM 3140 C CA . TRP B 1 127 ? -2.65 -20.375 -10.219 1 98.25 127 TRP B CA 1
ATOM 3141 C C . TRP B 1 127 ? -2.844 -20.797 -11.672 1 98.25 127 TRP B C 1
ATOM 3143 O O . TRP B 1 127 ? -2.488 -21.906 -12.055 1 98.25 127 TRP B O 1
ATOM 3153 N N . TYR B 1 128 ? -3.398 -19.891 -12.453 1 97.88 128 TYR B N 1
ATOM 3154 C CA . TYR B 1 128 ? -3.568 -20.141 -13.883 1 97.88 128 TYR B CA 1
ATOM 3155 C C . TYR B 1 128 ? -2.945 -19.016 -14.703 1 97.88 128 TYR B C 1
ATOM 3157 O O . TYR B 1 128 ? -2.99 -17.859 -14.312 1 97.88 128 TYR B O 1
ATOM 3165 N N . VAL B 1 129 ? -2.402 -19.375 -15.812 1 98.69 129 VAL B N 1
ATOM 3166 C CA . VAL B 1 129 ? -1.989 -18.438 -16.844 1 98.69 129 VAL B CA 1
ATOM 3167 C C . VAL B 1 129 ? -2.693 -18.781 -18.172 1 98.69 129 VAL B C 1
ATOM 3169 O O . VAL B 1 129 ? -2.506 -19.859 -18.719 1 98.69 129 VAL B O 1
ATOM 3172 N N . ASP B 1 130 ? -3.498 -17.797 -18.609 1 97.81 130 ASP B N 1
ATOM 3173 C CA . ASP B 1 130 ? -4.309 -18 -19.812 1 97.81 130 ASP B CA 1
ATOM 3174 C C . ASP B 1 130 ? -5.094 -19.312 -19.734 1 97.81 130 ASP B C 1
ATOM 3176 O O . ASP B 1 130 ? -5.121 -20.078 -20.688 1 97.81 130 ASP B O 1
ATOM 3180 N N . GLY B 1 131 ? -5.559 -19.547 -18.578 1 95.88 131 GLY B N 1
ATOM 3181 C CA . GLY B 1 131 ? -6.441 -20.688 -18.375 1 95.88 131 GLY B CA 1
ATOM 3182 C C . GLY B 1 131 ? -5.695 -21.984 -18.109 1 95.88 131 GLY B C 1
ATOM 3183 O O . GLY B 1 131 ? -6.301 -22.984 -17.734 1 95.88 131 GLY B O 1
ATOM 3184 N N . GLU B 1 132 ? -4.402 -22.016 -18.312 1 96.56 132 GLU B N 1
ATOM 3185 C CA . GLU B 1 132 ? -3.594 -23.188 -18.016 1 96.56 132 GLU B CA 1
ATOM 3186 C C . GLU B 1 132 ? -3.137 -23.188 -16.562 1 96.56 132 GLU B C 1
ATOM 3188 O O . GLU B 1 132 ? -2.549 -22.219 -16.094 1 96.56 132 GLU B O 1
ATOM 3193 N N . PRO B 1 133 ? -3.404 -24.344 -15.844 1 97 133 PRO B N 1
ATOM 3194 C CA . PRO B 1 133 ? -2.941 -24.375 -14.453 1 97 133 PRO B CA 1
ATOM 3195 C C . PRO B 1 133 ? -1.418 -24.375 -14.336 1 97 133 PRO B C 1
ATOM 3197 O O . PRO B 1 133 ? -0.735 -25.078 -15.086 1 97 133 PRO B O 1
ATOM 3200 N N . LEU B 1 134 ? -0.916 -23.578 -13.438 1 98.38 134 LEU B N 1
ATOM 3201 C CA . LEU B 1 134 ? 0.518 -23.406 -13.234 1 98.38 134 LEU B CA 1
ATOM 3202 C C . LEU B 1 134 ? 0.968 -24.062 -11.9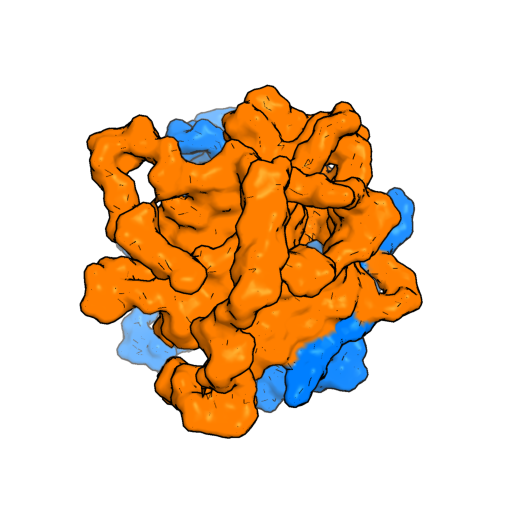38 1 98.38 134 LEU B C 1
ATOM 3204 O O . LEU B 1 134 ? 2.018 -24.703 -11.898 1 98.38 134 LEU B O 1
ATOM 3208 N N . ARG B 1 135 ? 0.223 -23.938 -10.906 1 98.06 135 ARG B N 1
ATOM 3209 C CA . ARG B 1 135 ? 0.588 -24.391 -9.57 1 98.06 135 ARG B CA 1
ATOM 3210 C C . ARG B 1 135 ? -0.653 -24.641 -8.727 1 98.06 135 ARG B C 1
ATOM 3212 O O . ARG B 1 135 ? -1.657 -23.938 -8.852 1 98.06 135 ARG B O 1
ATOM 3219 N N . VAL B 1 136 ? -0.595 -25.688 -7.906 1 97.38 136 VAL B N 1
ATOM 3220 C CA . VAL B 1 136 ? -1.611 -25.953 -6.895 1 97.38 136 VAL B CA 1
ATOM 3221 C C . VAL B 1 136 ? -0.958 -26.047 -5.52 1 97.38 136 VAL B C 1
ATOM 3223 O O . VAL B 1 136 ? 0.122 -26.625 -5.375 1 97.38 136 VAL B O 1
ATOM 3226 N N . PHE B 1 137 ? -1.496 -25.422 -4.547 1 97.75 137 PHE B N 1
ATOM 3227 C CA . PHE B 1 137 ? -1.147 -25.547 -3.137 1 97.75 137 PHE B CA 1
ATOM 3228 C C . PHE B 1 137 ? -2.342 -26.031 -2.322 1 97.75 137 PHE B C 1
ATOM 3230 O O . PHE B 1 137 ? -3.297 -25.281 -2.111 1 97.75 137 PHE B O 1
ATOM 3237 N N . ARG B 1 138 ? -2.291 -27.188 -1.825 1 96.75 138 ARG B N 1
ATOM 3238 C CA . ARG B 1 138 ? -3.443 -27.812 -1.187 1 96.75 138 ARG B CA 1
ATOM 3239 C C . ARG B 1 138 ? -3.477 -27.516 0.307 1 96.75 138 ARG B C 1
ATOM 3241 O O . ARG B 1 138 ? -2.436 -27.25 0.916 1 96.75 138 ARG B O 1
ATOM 3248 N N . ASN B 1 139 ? -4.656 -27.625 0.824 1 97.12 139 ASN B N 1
ATOM 3249 C CA . ASN B 1 139 ? -4.871 -27.422 2.252 1 97.12 139 ASN B CA 1
ATOM 3250 C C . ASN B 1 139 ? -4.621 -28.688 3.051 1 97.12 139 ASN B C 1
ATOM 3252 O O . ASN B 1 139 ? -5.379 -29.656 2.939 1 97.12 139 ASN B O 1
ATOM 3256 N N . TYR B 1 140 ? -3.6 -28.703 3.85 1 97.5 140 TYR B N 1
ATOM 3257 C CA . TYR B 1 140 ? -3.291 -29.781 4.785 1 97.5 140 TYR B CA 1
ATOM 3258 C C . TYR B 1 140 ? -3.266 -29.281 6.219 1 97.5 140 TYR B C 1
ATOM 3260 O O . TYR B 1 140 ? -2.447 -29.719 7.027 1 97.5 140 TYR B O 1
ATOM 3268 N N . LEU B 1 141 ? -4.07 -28.328 6.461 1 97.06 141 LEU B N 1
ATOM 3269 C CA . LEU B 1 141 ? -4.145 -27.75 7.797 1 97.06 141 LEU B CA 1
ATOM 3270 C C . LEU B 1 141 ? -4.41 -28.828 8.844 1 97.06 141 LEU B C 1
ATOM 3272 O O . LEU B 1 141 ? -3.863 -28.766 9.945 1 97.06 141 LEU B O 1
ATOM 3276 N N . SER B 1 142 ? -5.203 -29.812 8.562 1 96.75 142 SER B N 1
ATOM 3277 C CA . SER B 1 142 ? -5.535 -30.891 9.477 1 96.75 142 SER B CA 1
ATOM 3278 C C . SER B 1 142 ? -4.293 -31.688 9.867 1 96.75 142 SER B C 1
ATOM 3280 O O . SER B 1 142 ? -4.297 -32.406 10.867 1 96.75 142 SER B O 1
ATOM 3282 N N . GLU B 1 143 ? -3.326 -31.562 9.062 1 97.38 143 GLU B N 1
ATOM 3283 C CA . GLU B 1 143 ? -2.078 -32.25 9.344 1 97.38 143 GLU B CA 1
ATOM 3284 C C . GLU B 1 143 ? -1.009 -31.312 9.867 1 97.38 143 GLU B C 1
ATOM 3286 O O . GLU B 1 143 ? 0.181 -31.625 9.844 1 97.38 143 GLU B O 1
ATOM 3291 N N . GLY B 1 144 ? -1.368 -30.094 10.148 1 96.81 144 GLY B N 1
ATOM 3292 C CA . GLY B 1 144 ? -0.485 -29.141 10.797 1 96.81 144 GLY B CA 1
ATOM 3293 C C . GLY B 1 144 ? 0.196 -28.203 9.82 1 96.81 144 GLY B C 1
ATOM 3294 O O . GLY B 1 144 ? 1.048 -27.406 10.211 1 96.81 144 GLY B O 1
ATOM 3295 N N . ILE B 1 145 ? -0.072 -28.297 8.555 1 96.81 145 ILE B N 1
ATOM 3296 C CA . ILE B 1 145 ? 0.503 -27.422 7.551 1 96.81 145 ILE B CA 1
ATOM 3297 C C . ILE B 1 145 ? -0.378 -26.188 7.387 1 96.81 145 ILE B C 1
ATOM 3299 O O . ILE B 1 145 ? -1.536 -26.281 6.977 1 96.81 145 ILE B O 1
ATOM 3303 N N . PRO B 1 146 ? 0.145 -25 7.637 1 97.06 146 PRO B N 1
ATOM 3304 C CA . PRO B 1 146 ? -0.682 -23.797 7.605 1 97.06 146 PRO B CA 1
ATOM 3305 C C . PRO B 1 146 ? -1.266 -23.516 6.223 1 97.06 146 PRO B C 1
ATOM 3307 O O . PRO B 1 146 ? -0.625 -23.797 5.207 1 97.06 146 PRO B O 1
ATOM 3310 N N . TYR B 1 147 ? -2.426 -22.969 6.207 1 98.19 147 TYR B N 1
ATOM 3311 C CA . TYR B 1 147 ? -3.176 -22.578 5.02 1 98.19 147 TYR B CA 1
ATOM 3312 C C . TYR B 1 147 ? -3.945 -21.281 5.262 1 98.19 147 TYR B C 1
ATOM 3314 O O . TYR B 1 147 ? -4.516 -21.094 6.34 1 98.19 147 TYR B O 1
ATOM 3322 N N . PRO B 1 148 ? -3.939 -20.359 4.32 1 98.31 148 PRO B N 1
ATOM 3323 C CA . PRO B 1 148 ? -4.566 -19.047 4.551 1 98.31 148 PRO B CA 1
ATOM 3324 C C . PRO B 1 148 ? -6.082 -19.078 4.359 1 98.31 148 PRO B C 1
ATOM 3326 O O . PRO B 1 148 ? -6.59 -18.609 3.34 1 98.31 148 PRO B O 1
ATOM 3329 N N . ASN B 1 149 ? -6.809 -19.453 5.348 1 95.56 149 ASN B N 1
ATOM 3330 C CA . ASN B 1 149 ? -8.25 -19.609 5.168 1 95.56 149 ASN B CA 1
ATOM 3331 C C . ASN B 1 149 ? -9.031 -18.844 6.234 1 95.56 149 ASN B C 1
ATOM 3333 O O . ASN B 1 149 ? -10.25 -19 6.336 1 95.56 149 ASN B O 1
ATOM 3337 N N . LEU B 1 150 ? -8.344 -18.016 7.016 1 95.94 150 LEU B N 1
ATOM 3338 C CA . LEU B 1 150 ? -9.062 -17.391 8.125 1 95.94 150 LEU B CA 1
ATOM 3339 C C . LEU B 1 150 ? -9.039 -15.875 8 1 95.94 150 LEU B C 1
ATOM 3341 O O . LEU B 1 150 ? -9.719 -15.18 8.75 1 95.94 150 LEU B O 1
ATOM 3345 N N . GLN B 1 151 ? -8.266 -15.375 7.129 1 97.81 151 GLN B N 1
ATOM 3346 C CA . GLN B 1 151 ? -8.156 -13.93 6.984 1 97.81 151 GLN B CA 1
ATOM 3347 C C . GLN B 1 151 ? -8.648 -13.477 5.609 1 97.81 151 GLN B C 1
ATOM 3349 O O . GLN B 1 151 ? -8.203 -14 4.586 1 97.81 151 GLN B O 1
ATOM 3354 N N . ALA B 1 152 ? -9.562 -12.484 5.617 1 98.19 152 ALA B N 1
ATOM 3355 C CA . ALA B 1 152 ? -9.922 -11.844 4.355 1 98.19 152 ALA B CA 1
ATOM 3356 C C . ALA B 1 152 ? -8.742 -11.062 3.785 1 98.19 152 ALA B C 1
ATOM 3358 O O . ALA B 1 152 ? -7.91 -10.539 4.535 1 98.19 152 ALA B O 1
ATOM 3359 N N . MET B 1 153 ? -8.68 -11.016 2.518 1 98.69 153 MET B N 1
ATOM 3360 C CA . MET B 1 153 ? -7.566 -10.336 1.861 1 98.69 153 MET B CA 1
ATOM 3361 C C . MET B 1 153 ? -8.078 -9.367 0.798 1 98.69 153 MET B C 1
ATOM 3363 O O . MET B 1 153 ? -9.047 -9.656 0.099 1 98.69 153 MET B O 1
ATOM 3367 N N . ARG B 1 154 ? -7.449 -8.25 0.66 1 97.88 154 ARG B N 1
ATOM 3368 C CA . ARG B 1 154 ? -7.664 -7.375 -0.49 1 97.88 154 ARG B CA 1
ATOM 3369 C C . ARG B 1 154 ? -6.797 -7.801 -1.67 1 97.88 154 ARG B C 1
ATOM 3371 O O . ARG B 1 154 ? -5.902 -8.633 -1.521 1 97.88 154 ARG B O 1
ATOM 3378 N N . ILE B 1 155 ? -7.152 -7.289 -2.803 1 96.94 155 ILE B N 1
ATOM 3379 C CA . ILE B 1 155 ? -6.426 -7.562 -4.039 1 96.94 155 ILE B CA 1
ATOM 3380 C C . ILE B 1 155 ? -5.535 -6.375 -4.387 1 96.94 155 ILE B C 1
ATOM 3382 O O . ILE B 1 155 ? -5.98 -5.223 -4.355 1 96.94 155 ILE B O 1
ATOM 3386 N N . TYR B 1 156 ? -4.316 -6.699 -4.711 1 97.38 156 TYR B N 1
ATOM 3387 C CA . TYR B 1 156 ? -3.326 -5.668 -5.008 1 97.38 156 TYR B CA 1
ATOM 3388 C C . TYR B 1 156 ? -2.711 -5.883 -6.387 1 97.38 156 TYR B C 1
ATOM 3390 O O . TYR B 1 156 ? -2.463 -7.023 -6.789 1 97.38 156 TYR B O 1
ATOM 3398 N N . ALA B 1 157 ? -2.453 -4.805 -7.07 1 96.38 157 ALA B N 1
ATOM 3399 C CA . ALA B 1 157 ? -1.548 -4.742 -8.211 1 96.38 157 ALA B CA 1
ATOM 3400 C C . ALA B 1 157 ? -0.525 -3.623 -8.047 1 96.38 157 ALA B C 1
ATOM 3402 O O . ALA B 1 157 ? -0.857 -2.537 -7.559 1 96.38 157 ALA B O 1
ATOM 3403 N N . SER B 1 158 ? 0.711 -3.9 -8.422 1 97.44 158 SER B N 1
ATOM 3404 C CA . SER B 1 158 ? 1.736 -2.891 -8.18 1 97.44 158 SER B CA 1
ATOM 3405 C C . SER B 1 158 ? 2.926 -3.078 -9.117 1 97.44 158 SER B C 1
ATOM 3407 O O . SER B 1 158 ? 3.07 -4.129 -9.742 1 97.44 158 SER B O 1
ATOM 3409 N N . ILE B 1 159 ? 3.707 -2.062 -9.328 1 97.38 159 ILE B N 1
ATOM 3410 C CA . ILE B 1 159 ? 5.055 -2.115 -9.891 1 97.38 159 ILE B CA 1
ATOM 3411 C C . ILE B 1 159 ? 6.016 -1.342 -8.992 1 97.38 159 ILE B C 1
ATOM 3413 O O . ILE B 1 159 ? 5.715 -0.226 -8.562 1 97.38 159 ILE B O 1
ATOM 3417 N N . TRP B 1 160 ? 7.145 -1.955 -8.641 1 97.94 160 TRP B N 1
ATOM 3418 C CA . TRP B 1 160 ? 8.008 -1.356 -7.625 1 97.94 160 TRP B CA 1
ATOM 3419 C C . TRP B 1 160 ? 9.461 -1.769 -7.832 1 97.94 160 TRP B C 1
ATOM 3421 O O . TRP B 1 160 ? 9.75 -2.676 -8.617 1 97.94 160 TRP B O 1
ATOM 3431 N N . ASN B 1 161 ? 10.359 -1.033 -7.234 1 97.5 161 ASN B N 1
ATOM 3432 C CA . ASN B 1 161 ? 11.789 -1.292 -7.285 1 97.5 161 ASN B CA 1
ATOM 3433 C C . ASN B 1 161 ? 12.18 -2.463 -6.387 1 97.5 161 ASN B C 1
ATOM 3435 O O . ASN B 1 161 ? 12.023 -2.396 -5.168 1 97.5 161 ASN B O 1
ATOM 3439 N N . ALA B 1 162 ? 12.648 -3.48 -6.945 1 98.31 162 ALA B N 1
ATOM 3440 C CA . ALA B 1 162 ? 13.125 -4.656 -6.219 1 98.31 162 ALA B CA 1
ATOM 3441 C C . ALA B 1 162 ? 14.562 -4.996 -6.598 1 98.31 162 ALA B C 1
ATOM 3443 O O . ALA B 1 162 ? 14.93 -6.172 -6.668 1 98.31 162 ALA B O 1
ATOM 3444 N N . ASP B 1 163 ? 15.312 -4.078 -6.855 1 95.62 163 ASP B N 1
ATOM 3445 C CA . ASP B 1 163 ? 16.625 -4.27 -7.473 1 95.62 163 ASP B CA 1
ATOM 3446 C C . ASP B 1 163 ? 17.562 -5.023 -6.539 1 95.62 163 ASP B C 1
ATOM 3448 O O . ASP B 1 163 ? 18.609 -5.516 -6.969 1 95.62 163 ASP B O 1
ATOM 3452 N N . SER B 1 164 ? 17.25 -5.195 -5.312 1 96 164 SER B N 1
ATOM 3453 C CA . SER B 1 164 ? 18.109 -5.879 -4.355 1 96 164 SER B CA 1
ATOM 3454 C C . SER B 1 164 ? 18.016 -7.395 -4.504 1 96 164 SER B C 1
ATOM 3456 O O . SER B 1 164 ? 18.859 -8.133 -3.994 1 96 164 SER B O 1
ATOM 3458 N N . TRP B 1 165 ? 16.906 -7.906 -5.227 1 97.25 165 TRP B N 1
ATOM 3459 C CA . TRP B 1 165 ? 16.781 -9.359 -5.211 1 97.25 165 TRP B CA 1
ATOM 3460 C C . TRP B 1 165 ? 16.141 -9.867 -6.496 1 97.25 165 TRP B C 1
ATOM 3462 O O . TRP B 1 165 ? 16.312 -11.031 -6.867 1 97.25 165 TRP B O 1
ATOM 3472 N N . ALA B 1 166 ? 15.375 -9.117 -7.281 1 98.06 166 ALA B N 1
ATOM 3473 C CA . ALA B 1 166 ? 14.391 -9.602 -8.242 1 98.06 166 ALA B CA 1
ATOM 3474 C C . ALA B 1 166 ? 15.078 -10.328 -9.406 1 98.06 166 ALA B C 1
ATOM 3476 O O . ALA B 1 166 ? 14.594 -11.367 -9.867 1 98.06 166 ALA B O 1
ATOM 3477 N N . THR B 1 167 ? 16.188 -9.75 -9.891 1 98.44 167 THR B N 1
ATOM 3478 C CA . THR B 1 167 ? 16.844 -10.336 -11.055 1 98.44 167 THR B CA 1
ATOM 3479 C C . THR B 1 167 ? 18.172 -10.961 -10.664 1 98.44 167 THR B C 1
ATOM 3481 O O . THR B 1 167 ? 19.109 -10.258 -10.266 1 98.44 167 THR B O 1
ATOM 3484 N N . ARG B 1 168 ? 18.219 -12.219 -10.766 1 96.81 168 ARG B N 1
ATOM 3485 C CA . ARG B 1 168 ? 19.391 -13.023 -10.43 1 96.81 168 ARG B CA 1
ATOM 3486 C C . ARG B 1 168 ? 19.875 -12.727 -9.016 1 96.81 168 ARG B C 1
ATOM 3488 O O . ARG B 1 168 ? 21.062 -12.492 -8.789 1 96.81 168 ARG B O 1
ATOM 3495 N N . GLY B 1 169 ? 18.891 -12.625 -8.109 1 95.56 169 GLY B N 1
ATOM 3496 C CA . GLY B 1 169 ? 19.203 -12.422 -6.707 1 95.56 169 GLY B CA 1
ATOM 3497 C C . GLY B 1 169 ? 19.734 -11.031 -6.414 1 95.56 169 GLY B C 1
ATOM 3498 O O . GLY B 1 169 ? 20.453 -10.82 -5.426 1 95.56 169 GLY B O 1
ATOM 3499 N N . GLY B 1 170 ? 19.516 -10.125 -7.379 1 97.56 170 GLY B N 1
ATOM 3500 C CA . GLY B 1 170 ? 19.953 -8.758 -7.168 1 97.56 170 GLY B CA 1
ATOM 3501 C C . GLY B 1 170 ? 21.25 -8.43 -7.871 1 97.56 170 GLY B C 1
ATOM 3502 O O . GLY B 1 170 ? 21.766 -7.312 -7.754 1 97.56 170 GLY B O 1
ATOM 3503 N N . LEU B 1 171 ? 21.766 -9.367 -8.555 1 97.81 171 LEU B N 1
ATOM 3504 C CA . LEU B 1 171 ? 23.016 -9.133 -9.281 1 97.81 171 LEU B CA 1
ATOM 3505 C C . LEU B 1 171 ? 22.797 -8.125 -10.406 1 97.81 171 LEU B C 1
ATOM 3507 O O . LEU B 1 171 ? 23.672 -7.297 -10.68 1 97.81 171 LEU B O 1
ATOM 3511 N N . ASP B 1 172 ? 21.703 -8.273 -11.156 1 98.06 172 ASP B N 1
ATOM 3512 C CA . ASP B 1 172 ? 21.328 -7.27 -12.148 1 98.06 172 ASP B CA 1
ATOM 3513 C C . ASP B 1 172 ? 20.422 -6.191 -11.539 1 98.06 172 ASP B C 1
ATOM 3515 O O . ASP B 1 172 ? 19.297 -6.469 -11.156 1 98.06 172 ASP B O 1
ATOM 3519 N N . LYS B 1 173 ? 20.969 -4.973 -11.523 1 97.75 173 LYS B N 1
ATOM 3520 C CA . LYS B 1 173 ? 20.281 -3.848 -10.906 1 97.75 173 LYS B CA 1
ATOM 3521 C C . LYS B 1 173 ? 19.375 -3.143 -11.906 1 97.75 173 LYS B C 1
ATOM 3523 O O . LYS B 1 173 ? 19.516 -3.33 -13.117 1 97.75 173 LYS B O 1
ATOM 3528 N N . ILE B 1 174 ? 18.516 -2.412 -11.328 1 98.38 174 ILE B N 1
ATOM 3529 C CA . ILE B 1 174 ? 17.625 -1.605 -12.164 1 98.38 174 ILE B CA 1
ATOM 3530 C C . ILE B 1 174 ? 18.438 -0.509 -12.859 1 98.38 174 ILE B C 1
ATOM 3532 O O . ILE B 1 174 ? 19.312 0.111 -12.242 1 98.38 174 ILE B O 1
ATOM 3536 N N . ASP B 1 175 ? 18.188 -0.287 -14.164 1 98.12 175 ASP B N 1
ATOM 3537 C CA . ASP B 1 175 ? 18.75 0.835 -14.914 1 98.12 175 ASP B CA 1
ATOM 3538 C C . ASP B 1 175 ? 17.734 1.967 -15.039 1 98.12 175 ASP B C 1
ATOM 3540 O O . ASP B 1 175 ? 16.828 1.912 -15.883 1 98.12 175 ASP B O 1
ATOM 3544 N N . TRP B 1 176 ? 17.922 3.016 -14.289 1 95.19 176 TRP B N 1
ATOM 3545 C CA . TRP B 1 176 ? 16.938 4.09 -14.203 1 95.19 176 TRP B CA 1
ATOM 3546 C C . TRP B 1 176 ? 16.906 4.902 -15.5 1 95.19 176 TRP B C 1
ATOM 3548 O O . TRP B 1 176 ? 15.977 5.691 -15.719 1 95.19 176 TRP B O 1
ATOM 3558 N N . ASN B 1 177 ? 17.828 4.688 -16.375 1 95.56 177 ASN B N 1
ATOM 3559 C CA . ASN B 1 177 ? 17.781 5.32 -17.688 1 95.56 177 ASN B CA 1
ATOM 3560 C C . ASN B 1 177 ? 16.641 4.738 -18.531 1 95.56 177 ASN B C 1
ATOM 3562 O O . ASN B 1 177 ? 16.25 5.332 -19.547 1 95.56 177 ASN B O 1
ATOM 3566 N N . GLU B 1 178 ? 16.172 3.572 -18.078 1 94.88 178 GLU B N 1
ATOM 3567 C CA . GLU B 1 178 ? 15.078 2.916 -18.781 1 94.88 178 GLU B CA 1
ATOM 3568 C C . GLU B 1 178 ? 13.719 3.355 -18.25 1 94.88 178 GLU B C 1
ATOM 3570 O O . GLU B 1 178 ? 12.68 3.008 -18.812 1 94.88 178 GLU B O 1
ATOM 3575 N N . SER B 1 179 ? 13.742 4.117 -17.141 1 92 179 SER B N 1
ATOM 3576 C CA . SER B 1 179 ? 12.492 4.559 -16.531 1 92 179 SER B CA 1
ATOM 3577 C C . SER B 1 179 ? 11.852 5.684 -17.328 1 92 179 SER B C 1
ATOM 3579 O O . SER B 1 179 ? 12.539 6.402 -18.062 1 92 179 SER B O 1
ATOM 3581 N N . PRO B 1 180 ? 10.617 5.844 -17.25 1 93.19 180 PRO B N 1
ATOM 3582 C CA . PRO B 1 180 ? 9.672 5.098 -16.422 1 93.19 180 PRO B CA 1
ATOM 3583 C C . PRO B 1 180 ? 9.32 3.732 -17 1 93.19 180 PRO B C 1
ATOM 3585 O O . PRO B 1 180 ? 9.32 3.561 -18.219 1 93.19 180 PRO B O 1
ATOM 3588 N N . PHE B 1 181 ? 9.07 2.76 -16.109 1 95 181 PHE B N 1
ATOM 3589 C CA . PHE B 1 181 ? 8.547 1.445 -16.453 1 95 181 PHE B CA 1
ATOM 3590 C C . PHE B 1 181 ? 7.031 1.417 -16.328 1 95 181 PHE B C 1
ATOM 3592 O O . PHE B 1 181 ? 6.48 1.886 -15.32 1 95 181 PHE B O 1
ATOM 3599 N N . PHE B 1 182 ? 6.367 0.844 -17.328 1 92.56 182 PHE B N 1
ATOM 3600 C CA . PHE B 1 182 ? 4.91 0.804 -17.328 1 92.56 182 PHE B CA 1
ATOM 3601 C C . PHE B 1 182 ? 4.406 -0.635 -17.297 1 92.56 182 PHE B C 1
ATOM 3603 O O . PHE B 1 182 ? 4.855 -1.471 -18.094 1 92.56 182 PHE B O 1
ATOM 3610 N N . ALA B 1 183 ? 3.576 -0.931 -16.422 1 95.44 183 ALA B N 1
ATOM 3611 C CA . ALA B 1 183 ? 2.771 -2.15 -16.438 1 95.44 183 ALA B CA 1
ATOM 3612 C C . ALA B 1 183 ? 1.297 -1.829 -16.672 1 95.44 183 ALA B C 1
ATOM 3614 O O . ALA B 1 183 ? 0.769 -0.868 -16.109 1 95.44 183 ALA B O 1
ATOM 3615 N N . ARG B 1 184 ? 0.686 -2.633 -17.516 1 93.5 184 ARG B N 1
ATOM 3616 C CA . ARG B 1 184 ? -0.693 -2.35 -17.891 1 93.5 184 ARG B CA 1
ATOM 3617 C C . ARG B 1 184 ? -1.63 -3.463 -17.438 1 93.5 184 ARG B C 1
ATOM 3619 O O . ARG B 1 184 ? -1.281 -4.645 -17.516 1 93.5 184 ARG B O 1
ATOM 3626 N N . PHE B 1 185 ? -2.754 -3.094 -16.953 1 92.75 185 PHE B N 1
ATOM 3627 C CA . PHE B 1 185 ? -3.748 -4 -16.391 1 92.75 185 PHE B CA 1
ATOM 3628 C C . PHE B 1 185 ? -5.121 -3.74 -16.984 1 92.75 185 PHE B C 1
ATOM 3630 O O . PHE B 1 185 ? -5.5 -2.588 -17.203 1 92.75 185 PHE B O 1
ATOM 3637 N N . ARG B 1 186 ? -5.801 -4.77 -17.219 1 89.5 186 ARG B N 1
ATOM 3638 C CA . ARG B 1 186 ? -7.188 -4.586 -17.625 1 89.5 186 ARG B CA 1
ATOM 3639 C C . ARG B 1 186 ? -8.039 -5.797 -17.266 1 89.5 186 ARG B C 1
ATOM 3641 O O . ARG B 1 186 ? -7.504 -6.844 -16.891 1 89.5 186 ARG B O 1
ATOM 3648 N N . ARG B 1 187 ? -9.312 -5.645 -17.203 1 88.19 187 ARG B N 1
ATOM 3649 C CA . ARG B 1 187 ? -10.312 -6.684 -16.969 1 88.19 187 ARG B CA 1
ATOM 3650 C C . ARG B 1 187 ? -10.109 -7.332 -15.594 1 88.19 187 ARG B C 1
ATOM 3652 O O . ARG B 1 187 ? -10.047 -8.555 -15.484 1 88.19 187 ARG B O 1
ATOM 3659 N N . PHE B 1 188 ? -10 -6.512 -14.688 1 88.56 188 PHE B N 1
ATOM 3660 C CA . PHE B 1 188 ? -9.992 -7.004 -13.32 1 88.56 188 PHE B CA 1
ATOM 3661 C C . PHE B 1 188 ? -11.336 -7.609 -12.953 1 88.56 188 PHE B C 1
ATOM 3663 O O . PHE B 1 188 ? -12.375 -6.965 -13.102 1 88.56 188 PHE B O 1
ATOM 3670 N N . ARG B 1 189 ? -11.266 -8.836 -12.5 1 89.81 189 ARG B N 1
ATOM 3671 C CA . ARG B 1 189 ? -12.469 -9.523 -12.039 1 89.81 189 ARG B CA 1
ATOM 3672 C C . ARG B 1 189 ? -12.211 -10.266 -10.727 1 89.81 189 ARG B C 1
ATOM 3674 O O . ARG B 1 189 ? -11.312 -11.102 -10.648 1 89.81 189 ARG B O 1
ATOM 3681 N N . ALA B 1 190 ? -12.953 -9.922 -9.742 1 92.69 190 ALA B N 1
ATOM 3682 C CA . ALA B 1 190 ? -12.945 -10.625 -8.461 1 92.69 190 ALA B CA 1
ATOM 3683 C C . ALA B 1 190 ? -14.281 -11.297 -8.195 1 92.69 190 ALA B C 1
ATOM 3685 O O . ALA B 1 190 ? -15.242 -10.648 -7.777 1 92.69 190 ALA B O 1
ATOM 3686 N N . ARG B 1 191 ? -14.352 -12.555 -8.5 1 93.06 191 ARG B N 1
ATOM 3687 C CA . ARG B 1 191 ? -15.539 -13.352 -8.211 1 93.06 191 ARG B CA 1
ATOM 3688 C C . ARG B 1 191 ? -15.344 -14.195 -6.953 1 93.06 191 ARG B C 1
ATOM 3690 O O . ARG B 1 191 ? -14.703 -15.242 -6.996 1 93.06 191 ARG B O 1
ATOM 3697 N N . GLY B 1 192 ? -15.812 -13.641 -5.844 1 93.31 192 GLY B N 1
ATOM 3698 C CA . GLY B 1 192 ? -15.633 -14.352 -4.59 1 93.31 192 GLY B CA 1
ATOM 3699 C C . GLY B 1 192 ? -16.516 -13.828 -3.471 1 93.31 192 GLY B C 1
ATOM 3700 O O . GLY B 1 192 ? -17.484 -13.117 -3.721 1 93.31 192 GLY B O 1
ATOM 3701 N N . CYS B 1 193 ? -16.188 -14.242 -2.309 1 96.56 193 CYS B N 1
ATOM 3702 C CA . CYS B 1 193 ? -16.984 -13.898 -1.133 1 96.56 193 CYS B CA 1
ATOM 3703 C C . CYS B 1 193 ? -16.438 -12.641 -0.468 1 96.56 193 CYS B C 1
ATOM 3705 O O . CYS B 1 193 ? -15.344 -12.641 0.09 1 96.56 193 CYS B O 1
ATOM 3707 N N . GLU B 1 194 ? -17.281 -11.57 -0.555 1 95.38 194 GLU B N 1
ATOM 3708 C CA . GLU B 1 194 ? -16.875 -10.312 0.077 1 95.38 194 GLU B CA 1
ATOM 3709 C C . GLU B 1 194 ? -16.938 -10.422 1.598 1 95.38 194 GLU B C 1
ATOM 3711 O O . GLU B 1 194 ? -17.859 -11.008 2.154 1 95.38 194 GLU B O 1
ATOM 3716 N N . TYR B 1 195 ? -15.938 -9.938 2.188 1 96.81 195 TYR B N 1
ATOM 3717 C CA . TYR B 1 195 ? -15.875 -9.969 3.645 1 96.81 195 TYR B CA 1
ATOM 3718 C C . TYR B 1 195 ? -16.766 -8.891 4.254 1 96.81 195 TYR B C 1
ATOM 3720 O O . TYR B 1 195 ? -16.672 -7.723 3.881 1 96.81 195 TYR B O 1
ATOM 3728 N N . ASP B 1 196 ? -17.625 -9.305 5.129 1 93.31 196 ASP B N 1
ATOM 3729 C CA . ASP B 1 196 ? -18.531 -8.398 5.836 1 93.31 196 ASP B CA 1
ATOM 3730 C C . ASP B 1 196 ? -18.531 -8.688 7.336 1 93.31 196 ASP B C 1
ATOM 3732 O O . ASP B 1 196 ? -19.594 -8.867 7.934 1 93.31 196 ASP B O 1
ATOM 3736 N N . GLY B 1 197 ? -17.328 -8.914 7.84 1 94.19 197 GLY B N 1
ATOM 3737 C CA . GLY B 1 197 ? -17.203 -9.18 9.266 1 94.19 197 GLY B CA 1
ATOM 3738 C C . GLY B 1 197 ? -16.844 -10.617 9.57 1 94.19 197 GLY B C 1
ATOM 3739 O O . GLY B 1 197 ? -16.703 -11.438 8.664 1 94.19 197 GLY B O 1
ATOM 3740 N N . PRO B 1 198 ? -16.75 -11 10.82 1 94.19 198 PRO B N 1
ATOM 3741 C CA . PRO B 1 198 ? -16.219 -12.297 11.242 1 94.19 198 PRO B CA 1
ATOM 3742 C C . PRO B 1 198 ? -17.094 -13.469 10.805 1 94.19 198 PRO B C 1
ATOM 3744 O O . PRO B 1 198 ? -16.578 -14.562 10.562 1 94.19 198 PRO B O 1
ATOM 3747 N N . LEU B 1 199 ? -18.359 -13.211 10.641 1 95.62 199 LEU B N 1
ATOM 3748 C CA . LEU B 1 199 ? -19.25 -14.289 10.227 1 95.62 199 LEU B CA 1
ATOM 3749 C C . LEU B 1 199 ? -18.922 -14.75 8.812 1 95.62 199 LEU B C 1
ATOM 3751 O O . LEU B 1 199 ? -19.266 -15.875 8.422 1 95.62 199 LEU B O 1
ATOM 3755 N N . SER B 1 200 ? -18.281 -13.906 8.023 1 95.88 200 SER B N 1
ATOM 3756 C CA . SER B 1 200 ? -17.922 -14.242 6.648 1 95.88 200 SER B CA 1
ATOM 3757 C C . SER B 1 200 ? -16.969 -15.438 6.598 1 95.88 200 SER B C 1
ATOM 3759 O O . SER B 1 200 ? -16.953 -16.188 5.621 1 95.88 200 SER B O 1
ATOM 3761 N N . ILE B 1 201 ? -16.188 -15.641 7.68 1 94.75 201 ILE B N 1
ATOM 3762 C CA . ILE B 1 201 ? -15.188 -16.703 7.695 1 94.75 201 ILE B CA 1
ATOM 3763 C C . ILE B 1 201 ? -15.883 -18.062 7.551 1 94.75 201 ILE B C 1
ATOM 3765 O O . ILE B 1 201 ? -15.492 -18.875 6.711 1 94.75 201 ILE B O 1
ATOM 3769 N N . THR B 1 202 ? -16.938 -18.234 8.273 1 95.12 202 THR B N 1
ATOM 3770 C CA . THR B 1 202 ? -17.688 -19.484 8.188 1 95.12 202 THR B CA 1
ATOM 3771 C C . THR B 1 202 ? -18.609 -19.469 6.973 1 95.12 202 THR B C 1
ATOM 3773 O O . THR B 1 202 ? -18.703 -20.469 6.258 1 95.12 202 THR B O 1
ATOM 3776 N N . GLN B 1 203 ? -19.219 -18.344 6.691 1 96.38 203 GLN B N 1
ATOM 3777 C CA . GLN B 1 203 ? -20.188 -18.25 5.613 1 96.38 203 GLN B CA 1
ATOM 3778 C C . GLN B 1 203 ? -19.531 -18.469 4.254 1 96.38 203 GLN B C 1
ATOM 3780 O O . GLN B 1 203 ? -20.094 -19.156 3.396 1 96.38 203 GLN B O 1
ATOM 3785 N N . CYS B 1 204 ? -18.391 -17.953 4.066 1 97 204 CYS B N 1
ATOM 3786 C CA . CYS B 1 204 ? -17.719 -18.031 2.775 1 97 204 CYS B CA 1
ATOM 3787 C C . CYS B 1 204 ? -17.172 -19.438 2.537 1 97 204 CYS B C 1
ATOM 3789 O O . CYS B 1 204 ? -17 -19.859 1.392 1 97 204 CYS B O 1
ATOM 3791 N N . ALA B 1 205 ? -16.969 -20.141 3.598 1 95.62 205 ALA B N 1
ATOM 3792 C CA . ALA B 1 205 ? -16.375 -21.484 3.49 1 95.62 205 ALA B CA 1
ATOM 3793 C C . ALA B 1 205 ? -17.453 -22.547 3.367 1 95.62 205 ALA B C 1
ATOM 3795 O O . ALA B 1 205 ? -17.156 -23.703 3.033 1 95.62 205 ALA B O 1
ATOM 3796 N N . THR B 1 206 ? -18.672 -22.172 3.641 1 94.75 206 THR B N 1
ATOM 3797 C CA . THR B 1 206 ? -19.766 -23.125 3.646 1 94.75 206 THR B CA 1
ATOM 3798 C C . THR B 1 206 ? -20.125 -23.562 2.223 1 94.75 206 THR B C 1
ATOM 3800 O O . THR B 1 206 ? -20.312 -22.703 1.348 1 94.75 206 THR B O 1
ATOM 3803 N N . PRO B 1 207 ? -20.234 -24.844 2.082 1 91.31 207 PRO B N 1
ATOM 3804 C CA . PRO B 1 207 ? -20.656 -25.297 0.754 1 91.31 207 PRO B CA 1
ATOM 3805 C C . PRO B 1 207 ? -22.109 -24.969 0.458 1 91.31 207 PRO B C 1
ATOM 3807 O O . PRO B 1 207 ? -23.016 -25.469 1.138 1 91.31 207 PRO B O 1
ATOM 3810 N N . ARG B 1 208 ? -22.453 -24.078 -0.325 1 92 208 ARG B N 1
ATOM 3811 C CA . ARG B 1 208 ? -23.766 -23.688 -0.83 1 92 208 ARG B CA 1
ATOM 3812 C C . ARG B 1 208 ? -23.672 -23.188 -2.266 1 92 208 ARG B C 1
ATOM 3814 O O . ARG B 1 208 ? -22.594 -22.781 -2.721 1 92 208 ARG B O 1
ATOM 3821 N N . PRO B 1 209 ? -24.672 -23.25 -3.033 1 90.19 209 PRO B N 1
ATOM 3822 C CA . PRO B 1 209 ? -24.641 -22.891 -4.453 1 90.19 209 PRO B CA 1
ATOM 3823 C C . PRO B 1 209 ? -24.062 -21.5 -4.699 1 90.19 209 PRO B C 1
ATOM 3825 O O . PRO B 1 209 ? -23.344 -21.281 -5.684 1 90.19 209 PRO B O 1
ATOM 3828 N N . ALA B 1 210 ? -24.297 -20.594 -3.822 1 90.69 210 ALA B N 1
ATOM 3829 C CA . ALA B 1 210 ? -23.797 -19.234 -3.979 1 90.69 210 ALA B CA 1
ATOM 3830 C C . ALA B 1 210 ? -22.266 -19.203 -3.838 1 90.69 210 ALA B C 1
ATOM 3832 O O . ALA B 1 210 ? -21.609 -18.312 -4.391 1 90.69 210 ALA B O 1
ATOM 3833 N N . ASN B 1 211 ? -21.766 -20.172 -3.113 1 94.44 211 ASN B N 1
ATOM 3834 C CA . ASN B 1 211 ? -20.328 -20.312 -2.938 1 94.44 211 ASN B CA 1
ATOM 3835 C C . ASN B 1 211 ? -19.734 -21.312 -3.939 1 94.44 211 ASN B C 1
ATOM 3837 O O . ASN B 1 211 ? -19.156 -22.328 -3.547 1 94.44 211 ASN B O 1
ATOM 3841 N N . TRP B 1 212 ? -19.859 -20.953 -5.203 1 91.81 212 TRP B N 1
ATOM 3842 C CA . TRP B 1 212 ? -19.5 -21.875 -6.277 1 91.81 212 TRP B CA 1
ATOM 3843 C C . TRP B 1 212 ? -18.047 -22.312 -6.164 1 91.81 212 TRP B C 1
ATOM 3845 O O . TRP B 1 212 ? -17.688 -23.406 -6.59 1 91.81 212 TRP B O 1
ATOM 3855 N N . TRP B 1 213 ? -17.188 -21.609 -5.516 1 91.88 213 TRP B N 1
ATOM 3856 C CA . TRP B 1 213 ? -15.773 -21.906 -5.383 1 91.88 213 TRP B CA 1
ATOM 3857 C C . TRP B 1 213 ? -15.562 -23.125 -4.477 1 91.88 213 TRP B C 1
ATOM 3859 O O . TRP B 1 213 ? -14.477 -23.703 -4.445 1 91.88 213 TRP B O 1
ATOM 3869 N N . ASN B 1 214 ? -16.547 -23.422 -3.766 1 91.25 214 ASN B N 1
ATOM 3870 C CA . ASN B 1 214 ? -16.469 -24.578 -2.875 1 91.25 214 ASN B CA 1
ATOM 3871 C C . ASN B 1 214 ? -16.938 -25.859 -3.574 1 91.25 214 ASN B C 1
ATOM 3873 O O . ASN B 1 214 ? -16.859 -26.953 -3 1 91.25 214 ASN B O 1
ATOM 3877 N N . SER B 1 215 ? -17.375 -25.75 -4.797 1 88.38 215 SER B N 1
ATOM 3878 C CA . SER B 1 215 ? -17.891 -26.922 -5.496 1 88.38 215 SER B CA 1
ATOM 3879 C C . SER B 1 215 ? -16.766 -27.891 -5.848 1 88.38 215 SER B C 1
ATOM 3881 O O . SER B 1 215 ? -15.594 -27.531 -5.824 1 88.38 215 SER B O 1
ATOM 3883 N N . LEU B 1 216 ? -17.141 -29.078 -6.191 1 82.31 216 LEU B N 1
ATOM 3884 C CA . LEU B 1 216 ? -16.188 -30.141 -6.469 1 82.31 216 LEU B CA 1
ATOM 3885 C C . LEU B 1 216 ? -15.305 -29.797 -7.656 1 82.31 216 LEU B C 1
ATOM 3887 O O . LEU B 1 216 ? -14.109 -30.125 -7.66 1 82.31 216 LEU B O 1
ATOM 3891 N N . GLY B 1 217 ? -15.875 -29.141 -8.625 1 80.56 217 GLY B N 1
ATOM 3892 C CA . GLY B 1 217 ? -15.109 -28.766 -9.805 1 80.56 217 GLY B CA 1
ATOM 3893 C C . GLY B 1 217 ? -13.969 -27.812 -9.508 1 80.56 217 GLY B C 1
ATOM 3894 O O . GLY B 1 2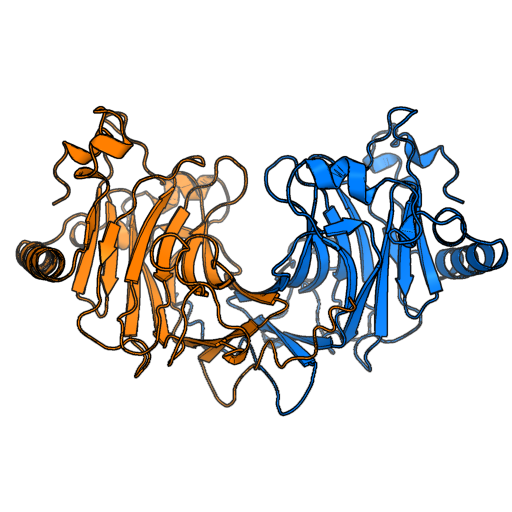17 ? -12.992 -27.75 -10.258 1 80.56 217 GLY B O 1
ATOM 3895 N N . TYR B 1 218 ? -14.055 -27.156 -8.383 1 83.44 218 TYR B N 1
ATOM 3896 C CA . TYR B 1 218 ? -13.008 -26.203 -8.016 1 83.44 218 TYR B CA 1
ATOM 3897 C C . TYR B 1 218 ? -12.148 -26.75 -6.883 1 83.44 218 TYR B C 1
ATOM 3899 O O . TYR B 1 218 ? -11.102 -26.188 -6.559 1 83.44 218 TYR B O 1
ATOM 3907 N N . SER B 1 219 ? -12.617 -27.875 -6.348 1 82.5 219 SER B N 1
ATOM 3908 C CA . SER B 1 219 ? -11.914 -28.438 -5.199 1 82.5 219 SER B CA 1
ATOM 3909 C C . SER B 1 219 ? -10.867 -29.453 -5.633 1 82.5 219 SER B C 1
ATOM 3911 O O . SER B 1 219 ? -9.945 -29.766 -4.879 1 82.5 219 SER B O 1
ATOM 3913 N N . GLN B 1 220 ? -11.055 -30 -6.805 1 84.5 220 GLN B N 1
ATOM 3914 C CA . GLN B 1 220 ? -10.109 -30.969 -7.344 1 84.5 220 GLN B CA 1
ATOM 3915 C C . GLN B 1 220 ? -9.844 -30.719 -8.828 1 84.5 220 GLN B C 1
ATOM 3917 O O . GLN B 1 220 ? -10.773 -30.438 -9.586 1 84.5 220 GLN B O 1
ATOM 3922 N N . MET B 1 221 ? -8.656 -30.797 -9.141 1 88.62 221 MET B N 1
ATOM 3923 C CA . MET B 1 221 ? -8.328 -30.688 -10.555 1 88.62 221 MET B CA 1
ATOM 3924 C C . MET B 1 221 ? -8.656 -32 -11.281 1 88.62 221 MET B C 1
ATOM 3926 O O . MET B 1 221 ? -8.422 -33.094 -10.75 1 88.62 221 MET B O 1
ATOM 3930 N N . SER B 1 222 ? -9.156 -31.922 -12.461 1 89.62 222 SER B N 1
ATOM 3931 C CA . SER B 1 222 ? -9.359 -33.094 -13.289 1 89.62 222 SER B CA 1
ATOM 3932 C C . SER B 1 222 ? -8.031 -33.719 -13.711 1 89.62 222 SER B C 1
ATOM 3934 O O . SER B 1 222 ? -6.98 -33.094 -13.586 1 89.62 222 SER B O 1
ATOM 3936 N N . HIS B 1 223 ? -8.164 -34.906 -14.258 1 92.56 223 HIS B N 1
ATOM 3937 C CA . HIS B 1 223 ? -6.965 -35.562 -14.773 1 92.56 223 HIS B CA 1
ATOM 3938 C C . HIS B 1 223 ? -6.344 -34.781 -15.914 1 92.56 223 HIS B C 1
ATOM 3940 O O . HIS B 1 223 ? -5.117 -34.688 -16.016 1 92.56 223 HIS B O 1
ATOM 3946 N N . GLU B 1 224 ? -7.227 -34.219 -16.656 1 93.31 224 GLU B N 1
ATOM 3947 C CA . GLU B 1 224 ? -6.754 -33.438 -17.781 1 93.31 224 GLU B CA 1
ATOM 3948 C C . GLU B 1 224 ? -6.035 -32.156 -17.297 1 93.31 224 GLU B C 1
ATOM 3950 O O . GLU B 1 224 ? -4.984 -31.812 -17.828 1 93.31 224 GLU B O 1
ATOM 3955 N N . GLN B 1 225 ? -6.582 -31.516 -16.328 1 92.88 225 GLN B N 1
ATOM 3956 C CA . GLN B 1 225 ? -5.965 -30.312 -15.773 1 92.88 225 GLN B CA 1
ATOM 3957 C C . GLN B 1 225 ? -4.621 -30.641 -15.125 1 92.88 225 GLN B C 1
ATOM 3959 O O . GLN B 1 225 ? -3.66 -29.875 -15.266 1 92.88 225 GLN B O 1
ATOM 3964 N N . GLN B 1 226 ? -4.602 -31.734 -14.5 1 95.12 226 GLN B N 1
ATOM 3965 C CA . GLN B 1 226 ? -3.357 -32.156 -13.867 1 95.12 226 GLN B CA 1
ATOM 3966 C C . GLN B 1 226 ? -2.277 -32.438 -14.906 1 95.12 226 GLN B C 1
ATOM 3968 O O . GLN B 1 226 ? -1.121 -32.031 -14.727 1 95.12 226 GLN B O 1
ATOM 3973 N N . ALA B 1 227 ? -2.689 -33.125 -15.922 1 96.12 227 ALA B N 1
ATOM 3974 C CA . ALA B 1 227 ? -1.746 -33.406 -17 1 96.12 227 ALA B CA 1
ATOM 3975 C C . ALA B 1 227 ? -1.223 -32.125 -17.641 1 96.12 227 ALA B C 1
ATOM 3977 O O . ALA B 1 227 ? -0.028 -32 -17.922 1 96.12 227 ALA B O 1
ATOM 3978 N N . GLN B 1 228 ? -2.105 -31.234 -17.812 1 96.19 228 GLN B N 1
ATOM 3979 C CA . GLN B 1 228 ? -1.718 -29.953 -18.375 1 96.19 228 GLN B CA 1
ATOM 3980 C C . GLN B 1 228 ? -0.744 -29.219 -17.453 1 96.19 228 GLN B C 1
ATOM 3982 O O . GLN B 1 228 ? 0.273 -28.688 -17.922 1 96.19 228 GLN B O 1
ATOM 3987 N N . MET B 1 229 ? -1.036 -29.203 -16.219 1 97.38 229 MET B N 1
ATOM 3988 C CA . MET B 1 229 ? -0.165 -28.531 -15.25 1 97.38 229 MET B CA 1
ATOM 3989 C C . MET B 1 229 ? 1.222 -29.172 -15.242 1 97.38 229 MET B C 1
ATOM 3991 O O . MET B 1 229 ? 2.232 -28.469 -15.242 1 97.38 229 MET B O 1
ATOM 3995 N N . ASN B 1 230 ? 1.231 -30.469 -15.273 1 97.12 230 ASN B N 1
ATOM 3996 C CA . ASN B 1 230 ? 2.506 -31.172 -15.258 1 97.12 230 ASN B CA 1
ATOM 3997 C C . ASN B 1 230 ? 3.348 -30.844 -16.484 1 97.12 230 ASN B C 1
ATOM 3999 O O . ASN B 1 230 ? 4.566 -30.688 -16.391 1 97.12 230 ASN B O 1
ATOM 4003 N N . ARG B 1 231 ? 2.697 -30.766 -17.609 1 97.5 231 ARG B N 1
ATOM 4004 C CA . ARG B 1 231 ? 3.42 -30.406 -18.828 1 97.5 231 ARG B CA 1
ATOM 4005 C C . ARG B 1 231 ? 4.043 -29.016 -18.703 1 97.5 231 ARG B C 1
ATOM 4007 O O . ARG B 1 231 ? 5.207 -28.812 -19.062 1 97.5 231 ARG B O 1
ATOM 4014 N N . VAL B 1 232 ? 3.262 -28.094 -18.172 1 97.81 232 VAL B N 1
ATOM 4015 C CA . VAL B 1 232 ? 3.74 -26.719 -18 1 97.81 232 VAL B CA 1
ATOM 4016 C C . VAL B 1 232 ? 4.898 -26.688 -17 1 97.81 232 VAL B C 1
ATOM 4018 O O . VAL B 1 232 ? 5.945 -26.094 -17.281 1 97.81 232 VAL B O 1
ATOM 4021 N N . ARG B 1 233 ? 4.727 -27.359 -15.922 1 98 233 ARG B N 1
ATOM 4022 C CA . ARG B 1 233 ? 5.715 -27.344 -14.852 1 98 233 ARG B CA 1
ATOM 4023 C C . ARG B 1 233 ? 7 -28.047 -15.273 1 98 233 ARG B C 1
ATOM 4025 O O . ARG B 1 233 ? 8.102 -27.578 -14.945 1 98 233 ARG B O 1
ATOM 4032 N N . ASP B 1 234 ? 6.918 -29.125 -16.016 1 97.94 234 ASP B N 1
ATOM 4033 C CA . ASP B 1 234 ? 8.094 -29.844 -16.5 1 97.94 234 ASP B CA 1
ATOM 4034 C C . ASP B 1 234 ? 8.93 -28.984 -17.422 1 97.94 234 ASP B C 1
ATOM 4036 O O . ASP B 1 234 ? 10.156 -29.047 -17.406 1 97.94 234 ASP B O 1
ATOM 4040 N N . LYS B 1 235 ? 8.266 -28.172 -18.109 1 98.25 235 LYS B N 1
ATOM 4041 C CA . LYS B 1 235 ? 8.953 -27.422 -19.172 1 98.25 235 LYS B CA 1
ATOM 4042 C C . LYS B 1 235 ? 9.398 -26.047 -18.672 1 98.25 235 LYS B C 1
ATOM 4044 O O . LYS B 1 235 ? 10.43 -25.531 -19.109 1 98.25 235 LYS B O 1
ATOM 4049 N N . TYR B 1 236 ? 8.633 -25.469 -17.719 1 98.5 236 TYR B N 1
ATOM 4050 C CA . TYR B 1 236 ? 8.828 -24.031 -17.531 1 98.5 236 TYR B CA 1
ATOM 4051 C C . TYR B 1 236 ? 9.18 -23.719 -16.078 1 98.5 236 TYR B C 1
ATOM 4053 O O . TYR B 1 236 ? 9.547 -22.578 -15.766 1 98.5 236 TYR B O 1
ATOM 4061 N N . MET B 1 237 ? 9.109 -24.656 -15.133 1 98.69 237 MET B N 1
ATOM 4062 C CA . MET B 1 237 ? 9.484 -24.391 -13.75 1 98.69 237 MET B CA 1
ATOM 4063 C C . MET B 1 237 ? 11 -24.25 -13.617 1 98.69 237 MET B C 1
ATOM 4065 O O . MET B 1 237 ? 11.75 -25.078 -14.133 1 98.69 237 MET B O 1
ATOM 4069 N N . ILE B 1 238 ? 11.422 -23.297 -12.914 1 97.94 238 ILE B N 1
ATOM 4070 C CA . ILE B 1 238 ? 12.859 -23.094 -12.828 1 97.94 238 ILE B CA 1
ATOM 4071 C C . ILE B 1 238 ? 13.312 -23.141 -11.375 1 97.94 238 ILE B C 1
ATOM 4073 O O . ILE B 1 238 ? 14.5 -23.25 -11.086 1 97.94 238 ILE B O 1
ATOM 4077 N N . TYR B 1 239 ? 12.398 -23.016 -10.469 1 98.31 239 TYR B N 1
ATOM 4078 C CA . TYR B 1 239 ? 12.727 -23.109 -9.047 1 98.31 239 TYR B CA 1
ATOM 4079 C C . TYR B 1 239 ? 11.539 -23.656 -8.258 1 98.31 239 TYR B C 1
ATOM 4081 O O . TYR B 1 239 ? 10.391 -23.266 -8.508 1 98.31 239 TYR B O 1
ATOM 4089 N N . ASP B 1 240 ? 11.766 -24.531 -7.355 1 98.44 240 ASP B N 1
ATOM 4090 C CA . ASP B 1 240 ? 10.82 -25.109 -6.402 1 98.44 240 ASP B CA 1
ATOM 4091 C C . ASP B 1 240 ? 11.438 -25.188 -5.008 1 98.44 240 ASP B C 1
ATOM 4093 O O . ASP B 1 240 ? 12.406 -25.922 -4.797 1 98.44 240 ASP B O 1
ATOM 4097 N N . TYR B 1 241 ? 10.828 -24.531 -4.082 1 98.19 241 TYR B N 1
ATOM 4098 C CA . TYR B 1 241 ? 11.383 -24.531 -2.73 1 98.19 241 TYR B CA 1
ATOM 4099 C C . TYR B 1 241 ? 11.445 -25.938 -2.16 1 98.19 241 TYR B C 1
ATOM 4101 O O . TYR B 1 241 ? 12.281 -26.234 -1.303 1 98.19 241 TYR B O 1
ATOM 4109 N N . CYS B 1 242 ? 10.625 -26.844 -2.635 1 97.69 242 CYS B N 1
ATOM 4110 C CA . CYS B 1 242 ? 10.594 -28.219 -2.139 1 97.69 242 CYS B CA 1
ATOM 4111 C C . CYS B 1 242 ? 11.812 -29 -2.621 1 97.69 242 CYS B C 1
ATOM 4113 O O . CYS B 1 242 ? 12.078 -30.094 -2.139 1 97.69 242 CYS B O 1
ATOM 4115 N N . ASN B 1 243 ? 12.562 -28.469 -3.51 1 97.31 243 ASN B N 1
ATOM 4116 C CA . ASN B 1 243 ? 13.781 -29.109 -3.975 1 97.31 243 ASN B CA 1
ATOM 4117 C C . ASN B 1 243 ? 15.031 -28.422 -3.422 1 97.31 243 ASN B C 1
ATOM 4119 O O . ASN B 1 243 ? 16.156 -28.797 -3.768 1 97.31 243 ASN B O 1
ATOM 4123 N N . ASP B 1 244 ? 14.828 -27.391 -2.623 1 97.19 244 ASP B N 1
ATOM 4124 C CA . ASP B 1 244 ? 15.953 -26.609 -2.109 1 97.19 244 ASP B CA 1
ATOM 4125 C C . ASP B 1 244 ? 16.328 -27.062 -0.699 1 97.19 244 ASP B C 1
ATOM 4127 O O . ASP B 1 244 ? 16.219 -26.281 0.253 1 97.19 244 ASP B O 1
ATOM 4131 N N . ILE B 1 245 ? 16.891 -28.203 -0.577 1 95.31 245 ILE B N 1
ATOM 4132 C CA . ILE B 1 245 ? 17.203 -28.812 0.707 1 95.31 245 ILE B CA 1
ATOM 4133 C C . ILE B 1 245 ? 18.234 -27.969 1.443 1 95.31 245 ILE B C 1
ATOM 4135 O O . ILE B 1 245 ? 18.203 -27.859 2.672 1 95.31 245 ILE B O 1
ATOM 4139 N N . LYS B 1 246 ? 19.156 -27.422 0.75 1 96 246 LYS B N 1
ATOM 4140 C CA . LYS B 1 246 ? 20.219 -26.609 1.349 1 96 246 LYS B CA 1
ATOM 4141 C C . LYS B 1 246 ? 19.625 -25.406 2.08 1 96 246 LYS B C 1
ATOM 4143 O O . LYS B 1 246 ? 20.031 -25.109 3.207 1 96 246 LYS B O 1
ATOM 4148 N N . ARG B 1 247 ? 18.656 -24.812 1.458 1 95.06 247 ARG B N 1
ATOM 4149 C CA . ARG B 1 247 ? 18.047 -23.625 2.043 1 95.06 247 ARG B CA 1
ATOM 4150 C C . ARG B 1 247 ? 17.391 -23.953 3.385 1 95.06 247 ARG B C 1
ATOM 4152 O O . ARG B 1 247 ? 17.406 -23.141 4.305 1 95.06 247 ARG B O 1
ATOM 4159 N N . PHE B 1 248 ? 16.875 -25.156 3.453 1 95.5 248 PHE B N 1
ATOM 4160 C CA . PHE B 1 248 ? 16.125 -25.547 4.652 1 95.5 248 PHE B CA 1
ATOM 4161 C C . PHE B 1 248 ? 16.984 -26.391 5.57 1 95.5 248 PHE B C 1
ATOM 4163 O O . PHE B 1 248 ? 16.484 -27 6.52 1 95.5 248 PHE B O 1
ATOM 4170 N N . LYS B 1 249 ? 18.266 -26.547 5.328 1 93.75 249 LYS B N 1
ATOM 4171 C CA . LYS B 1 249 ? 19.234 -27.25 6.156 1 93.75 249 LYS B CA 1
ATOM 4172 C C . LYS B 1 249 ? 18.797 -28.688 6.43 1 93.75 249 LYS B C 1
ATOM 4174 O O . LYS B 1 249 ? 18.891 -29.156 7.566 1 93.75 249 LYS B O 1
ATOM 4179 N N . GLY B 1 250 ? 18.094 -29.109 5.438 1 91.19 250 GLY B N 1
ATOM 4180 C CA . GLY B 1 250 ? 17.719 -30.516 5.492 1 91.19 250 GLY B CA 1
ATOM 4181 C C . GLY B 1 250 ? 16.297 -30.734 5.992 1 91.19 250 GLY B C 1
ATOM 4182 O O . GLY B 1 250 ? 15.781 -31.844 5.945 1 91.19 250 GLY B O 1
ATOM 4183 N N . TRP B 1 251 ? 15.672 -29.719 6.465 1 93.38 251 TRP B N 1
ATOM 4184 C CA . TRP B 1 251 ? 14.328 -29.844 7.016 1 93.38 251 TRP B CA 1
ATOM 4185 C C . TRP B 1 251 ? 13.305 -29.141 6.133 1 93.38 251 TRP B C 1
ATOM 4187 O O . TRP B 1 251 ? 12.93 -28 6.402 1 93.38 251 TRP B O 1
ATOM 4197 N N . LEU B 1 252 ? 12.844 -29.875 5.172 1 96 252 LEU B N 1
ATOM 4198 C CA . LEU B 1 252 ? 11.875 -29.328 4.23 1 96 252 LEU B CA 1
ATOM 4199 C C . LEU B 1 252 ? 10.516 -29.141 4.895 1 96 252 LEU B C 1
ATOM 4201 O O . LEU B 1 252 ? 10.148 -29.906 5.785 1 96 252 LEU B O 1
ATOM 4205 N N . PRO B 1 253 ? 9.805 -28.156 4.457 1 96.06 253 PRO B N 1
ATOM 4206 C CA . PRO B 1 253 ? 8.438 -28 4.961 1 96.06 253 PRO B CA 1
ATOM 4207 C C . PRO B 1 253 ? 7.574 -29.234 4.723 1 96.06 253 PRO B C 1
ATOM 4209 O O . PRO B 1 253 ? 7.766 -29.938 3.73 1 96.06 253 PRO B O 1
ATOM 4212 N N . GLY B 1 254 ? 6.539 -29.453 5.617 1 96.12 254 GLY B N 1
ATOM 4213 C CA . GLY B 1 254 ? 5.719 -30.656 5.586 1 96.12 254 GLY B CA 1
ATOM 4214 C C . GLY B 1 254 ? 4.973 -30.828 4.273 1 96.12 254 GLY B C 1
ATOM 4215 O O . GLY B 1 254 ? 4.762 -31.953 3.826 1 96.12 254 GLY B O 1
ATOM 4216 N N . GLU B 1 255 ? 4.629 -29.75 3.672 1 96.81 255 GLU B N 1
ATOM 4217 C CA . GLU B 1 255 ? 3.838 -29.812 2.447 1 96.81 255 GLU B CA 1
ATOM 4218 C C . GLU B 1 255 ? 4.656 -30.391 1.295 1 96.81 255 GLU B C 1
ATOM 4220 O O . GLU B 1 255 ? 4.098 -30.844 0.296 1 96.81 255 GLU B O 1
ATOM 4225 N N . CYS B 1 256 ? 5.965 -30.375 1.405 1 97.31 256 CYS B N 1
ATOM 4226 C CA . CYS B 1 256 ? 6.824 -30.891 0.347 1 97.31 256 CYS B CA 1
ATOM 4227 C C . CYS B 1 256 ? 6.75 -32.406 0.277 1 97.31 256 CYS B C 1
ATOM 4229 O O . CYS B 1 256 ? 7.176 -33.031 -0.711 1 97.31 256 CYS B O 1
ATOM 4231 N N . PHE B 1 257 ? 6.145 -33 1.304 1 96.94 257 PHE B N 1
ATOM 4232 C CA . PHE B 1 257 ? 6.004 -34.469 1.348 1 96.94 257 PHE B CA 1
ATOM 4233 C C . PHE B 1 257 ? 4.562 -34.875 1.078 1 96.94 257 PHE B C 1
ATOM 4235 O O . PHE B 1 257 ? 4.207 -36.031 1.23 1 96.94 257 PHE B O 1
ATOM 4242 N N . LYS B 1 258 ? 3.795 -33.906 0.701 1 96.5 258 LYS B N 1
ATOM 4243 C CA . LYS B 1 258 ? 2.383 -34.188 0.447 1 96.5 258 LYS B CA 1
ATOM 4244 C C . LYS B 1 258 ? 2.062 -34.062 -1.041 1 96.5 258 LYS B C 1
ATOM 4246 O O . LYS B 1 258 ? 2.629 -33.219 -1.745 1 96.5 258 LYS B O 1
ATOM 4251 N N . SER B 1 259 ? 1.103 -34.844 -1.434 1 92.69 259 SER B N 1
ATOM 4252 C CA . SER B 1 259 ? 0.63 -34.719 -2.807 1 92.69 259 SER B CA 1
ATOM 4253 C C . SER B 1 259 ? -0.128 -33.406 -3.004 1 92.69 259 SER B C 1
ATOM 4255 O O . SER B 1 259 ? -1.004 -33.062 -2.207 1 92.69 259 SER B O 1
ATOM 4257 N N . GLN B 1 260 ? 0.225 -32.75 -4.078 1 89.69 260 GLN B N 1
ATOM 4258 C CA . GLN B 1 260 ? -0.494 -31.516 -4.367 1 89.69 260 GLN B CA 1
ATOM 4259 C C . GLN B 1 260 ? -1.547 -31.734 -5.449 1 89.69 260 GLN B C 1
ATOM 4261 O O . GLN B 1 260 ? -2.342 -30.828 -5.742 1 89.69 260 GLN B O 1
ATOM 4266 N N . VAL B 1 261 ? -1.542 -32.844 -6.027 1 83.31 261 VAL B N 1
ATOM 4267 C CA . VAL B 1 261 ? -2.504 -33.125 -7.086 1 83.31 261 VAL B CA 1
ATOM 4268 C C . VAL B 1 261 ? -3.477 -34.219 -6.613 1 83.31 261 VAL B C 1
ATOM 4270 O O . VAL B 1 261 ? -3.137 -35.031 -5.762 1 83.31 261 VAL B O 1
#

Sequence (522 aa):
MYINWGTRHSAFLGNGDDAVLVLDRYSGSCMVSNKSFLFGSIEMQIKLAPGNSAGTVTAFYLSSTGDKHDEIDFEFLGNVSGQPYTVHTNVYTLGHAGREQQFYLWFDPTEDYHNYTIHWNPTAIVWYVDGEPLRVFRNYLSEGIPYPNLQAMRIYASIWNADSWATRGGLDKIDWNESPFFARFRRFRARGCEYDGPLSITQCATPRPANWWNSLGYSQMSHEQQAQMNRVRDKYMIYDYCNDIKRFKGWLPGECFKSQVMYINWGTRHSAFLGNGDDAVLVLDRYSGSCMVSNKSFLFGSIEMQIKLAPGNSAGTVTAFYLSSTGDKHDEIDFEFLGNVSGQPYTVHTNVYTLGHAGREQQFYLWFDPTEDYHNYTIHWNPTAIVWYVDGEPLRVFRNYLSEGIPYPNLQAMRIYASIWNADSWATRGGLDKIDWNESPFFARFRRFRARGCEYDGPLSITQCATPRPANWWNSLGYSQMSHEQQAQMNRVRDKYMIYDYCNDIKRFKGWLPGECFKSQV

Solvent-accessible surface area (backbone atoms only — not comparable to full-atom values): 26300 Å² total; per-residue (Å²): 125,79,44,62,36,39,68,56,38,22,35,13,63,76,102,55,34,38,30,31,36,17,26,45,90,50,28,18,19,37,37,35,38,68,59,35,28,39,46,26,43,38,34,35,27,40,24,44,48,64,64,57,28,20,4,29,32,40,36,44,31,36,35,40,71,56,63,56,16,32,33,46,43,42,31,39,20,25,20,48,64,94,50,74,50,36,41,38,33,37,46,24,40,62,49,39,68,84,50,40,36,29,25,50,64,99,62,68,52,48,80,43,73,44,42,40,34,44,36,34,37,85,49,33,34,37,35,25,51,72,81,40,48,62,48,60,51,58,56,43,47,96,76,72,35,86,58,71,70,78,64,52,23,29,43,37,38,36,26,38,84,32,30,73,43,48,15,79,67,24,73,41,54,56,57,67,86,58,46,62,40,49,35,36,36,31,60,33,32,52,46,54,33,67,55,77,56,77,64,33,54,59,58,47,65,40,80,44,82,90,32,56,48,58,34,66,80,64,56,46,78,49,72,67,50,47,51,49,18,49,54,47,40,72,72,27,51,76,46,50,51,78,74,39,45,73,83,43,74,68,57,70,62,72,67,65,79,47,81,58,119,125,79,42,63,37,43,67,58,37,24,32,11,58,76,95,53,35,39,33,34,35,19,26,44,89,50,30,19,18,36,37,36,39,66,58,34,27,38,46,23,42,38,34,35,27,40,24,44,50,63,65,57,28,19,4,28,33,39,36,45,32,35,34,40,70,55,62,56,16,32,33,45,42,43,31,38,20,25,20,49,65,95,50,73,51,36,41,37,32,37,46,24,42,62,50,40,67,84,50,40,37,30,26,49,66,99,63,68,52,48,79,43,72,44,39,40,35,45,36,33,39,85,47,33,36,37,35,26,50,71,83,40,47,61,46,58,51,57,54,43,47,94,76,73,37,84,58,72,69,79,65,52,23,28,44,38,37,36,26,37,84,33,30,75,43,49,15,79,67,23,72,42,53,54,58,68,87,59,46,62,42,50,36,36,36,30,58,31,32,54,46,55,32,67,54,78,57,78,66,32,53,59,60,47,64,40,79,45,83,89,32,56,50,58,34,67,81,64,56,45,78,49,73,66,51,46,53,49,19,48,55,47,40,74,71,27,50,75,44,50,52,78,73,40,45,75,82,42,74,69,58,69,63,72,66,66,78,46,80,58,119

InterPro domains:
  IPR000757 Beta-glucanase-like, N-terminal domain [PF00722] (4-177)
  IPR000757 Beta-glucanase-like, N-terminal domain [PS51762] (1-185)
  IPR008263 Glycoside hydrolase, family 16, active site [PS01034] (71-81)
  IPR008264 Beta-glucanase [PR00737] (50-66)
  IPR008264 Beta-glucanase [PR00737] (87-100)
  IPR008264 Beta-glucanase [PR00737] (105-122)
  IPR008264 Beta-glucanase [PR00737] (125-142)
  IPR010713 Xyloglucan endo-transglycosylase, C-terminal [PF06955] (209-256)
  IPR013320 Concanavalin A-like lectin/glucanase domain superfamily [SSF49899] (6-258)
  IPR016455 Xyloglucan endotransglucosylase/hydrolase [PIRSF005604] (3-259)
  IPR044791 Beta-glucanase/XTH [PTHR31062] (1-256)

Nearest PDB structures (foldseek):
  1un1-assembly2_B  TM=9.282E-01  e=8.344E-32  Populus tremula
  2vh9-assembly2_B  TM=8.598E-01  e=1.258E-24  Tropaeolum majus
  5sv8-assembly1_A  TM=8.793E-01  e=9.183E-16  Vitis vinifera
  1mac-assembly2_B  TM=8.282E-01  e=1.740E-12  Paenibacillus macerans
  3d6e-assembly1_A  TM=7.883E-01  e=9.368E-11  Bacillus licheniformis